Protein AF-A0A316UW29-F1 (afdb_monomer)

InterPro domains:
  IPR000634 Serine/threonine dehydratase, pyridoxal-phosphate-binding site [PS00165] (56-69)
  IPR001926 Tryptophan synthase beta chain-like, PALP domain [PF00291] (44-354)
  IPR036052 Tryptophan synthase beta chain-like, PALP domain superfamily [G3DSA:3.40.50.1100] (12-383)
  IPR036052 Tryptophan synthase beta chain-like, PALP domain superfamily [G3DSA:3.40.50.1100] (64-174)
  IPR036052 Tryptophan synthase beta chain-like, PALP domain superfamily [SSF53686] (6-393)

Sequence (394 aa):
MDLVSIADIQAAAQRIGPHVVRTPLLTNGAIDDIVSQALSPPDAPRLKIRMAFKAEHLQVVGAFKSRGAANAIQLKLKESKESNSRFEPKRLCVLTHSSGNHGAALACQAKNAGVQALVVMPEDAPKVKKQNVASYGARIMYCKPTQDAREAMAAEARAQLEKEGLVVEFIPPYDDPAIIAGQGTMGKEMMEQAAGLETRAGCSHAAQAGQSSSGVNTAWPPRPPHDAPPFDIIIAPVGGGGMLSGVATAVKSMDPRVLVVGAEPAGADDAQRSFTTGILQPSVTPTRTICDGLLTSLSQRTLAHIEEHVDLIATAPDSAVVWALNVITDKTKQLVEPNAAIGLATLLDNEELQALVRRVAVLRANEDDRSVRIGVVWSGGNTTIQTLARYLSQ

Solvent-accessible surface area (backbone atoms only — not comparable to full-atom values): 19954 Å² total; per-residue (Å²): 131,90,74,71,48,54,66,50,16,52,53,24,42,66,71,25,52,94,77,48,60,89,52,58,63,31,33,48,68,70,56,18,50,52,52,15,59,73,69,27,56,93,92,50,79,75,46,48,40,43,51,35,33,39,35,22,32,70,21,55,85,24,19,45,45,30,35,11,35,36,26,38,52,54,49,53,52,49,55,48,34,73,78,31,86,84,57,55,50,66,44,36,29,42,33,38,67,34,56,51,67,46,27,30,12,40,12,44,40,20,47,76,64,49,27,36,30,38,31,31,27,38,74,81,51,58,66,69,43,55,48,51,21,44,75,39,68,26,47,75,45,75,27,59,91,45,70,68,39,34,54,52,50,46,53,51,51,46,58,53,42,42,72,75,66,33,48,74,46,78,53,68,88,23,84,39,63,47,29,16,18,15,30,7,30,56,28,44,49,50,62,67,48,41,69,49,29,46,80,33,47,28,41,82,76,50,78,80,66,69,89,68,92,60,96,73,80,60,36,43,74,73,59,73,60,89,82,56,70,82,36,50,35,37,27,28,39,34,25,34,21,16,54,35,25,14,26,22,39,28,38,39,70,75,42,67,82,37,39,26,30,36,14,30,44,55,42,34,48,22,54,42,54,14,65,76,65,76,44,91,38,72,45,49,82,82,66,59,62,79,38,75,81,31,66,44,43,52,41,75,69,25,44,55,40,34,73,74,39,44,76,44,59,41,43,24,50,61,70,42,23,40,50,28,44,41,51,43,33,74,72,58,72,49,77,62,23,54,51,18,22,27,28,57,10,15,59,75,65,21,66,69,57,40,50,50,53,50,54,52,33,62,77,22,63,87,46,91,52,40,54,41,29,34,35,31,35,26,45,20,29,84,62,52,68,70,58,48,51,63,47,66,72,107

Nearest PDB structures (foldseek):
  3l6b-assembly1_A  TM=9.349E-01  e=1.642E-33  Homo sapiens
  3hmk-assembly1_A  TM=9.243E-01  e=1.447E-32  Rattus norvegicus
  5x2l-assembly1_B  TM=9.368E-01  e=1.204E-31  Homo sapiens
  6zuj-assembly2_BBB  TM=9.342E-01  e=1.603E-31  Homo sapiens
  6slh-assembly1_CCC  TM=9.299E-01  e=2.974E-30  Homo sapiens

Organism: NCBI:txid1569628

Mean predicted aligned error: 5.17 Å

Radius of gyration: 20.86 Å; Cα contacts (8 Å, |Δi|>4): 839; chains: 1; bounding box: 46×45×64 Å

Foldseek 3Di:
DDAQALVLLVVLCVQCVVPKDLAFWAWFVVLQVVLQVLLDDPPDPGARATEIELQQCPMVLRFLQLQLLLQVLSVVVVVQCVVPVPDDQQLEEEEEADLDSNLLSNLQSSLVSVYAYEYEYEPPRDPLSVCSNVVSPHHYDYFHPDPVRSVVSRVVVVVVSVVVVGDYHYDYSAPDSSSLSRLLNSLLSNQVCLVVLQVDHSALPPPPDDDDPPPPNNRDHDFPPPPDRSAQEEEEEAAQQSNLLSNQNNRCNVPVNRAYEYFYAPQFCQLQVCLVVVHRDATDPPRDEQQPVRRGTYDPNSSVSCNVGHPYYFYAHNLLLLVQQLVCCVRRVDAAGSSQSRRVSRSSGGPVNSVVQVVVLVVLVPGPPSYHYYYGYRRGRPDDPVVSCVSNVD

Structure (mmCIF, N/CA/C/O backbone):
data_AF-A0A316UW29-F1
#
_entry.id   AF-A0A316UW29-F1
#
loop_
_atom_site.group_PDB
_atom_site.id
_atom_site.type_symbol
_atom_site.label_atom_id
_atom_site.label_alt_id
_atom_site.label_comp_id
_atom_site.label_asym_id
_atom_site.label_entity_id
_atom_site.label_seq_id
_atom_site.pdbx_PDB_ins_code
_atom_site.Cartn_x
_atom_site.Cartn_y
_atom_site.Cartn_z
_atom_site.occupancy
_atom_site.B_iso_or_equiv
_atom_site.auth_seq_id
_atom_site.auth_comp_id
_atom_site.auth_asym_id
_atom_site.auth_atom_id
_atom_site.pdbx_PDB_model_num
ATOM 1 N N . MET A 1 1 ? 10.868 -9.398 18.415 1.00 71.62 1 MET A N 1
ATOM 2 C CA . MET A 1 1 ? 9.443 -9.069 18.203 1.00 71.62 1 MET A CA 1
ATOM 3 C C . MET A 1 1 ? 8.954 -10.017 17.133 1.00 71.62 1 MET A C 1
ATOM 5 O O . MET A 1 1 ? 9.643 -10.115 16.127 1.00 71.62 1 MET A O 1
ATOM 9 N N . ASP A 1 2 ? 7.845 -10.722 17.344 1.00 87.00 2 ASP A N 1
ATOM 10 C CA . ASP A 1 2 ? 7.355 -11.667 16.336 1.00 87.00 2 ASP A CA 1
ATOM 11 C C . ASP A 1 2 ? 6.784 -10.895 15.142 1.00 87.00 2 ASP A C 1
ATOM 13 O O . ASP A 1 2 ? 5.913 -10.029 15.299 1.00 87.00 2 ASP A O 1
ATOM 17 N N . LEU A 1 3 ? 7.344 -11.167 13.964 1.00 96.25 3 LEU A N 1
ATOM 18 C CA . LEU A 1 3 ? 6.898 -10.603 12.698 1.00 96.25 3 LEU A CA 1
ATOM 19 C C . LEU A 1 3 ? 5.592 -11.283 12.273 1.00 96.25 3 LEU A C 1
ATOM 21 O O . LEU A 1 3 ? 5.414 -12.485 12.461 1.00 96.25 3 LEU A O 1
ATOM 25 N N . VAL A 1 4 ? 4.688 -10.510 11.669 1.00 98.19 4 VAL A N 1
ATOM 26 C CA . VAL A 1 4 ? 3.523 -11.054 10.954 1.00 98.19 4 VAL A CA 1
ATOM 27 C C . VAL A 1 4 ? 3.990 -12.087 9.930 1.00 98.19 4 VAL A C 1
ATOM 29 O O . VAL A 1 4 ? 4.884 -11.818 9.133 1.00 98.19 4 VAL A O 1
ATOM 32 N N . SER A 1 5 ? 3.359 -13.255 9.936 1.00 98.31 5 SER A N 1
ATOM 33 C CA . SER A 1 5 ? 3.666 -14.368 9.041 1.00 98.31 5 SER A CA 1
ATOM 34 C C . SER A 1 5 ? 2.671 -14.468 7.879 1.00 98.31 5 SER A C 1
ATOM 36 O O . SER A 1 5 ? 1.606 -13.842 7.864 1.00 98.31 5 SER A O 1
ATOM 38 N N . ILE A 1 6 ? 2.964 -15.339 6.909 1.00 98.19 6 ILE A N 1
ATOM 39 C CA . ILE A 1 6 ? 1.990 -15.689 5.866 1.00 98.19 6 ILE A CA 1
ATOM 40 C C . ILE A 1 6 ? 0.713 -16.318 6.437 1.00 98.19 6 ILE A C 1
ATOM 42 O O . ILE A 1 6 ? -0.366 -16.091 5.889 1.00 98.19 6 ILE A O 1
ATOM 46 N N . ALA A 1 7 ? 0.799 -17.057 7.548 1.00 98.62 7 ALA A N 1
ATOM 47 C CA . ALA A 1 7 ? -0.367 -17.656 8.194 1.00 98.62 7 ALA A CA 1
ATOM 48 C C . ALA A 1 7 ? -1.310 -16.574 8.746 1.00 98.62 7 ALA A C 1
ATOM 50 O O . ALA A 1 7 ? -2.527 -16.659 8.563 1.00 98.62 7 ALA A O 1
ATOM 51 N N . ASP A 1 8 ? -0.755 -15.507 9.325 1.00 98.69 8 ASP A N 1
ATOM 52 C CA . ASP A 1 8 ? -1.530 -14.357 9.801 1.00 98.69 8 ASP A CA 1
ATOM 53 C C . ASP A 1 8 ? -2.237 -13.637 8.648 1.00 98.69 8 ASP A C 1
ATOM 55 O O . ASP A 1 8 ? -3.411 -13.275 8.757 1.00 98.69 8 ASP A O 1
ATOM 59 N N . ILE A 1 9 ? -1.548 -13.475 7.513 1.00 98.88 9 ILE A N 1
ATOM 60 C CA . ILE A 1 9 ? -2.098 -12.862 6.295 1.00 98.88 9 ILE A CA 1
ATOM 61 C C . ILE A 1 9 ? -3.197 -13.741 5.684 1.00 98.88 9 ILE A C 1
ATOM 63 O O . ILE A 1 9 ? -4.232 -13.231 5.251 1.00 98.88 9 ILE A O 1
ATOM 67 N N . GLN A 1 10 ? -3.027 -15.064 5.665 1.00 98.75 10 GLN A N 1
ATOM 68 C CA . GLN A 1 10 ? -4.054 -15.998 5.194 1.00 98.75 10 GLN A CA 1
ATOM 69 C C . GLN A 1 10 ? -5.288 -15.982 6.103 1.00 98.75 10 GLN A C 1
ATOM 71 O O . GLN A 1 10 ? -6.415 -15.909 5.605 1.00 98.75 10 GLN A O 1
ATOM 76 N N . ALA A 1 11 ? -5.089 -15.970 7.422 1.00 98.75 11 ALA A N 1
ATOM 77 C CA . ALA A 1 11 ? -6.171 -15.824 8.388 1.00 98.75 11 ALA A CA 1
ATOM 78 C C . ALA A 1 11 ? -6.882 -14.470 8.234 1.00 98.75 11 ALA A C 1
ATOM 80 O O . ALA A 1 11 ? -8.110 -14.403 8.295 1.00 98.75 11 ALA A O 1
ATOM 81 N N . ALA A 1 12 ? -6.131 -13.391 7.985 1.00 98.88 12 ALA A N 1
ATOM 82 C CA . ALA A 1 12 ? -6.694 -12.084 7.673 1.00 98.88 12 ALA A CA 1
ATOM 83 C C . ALA A 1 12 ? -7.528 -12.117 6.388 1.00 98.88 12 ALA A C 1
ATOM 85 O O . ALA A 1 12 ? -8.663 -11.654 6.408 1.00 98.88 12 ALA A O 1
ATOM 86 N N . ALA A 1 13 ? -7.030 -12.724 5.306 1.00 98.75 13 ALA A N 1
ATOM 87 C CA . ALA A 1 13 ? -7.751 -12.835 4.036 1.00 98.75 13 ALA A CA 1
ATOM 88 C C . ALA A 1 13 ? -9.100 -13.555 4.193 1.00 98.75 13 ALA A C 1
ATOM 90 O O . ALA A 1 13 ? -10.110 -13.092 3.664 1.00 98.75 13 ALA A O 1
ATOM 91 N N . GLN A 1 14 ? -9.136 -14.648 4.964 1.00 98.44 14 GLN A N 1
ATOM 92 C CA . GLN A 1 14 ? -10.382 -15.353 5.282 1.00 98.44 14 GLN A CA 1
ATOM 93 C C . GLN A 1 14 ? -11.335 -14.475 6.102 1.00 98.44 14 GLN A C 1
ATOM 95 O O . GLN A 1 14 ? -12.522 -14.389 5.791 1.00 98.44 14 GLN A O 1
ATOM 100 N N . ARG A 1 15 ? -10.811 -13.786 7.124 1.00 98.50 15 ARG A N 1
ATOM 101 C CA . ARG A 1 15 ? -11.586 -12.926 8.030 1.00 98.50 15 ARG A CA 1
ATOM 102 C C . ARG A 1 15 ? -12.213 -11.729 7.319 1.00 98.50 15 ARG A C 1
ATOM 104 O O . ARG A 1 15 ? -13.354 -11.387 7.609 1.00 98.50 15 ARG A O 1
ATOM 111 N N . ILE A 1 16 ? -11.476 -11.080 6.417 1.00 98.44 16 ILE A N 1
ATOM 112 C CA . ILE A 1 16 ? -11.916 -9.830 5.783 1.00 98.44 16 ILE A CA 1
ATOM 113 C C . ILE A 1 16 ? -12.634 -10.028 4.451 1.00 98.44 16 ILE A C 1
ATOM 115 O O . ILE A 1 16 ? -13.217 -9.066 3.964 1.00 98.44 16 ILE A O 1
ATOM 119 N N . GLY A 1 17 ? -12.617 -11.229 3.863 1.00 97.75 17 GLY A N 1
ATOM 120 C CA . GLY A 1 17 ? -13.213 -11.507 2.548 1.00 97.75 17 GLY A CA 1
ATOM 121 C C . GLY A 1 17 ? -14.637 -10.954 2.346 1.00 97.75 17 GLY A C 1
ATOM 122 O O . GLY A 1 17 ? -14.885 -10.344 1.310 1.00 97.75 17 GLY A O 1
ATOM 123 N N . PRO A 1 18 ? -15.559 -11.071 3.324 1.00 97.44 18 PRO A N 1
ATOM 124 C CA . PRO A 1 18 ? -16.906 -10.489 3.228 1.00 97.44 18 PRO A CA 1
ATOM 125 C C . PRO A 1 18 ? -16.975 -8.957 3.364 1.00 97.44 18 PRO A C 1
ATOM 127 O O . PRO A 1 18 ? -18.039 -8.370 3.177 1.00 97.44 18 PRO A O 1
ATOM 130 N N . HIS A 1 19 ? -15.877 -8.306 3.748 1.00 96.88 19 HIS A N 1
ATOM 131 C CA . HIS A 1 19 ? -15.823 -6.898 4.158 1.00 96.88 19 HIS A CA 1
ATOM 132 C C . HIS A 1 19 ? -14.996 -6.012 3.219 1.00 96.88 19 HIS A C 1
ATOM 134 O O . HIS A 1 19 ? -14.996 -4.787 3.378 1.00 96.88 19 HIS A O 1
ATOM 140 N N . VAL A 1 20 ? -14.278 -6.611 2.266 1.00 97.88 20 VAL A N 1
ATOM 141 C CA . VAL A 1 20 ? -13.415 -5.910 1.311 1.00 97.88 20 VAL A CA 1
ATOM 142 C C . VAL A 1 20 ? -13.650 -6.409 -0.107 1.00 97.88 20 VAL A C 1
ATOM 144 O O . VAL A 1 20 ? -14.145 -7.508 -0.339 1.00 97.88 20 VAL A O 1
ATOM 147 N N . VAL A 1 21 ? -13.255 -5.597 -1.078 1.00 97.50 21 VAL A N 1
ATOM 148 C CA . VAL A 1 21 ? -13.235 -5.979 -2.486 1.00 97.50 21 VAL A CA 1
ATOM 149 C C . VAL A 1 21 ? -11.928 -6.711 -2.774 1.00 97.50 21 VAL A C 1
ATOM 151 O O . VAL A 1 21 ? -10.849 -6.205 -2.457 1.00 97.50 21 VAL A O 1
ATOM 154 N N . ARG A 1 22 ? -12.007 -7.863 -3.449 1.00 97.25 22 ARG A N 1
ATOM 155 C CA . ARG A 1 22 ? -10.852 -8.455 -4.138 1.00 97.25 22 ARG A CA 1
ATOM 156 C C . ARG A 1 22 ? -10.548 -7.612 -5.377 1.00 97.25 22 ARG A C 1
ATOM 158 O O . ARG A 1 22 ? -11.059 -7.883 -6.463 1.00 97.25 22 ARG A O 1
ATOM 165 N N . THR A 1 23 ? -9.793 -6.534 -5.184 1.00 97.12 23 THR A N 1
ATOM 166 C CA . THR A 1 23 ? -9.542 -5.504 -6.207 1.00 97.12 23 THR A CA 1
ATOM 167 C C . THR A 1 23 ? -8.871 -6.096 -7.450 1.00 97.12 23 THR A C 1
ATOM 169 O O . THR A 1 23 ? -8.136 -7.087 -7.342 1.00 97.12 23 THR A O 1
ATOM 172 N N . PRO A 1 24 ? -9.110 -5.534 -8.646 1.00 94.69 24 PRO A N 1
ATOM 173 C CA . PRO A 1 24 ? -8.523 -6.061 -9.867 1.00 94.69 24 PRO A CA 1
ATOM 174 C C . PRO A 1 24 ? -7.006 -5.833 -9.920 1.00 94.69 24 PRO A C 1
ATOM 176 O O . PRO A 1 24 ? -6.469 -4.888 -9.338 1.00 94.69 24 PRO A O 1
ATOM 179 N N . LEU A 1 25 ? -6.338 -6.707 -10.670 1.00 93.81 25 LEU A N 1
ATOM 180 C CA . LEU A 1 25 ? -4.966 -6.533 -11.126 1.00 93.81 25 LEU A CA 1
ATOM 181 C C . LEU A 1 25 ? -5.028 -6.066 -12.587 1.00 93.81 25 LEU A C 1
ATOM 183 O O . LEU A 1 25 ? -5.451 -6.823 -13.462 1.00 93.81 25 LEU A O 1
ATOM 187 N N . LEU A 1 26 ? -4.716 -4.793 -12.818 1.00 92.62 26 LEU A N 1
ATOM 188 C CA . LEU A 1 26 ? -4.884 -4.121 -14.108 1.00 92.62 26 LEU A CA 1
ATOM 189 C C . LEU A 1 26 ? -3.582 -4.136 -14.913 1.00 92.62 26 LEU A C 1
ATOM 191 O O . LEU A 1 26 ? -2.510 -4.114 -14.331 1.00 92.62 26 LEU A O 1
ATOM 195 N N . THR A 1 27 ? -3.656 -4.106 -16.239 1.00 91.38 27 THR A N 1
ATOM 196 C CA . THR A 1 27 ? -2.508 -3.970 -17.149 1.00 91.38 27 THR A CA 1
ATOM 197 C C . THR A 1 27 ? -2.798 -2.904 -18.203 1.00 91.38 27 THR A C 1
ATOM 199 O O . THR A 1 27 ? -3.956 -2.578 -18.492 1.00 91.38 27 THR A O 1
ATOM 202 N N . ASN A 1 28 ? -1.746 -2.319 -18.780 1.00 90.06 28 ASN A N 1
ATOM 203 C CA . ASN A 1 28 ? -1.888 -1.328 -19.841 1.00 90.06 28 ASN A CA 1
ATOM 204 C C . ASN A 1 28 ? -0.674 -1.346 -20.777 1.00 90.06 28 ASN A C 1
ATOM 206 O O . ASN A 1 28 ? 0.411 -0.924 -20.390 1.00 90.06 28 ASN A O 1
ATOM 210 N N . GLY A 1 29 ? -0.879 -1.778 -22.025 1.00 88.88 29 GLY A N 1
ATOM 211 C CA . GLY A 1 29 ? 0.203 -1.895 -23.009 1.00 88.88 29 GLY A CA 1
ATOM 212 C C . GLY A 1 29 ? 0.898 -0.569 -23.341 1.00 88.88 29 GLY A C 1
ATOM 213 O O . GLY A 1 29 ? 2.090 -0.565 -23.615 1.00 88.88 29 GLY A O 1
ATOM 214 N N . ALA A 1 30 ? 0.201 0.570 -23.252 1.00 91.19 30 ALA A N 1
ATOM 215 C CA . ALA A 1 30 ? 0.844 1.864 -23.475 1.00 91.19 30 ALA A CA 1
ATOM 216 C C . ALA A 1 30 ? 1.803 2.228 -22.330 1.00 91.19 30 ALA A C 1
ATOM 218 O O . ALA A 1 30 ? 2.840 2.835 -22.579 1.00 91.19 30 ALA A O 1
ATOM 219 N N . ILE A 1 31 ? 1.491 1.844 -21.085 1.00 94.75 31 ILE A N 1
ATOM 220 C CA . ILE A 1 31 ? 2.431 2.009 -19.969 1.00 94.75 31 ILE A CA 1
ATOM 221 C C . ILE A 1 31 ? 3.587 1.009 -20.084 1.00 94.75 31 ILE A C 1
ATOM 223 O O . ILE A 1 31 ? 4.728 1.422 -19.891 1.00 94.75 31 ILE A O 1
ATOM 227 N N . ASP A 1 32 ? 3.331 -0.251 -20.467 1.00 94.12 32 ASP A N 1
ATOM 228 C CA . ASP A 1 32 ? 4.397 -1.219 -20.794 1.00 94.12 32 ASP A CA 1
ATOM 229 C C . ASP A 1 32 ? 5.399 -0.603 -21.779 1.00 94.12 32 ASP A C 1
ATOM 231 O O . ASP A 1 32 ? 6.608 -0.668 -21.562 1.00 94.12 32 ASP A O 1
ATOM 235 N N . ASP A 1 33 ? 4.899 0.034 -22.843 1.00 93.81 33 ASP A N 1
ATOM 236 C CA . ASP A 1 33 ? 5.721 0.661 -23.871 1.00 93.81 33 ASP A CA 1
ATOM 237 C C . ASP A 1 33 ? 6.540 1.844 -23.348 1.00 93.81 33 ASP A C 1
ATOM 239 O O . ASP A 1 33 ? 7.742 1.906 -23.629 1.00 93.81 33 ASP A O 1
ATOM 243 N N . ILE A 1 34 ? 5.914 2.744 -22.578 1.00 95.88 34 ILE A N 1
ATOM 244 C CA . ILE A 1 34 ? 6.576 3.903 -21.959 1.00 95.88 34 ILE A CA 1
ATOM 245 C C . ILE A 1 34 ? 7.723 3.437 -21.062 1.00 95.88 34 ILE A C 1
ATOM 247 O O . ILE A 1 34 ? 8.848 3.908 -21.209 1.00 95.88 34 ILE A O 1
ATOM 251 N N . VAL A 1 35 ? 7.461 2.479 -20.168 1.00 97.44 35 VAL A N 1
ATOM 252 C CA . VAL A 1 35 ? 8.470 1.977 -19.225 1.00 97.44 35 VAL A CA 1
ATOM 253 C C . VAL A 1 35 ? 9.563 1.208 -19.965 1.00 97.44 35 VAL A C 1
ATOM 255 O O . VAL A 1 35 ? 10.747 1.432 -19.726 1.00 97.44 35 VAL A O 1
ATOM 258 N N . SER A 1 36 ? 9.189 0.363 -20.930 1.00 96.56 36 SER A N 1
ATOM 259 C CA . SER A 1 36 ? 10.140 -0.348 -21.792 1.00 96.56 36 SER A CA 1
ATOM 260 C C . SER A 1 36 ? 11.078 0.619 -22.509 1.00 96.56 36 SER A C 1
ATOM 262 O O . SER A 1 36 ? 12.278 0.378 -22.569 1.00 96.56 36 SER A O 1
ATOM 264 N N . GLN A 1 37 ? 10.553 1.720 -23.053 1.00 95.44 37 GLN A N 1
ATOM 265 C CA . GLN A 1 37 ? 11.360 2.734 -23.728 1.00 95.44 37 GLN A CA 1
ATOM 266 C C . GLN A 1 37 ? 12.271 3.476 -22.747 1.00 95.44 37 GLN A C 1
ATOM 268 O O . GLN A 1 37 ? 13.464 3.577 -23.010 1.00 95.44 37 GLN A O 1
ATOM 273 N N . ALA A 1 38 ? 11.730 3.949 -21.623 1.00 95.44 38 ALA A N 1
ATOM 274 C CA . ALA A 1 38 ? 12.478 4.725 -20.637 1.00 95.44 38 ALA A CA 1
ATOM 275 C C . ALA A 1 38 ? 13.642 3.937 -20.016 1.00 95.44 38 ALA A C 1
ATOM 277 O O . ALA A 1 38 ? 14.709 4.493 -19.773 1.00 95.44 38 ALA A O 1
ATOM 278 N N . LEU A 1 39 ? 13.457 2.634 -19.780 1.00 95.88 39 LEU A N 1
ATOM 279 C CA . LEU A 1 39 ? 14.457 1.810 -19.097 1.00 95.88 39 LEU A CA 1
ATOM 280 C C . LEU A 1 39 ? 15.437 1.111 -20.040 1.00 95.88 39 LEU A C 1
ATOM 282 O O . LEU A 1 39 ? 16.441 0.561 -19.571 1.00 95.88 39 LEU A O 1
ATOM 286 N N . SER A 1 40 ? 15.183 1.148 -21.350 1.00 94.31 40 SER A N 1
ATOM 287 C CA . SER A 1 40 ? 16.090 0.576 -22.343 1.00 94.31 40 SER A CA 1
ATOM 288 C C . SER A 1 40 ? 17.397 1.364 -22.430 1.00 94.31 40 SER A C 1
ATOM 290 O O . SER A 1 40 ? 17.364 2.593 -22.482 1.00 94.31 40 SER A O 1
ATOM 292 N N . PRO A 1 41 ? 18.559 0.690 -22.478 1.00 87.88 41 PRO A N 1
ATOM 293 C CA . PRO A 1 41 ? 19.810 1.360 -22.805 1.00 87.88 41 PRO A CA 1
ATOM 294 C C . PRO A 1 41 ? 19.757 1.904 -24.244 1.00 87.88 41 PRO A C 1
ATOM 296 O O . PRO A 1 41 ? 19.165 1.247 -25.103 1.00 87.88 41 PRO A O 1
ATOM 299 N N . PRO A 1 42 ? 20.398 3.049 -24.537 1.00 84.81 42 PRO A N 1
ATOM 300 C CA . PRO 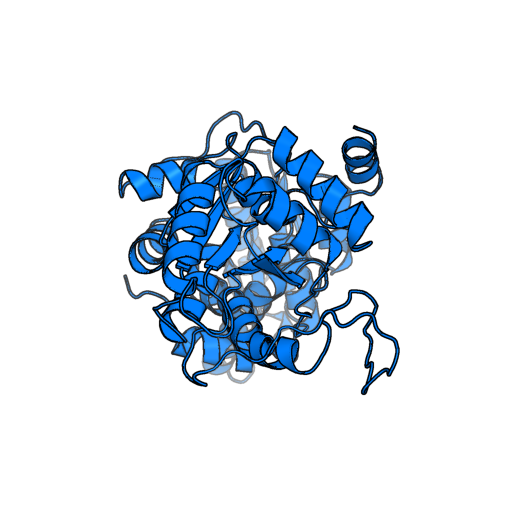A 1 42 ? 20.420 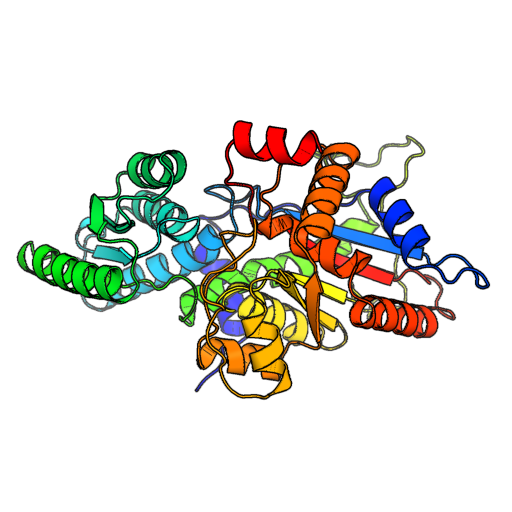3.615 -25.889 1.00 84.81 42 PRO A CA 1
ATOM 301 C C . PRO A 1 42 ? 21.080 2.679 -26.915 1.00 84.81 42 PRO A C 1
ATOM 303 O O . PRO A 1 42 ? 20.620 2.601 -28.050 1.00 84.81 42 PRO A O 1
ATOM 306 N N . ASP A 1 43 ? 22.095 1.919 -26.493 1.00 88.62 43 ASP A N 1
ATOM 307 C CA . ASP A 1 43 ? 22.919 1.071 -27.367 1.00 88.62 43 ASP A CA 1
ATOM 308 C C . ASP A 1 43 ? 22.643 -0.436 -27.198 1.00 88.62 43 ASP A C 1
ATOM 310 O O . ASP A 1 43 ? 23.509 -1.272 -27.461 1.00 88.62 43 ASP A O 1
ATOM 314 N N . ALA A 1 44 ? 21.452 -0.816 -26.725 1.00 85.19 44 ALA A N 1
ATOM 315 C CA . ALA A 1 44 ? 21.088 -2.217 -26.500 1.00 85.19 44 ALA A CA 1
ATOM 316 C C . ALA A 1 44 ? 19.675 -2.540 -27.015 1.00 85.19 44 ALA A C 1
ATOM 318 O O . ALA A 1 44 ? 18.867 -1.632 -27.228 1.00 85.19 44 ALA A O 1
ATOM 319 N N . PRO A 1 45 ? 19.334 -3.832 -27.203 1.00 86.56 45 PRO A N 1
ATOM 320 C CA . PRO A 1 45 ? 17.971 -4.224 -27.531 1.00 86.56 45 PRO A CA 1
ATOM 321 C C . PRO A 1 45 ? 16.967 -3.667 -26.520 1.00 86.56 45 PRO A C 1
ATOM 323 O O . PRO A 1 45 ? 17.206 -3.694 -25.310 1.00 86.56 45 PRO A O 1
ATOM 326 N N . ARG A 1 46 ? 15.823 -3.199 -27.031 1.00 91.81 46 ARG A N 1
ATOM 327 C CA . ARG A 1 46 ? 14.744 -2.662 -26.200 1.00 91.81 46 ARG A CA 1
ATOM 328 C C . ARG A 1 46 ? 14.314 -3.705 -25.170 1.00 91.81 46 ARG A C 1
ATOM 330 O O . ARG A 1 46 ? 13.956 -4.830 -25.528 1.00 91.81 46 ARG A O 1
ATOM 337 N N . LEU A 1 47 ? 14.318 -3.315 -23.900 1.00 94.38 47 LEU A N 1
ATOM 338 C CA . LEU A 1 47 ? 13.794 -4.135 -22.818 1.00 94.38 47 LEU A CA 1
ATOM 339 C C . LEU A 1 47 ? 12.296 -4.334 -23.013 1.00 94.38 47 LEU A C 1
ATOM 341 O O . LEU A 1 47 ? 11.581 -3.410 -23.393 1.00 94.38 47 LEU A O 1
ATOM 345 N N . LYS A 1 48 ? 11.813 -5.541 -22.726 1.00 93.75 48 LYS A N 1
ATOM 346 C CA . LYS A 1 48 ? 10.384 -5.842 -22.731 1.00 93.75 48 LYS A CA 1
ATOM 347 C C . LYS A 1 48 ? 9.887 -5.819 -21.295 1.00 93.75 48 LYS A C 1
ATOM 349 O O . LYS A 1 48 ? 10.168 -6.740 -20.538 1.00 93.75 48 LYS A O 1
ATOM 354 N N . ILE A 1 49 ? 9.164 -4.774 -20.918 1.00 95.25 49 ILE A N 1
ATOM 355 C CA . ILE A 1 49 ? 8.631 -4.617 -19.563 1.00 95.25 49 ILE A CA 1
ATOM 356 C C . ILE A 1 49 ? 7.121 -4.808 -19.597 1.00 95.25 49 ILE A C 1
ATOM 358 O O . ILE A 1 49 ? 6.437 -4.297 -20.482 1.00 95.25 49 ILE A O 1
ATOM 362 N N . ARG A 1 50 ? 6.612 -5.588 -18.645 1.00 94.25 50 ARG A N 1
ATOM 363 C CA . ARG A 1 50 ? 5.191 -5.882 -18.466 1.00 94.25 50 ARG A CA 1
ATOM 364 C C . ARG A 1 50 ? 4.742 -5.382 -17.108 1.00 94.25 50 ARG A C 1
ATOM 366 O O . ARG A 1 50 ? 5.210 -5.873 -16.086 1.00 94.25 50 ARG A O 1
ATOM 373 N N . MET A 1 51 ? 3.826 -4.427 -17.105 1.00 95.56 51 MET A N 1
ATOM 374 C CA . MET A 1 51 ? 3.326 -3.787 -15.899 1.00 95.56 51 MET A CA 1
ATOM 375 C C . MET A 1 51 ? 1.982 -4.380 -15.488 1.00 95.56 51 MET A C 1
ATOM 377 O O . MET A 1 51 ? 1.089 -4.572 -16.320 1.00 95.56 51 MET A O 1
ATOM 381 N N . ALA A 1 52 ? 1.810 -4.607 -14.187 1.00 96.31 52 ALA A N 1
ATOM 382 C CA . ALA A 1 52 ? 0.503 -4.835 -13.590 1.00 96.31 52 ALA A CA 1
ATOM 383 C C . ALA A 1 52 ? 0.284 -3.958 -12.356 1.00 96.31 52 ALA A C 1
ATOM 385 O O . ALA A 1 52 ? 1.205 -3.700 -11.587 1.00 96.31 52 ALA A O 1
ATOM 386 N N . PHE A 1 53 ? -0.956 -3.528 -12.144 1.00 97.50 53 PHE A N 1
ATOM 387 C CA . PHE A 1 53 ? -1.328 -2.545 -11.136 1.00 97.50 53 PHE A CA 1
ATOM 388 C C . PHE A 1 53 ? -2.392 -3.114 -10.204 1.00 97.50 53 PHE A C 1
ATOM 390 O O . PHE A 1 53 ? -3.517 -3.396 -10.629 1.00 97.50 53 PHE A O 1
ATOM 397 N N . LYS A 1 54 ? -2.051 -3.292 -8.926 1.00 98.19 54 LYS A N 1
ATOM 398 C CA . LYS A 1 54 ? -3.008 -3.707 -7.897 1.00 98.19 54 LYS A CA 1
ATOM 399 C C . LYS A 1 54 ? -3.843 -2.493 -7.483 1.00 98.19 54 LYS A C 1
ATOM 401 O O . LYS A 1 54 ? -3.346 -1.587 -6.817 1.00 98.19 54 LYS A O 1
ATOM 406 N N . ALA A 1 55 ? -5.097 -2.469 -7.930 1.00 97.62 55 ALA A N 1
ATOM 407 C CA . ALA A 1 55 ? -5.972 -1.296 -7.921 1.00 97.62 55 ALA A CA 1
ATOM 408 C C . ALA A 1 55 ? -6.674 -1.054 -6.568 1.00 97.62 55 ALA A C 1
ATOM 410 O O . ALA A 1 55 ? -7.898 -1.152 -6.466 1.00 97.62 55 ALA A O 1
ATOM 411 N N . GLU A 1 56 ? -5.921 -0.738 -5.512 1.00 98.50 56 GLU A N 1
ATOM 412 C CA . GLU A 1 56 ? -6.493 -0.453 -4.184 1.00 98.50 56 GLU A CA 1
ATOM 413 C C . GLU A 1 56 ? -7.225 0.896 -4.096 1.00 98.50 56 GLU A C 1
ATOM 415 O O . GLU A 1 56 ? -7.988 1.114 -3.156 1.00 98.50 56 GLU A O 1
ATOM 420 N N . HIS A 1 57 ? -7.110 1.763 -5.106 1.00 96.88 57 HIS A N 1
ATOM 421 C CA . HIS A 1 57 ? -7.999 2.919 -5.278 1.00 96.88 57 HIS A CA 1
ATOM 422 C C . HIS A 1 57 ? -9.462 2.525 -5.540 1.00 96.88 57 HIS A C 1
ATOM 424 O O . HIS A 1 57 ? -10.356 3.337 -5.324 1.00 96.88 57 HIS A O 1
ATOM 430 N N . LEU A 1 58 ? -9.719 1.274 -5.948 1.00 97.06 58 LEU A N 1
ATOM 431 C CA . LEU A 1 58 ? -11.060 0.693 -6.117 1.00 97.06 58 LEU A CA 1
ATOM 432 C C . LEU A 1 58 ? -11.529 -0.115 -4.894 1.00 97.06 58 LEU A C 1
ATOM 434 O O . LEU A 1 58 ? -12.551 -0.800 -4.955 1.00 97.06 58 LEU A O 1
ATOM 438 N N . GLN A 1 59 ? -10.778 -0.084 -3.792 1.00 97.62 59 GLN A N 1
ATOM 439 C CA . GLN A 1 59 ? -11.181 -0.716 -2.540 1.00 97.62 59 GLN A CA 1
ATOM 440 C C . GLN A 1 59 ? -12.347 0.047 -1.886 1.00 97.62 59 GLN A C 1
ATOM 442 O O . GLN A 1 59 ? -12.619 1.206 -2.205 1.00 97.62 59 GLN A O 1
ATOM 447 N N . VAL A 1 60 ? -13.018 -0.578 -0.913 1.00 94.50 60 VAL A N 1
ATOM 448 C CA . VAL A 1 60 ? -13.897 0.117 0.039 1.00 94.50 60 VAL A CA 1
ATOM 449 C C . VAL A 1 60 ? -13.174 1.352 0.592 1.00 94.50 60 VAL A C 1
ATOM 451 O O . VAL A 1 60 ? -11.981 1.305 0.878 1.00 94.50 60 VAL A O 1
ATOM 454 N N . VAL A 1 61 ? -13.897 2.470 0.688 1.00 93.06 61 VAL A N 1
ATOM 455 C CA . VAL A 1 61 ? -13.382 3.820 0.993 1.00 93.06 61 VAL A CA 1
ATOM 456 C C . VAL A 1 61 ? -12.328 4.386 0.032 1.00 93.06 61 VAL A C 1
ATOM 458 O O . VAL A 1 61 ? -11.739 5.413 0.350 1.00 93.06 61 VAL A O 1
ATOM 461 N N . GLY A 1 62 ? -12.079 3.758 -1.118 1.00 94.31 62 GLY A N 1
ATOM 462 C CA . GLY A 1 62 ? -11.142 4.246 -2.134 1.00 94.31 62 GLY A CA 1
ATOM 463 C C . GLY A 1 62 ? -9.660 4.078 -1.782 1.00 94.31 62 GLY A C 1
ATOM 464 O O . GLY A 1 62 ? -8.825 4.782 -2.350 1.00 94.31 62 GLY A O 1
ATOM 465 N N . ALA A 1 63 ? -9.316 3.212 -0.819 1.00 96.31 63 ALA A N 1
ATOM 466 C CA . ALA A 1 63 ? -7.926 2.957 -0.435 1.00 96.31 63 ALA A CA 1
ATOM 467 C C . ALA A 1 63 ? -7.725 1.605 0.267 1.00 96.31 63 ALA A C 1
ATOM 469 O O . ALA A 1 63 ? -8.611 1.097 0.959 1.00 96.31 63 ALA A O 1
ATOM 470 N N . PHE A 1 64 ? -6.492 1.094 0.215 1.00 98.25 64 PHE A N 1
ATOM 471 C CA . PHE A 1 64 ? -6.110 -0.199 0.802 1.00 98.25 64 PHE A CA 1
ATOM 472 C C . PHE A 1 64 ? -6.408 -0.339 2.301 1.00 98.25 64 PHE A C 1
ATOM 474 O O . PHE A 1 64 ? -6.590 -1.446 2.810 1.00 98.25 64 PHE A O 1
ATOM 481 N N . LYS A 1 65 ? -6.452 0.787 3.026 1.00 97.81 65 LYS A N 1
ATOM 482 C CA . LYS A 1 65 ? -6.543 0.825 4.493 1.00 97.81 65 LYS A CA 1
ATOM 483 C C . LYS A 1 65 ? -7.788 0.133 5.045 1.00 97.81 65 LYS A C 1
ATOM 485 O O . LYS A 1 65 ? -7.780 -0.287 6.201 1.00 97.81 65 LYS A O 1
ATOM 490 N N . SER A 1 66 ? -8.816 -0.051 4.213 1.00 97.69 66 SER A N 1
ATOM 491 C CA . SER A 1 66 ? -9.988 -0.853 4.559 1.00 97.69 66 SER A CA 1
ATOM 492 C C . SER A 1 66 ? -9.642 -2.286 4.970 1.00 97.69 66 SER A C 1
ATOM 494 O O . SER A 1 66 ? -10.362 -2.857 5.785 1.00 97.69 66 SER A O 1
ATOM 496 N N . ARG A 1 67 ? -8.562 -2.875 4.443 1.00 98.75 67 ARG A N 1
ATOM 497 C CA . ARG A 1 67 ? -8.198 -4.270 4.722 1.00 98.75 67 ARG A CA 1
ATOM 498 C C . ARG A 1 67 ? -7.751 -4.470 6.167 1.00 98.75 67 ARG A C 1
ATOM 500 O O . ARG A 1 67 ? -8.347 -5.256 6.894 1.00 98.75 67 ARG A O 1
ATOM 507 N N . GLY A 1 68 ? -6.754 -3.713 6.612 1.00 98.62 68 GLY A N 1
ATOM 508 C CA . GLY A 1 68 ? -6.262 -3.746 7.989 1.00 98.62 68 GLY A CA 1
ATOM 509 C C . GLY A 1 68 ? -7.303 -3.263 8.983 1.00 98.62 68 GLY A C 1
ATOM 510 O O . GLY A 1 68 ? -7.491 -3.915 10.004 1.00 98.62 68 GLY A O 1
ATOM 511 N N . ALA A 1 69 ? -8.043 -2.193 8.667 1.00 98.38 69 ALA A N 1
ATOM 512 C CA . ALA A 1 69 ? -9.124 -1.726 9.532 1.00 98.38 69 ALA A CA 1
ATOM 513 C C . ALA A 1 69 ? -10.182 -2.820 9.755 1.00 98.38 69 ALA A C 1
ATOM 515 O O . ALA A 1 69 ? -10.527 -3.106 10.901 1.00 98.38 69 ALA A O 1
ATOM 516 N N . ALA A 1 70 ? -10.640 -3.483 8.683 1.00 98.62 70 ALA A N 1
ATOM 517 C CA . ALA A 1 70 ? -11.556 -4.617 8.789 1.00 98.62 70 ALA A CA 1
ATOM 518 C C . ALA A 1 70 ? -10.946 -5.745 9.630 1.00 98.62 70 ALA A C 1
ATOM 520 O O . ALA A 1 70 ? -11.604 -6.268 10.526 1.00 98.62 70 ALA A O 1
ATOM 521 N N . ASN A 1 71 ? -9.680 -6.092 9.383 1.00 98.81 71 ASN A N 1
ATOM 522 C CA . ASN A 1 71 ? -9.010 -7.175 10.091 1.00 98.81 71 ASN A CA 1
ATOM 523 C C . ASN A 1 71 ? -8.930 -6.925 11.605 1.00 98.81 71 ASN A C 1
ATOM 525 O O . ASN A 1 71 ? -9.328 -7.781 12.395 1.00 98.81 71 ASN A O 1
ATOM 529 N N . ALA A 1 72 ? -8.464 -5.736 11.994 1.00 98.69 72 ALA A N 1
ATOM 530 C CA . ALA A 1 72 ? -8.335 -5.328 13.386 1.00 98.69 72 ALA A CA 1
ATOM 531 C C . ALA A 1 72 ? -9.700 -5.279 14.087 1.00 98.69 72 ALA A C 1
ATOM 533 O O . ALA A 1 72 ? -9.860 -5.868 15.152 1.00 98.69 72 ALA A O 1
ATOM 534 N N . ILE A 1 73 ? -10.717 -4.663 13.468 1.00 98.44 73 ILE A N 1
ATOM 535 C CA . ILE A 1 73 ? -12.071 -4.588 14.043 1.00 98.44 73 ILE A CA 1
ATOM 536 C C . ILE A 1 73 ? -12.657 -5.986 14.269 1.00 98.44 73 ILE A C 1
ATOM 538 O O . ILE A 1 73 ? -13.207 -6.256 15.337 1.00 98.44 73 ILE A O 1
ATOM 542 N N . GLN A 1 74 ? -12.533 -6.890 13.293 1.00 98.44 74 GLN A N 1
ATOM 543 C CA . GLN A 1 74 ? -13.068 -8.248 13.419 1.00 98.44 74 GLN A CA 1
ATOM 544 C C . GLN A 1 74 ? -12.348 -9.057 14.509 1.00 98.44 74 GLN A C 1
ATOM 546 O O . GLN A 1 74 ? -12.994 -9.827 15.220 1.00 98.44 74 GLN A O 1
ATOM 551 N N . LEU A 1 75 ? -11.038 -8.863 14.688 1.00 98.25 75 LEU A N 1
ATOM 552 C CA . LEU A 1 75 ? -10.296 -9.468 15.798 1.00 98.25 75 LEU A CA 1
ATOM 553 C C . LEU A 1 75 ? -10.762 -8.928 17.153 1.00 98.25 75 LEU A C 1
ATOM 555 O O . LEU A 1 75 ? -11.105 -9.721 18.024 1.00 98.25 75 LEU A O 1
ATOM 559 N N . LYS A 1 76 ? -10.903 -7.607 17.301 1.00 97.81 76 LYS A N 1
ATOM 560 C CA . LYS A 1 76 ? -11.407 -6.993 18.541 1.00 97.81 76 LYS A CA 1
ATOM 561 C C . LYS A 1 76 ? -12.828 -7.411 18.887 1.00 97.81 76 LYS A C 1
ATOM 563 O O . LYS A 1 76 ? -13.147 -7.652 20.051 1.00 97.81 76 LYS A O 1
ATOM 568 N N . LEU A 1 77 ? -13.679 -7.571 17.878 1.00 96.31 77 LEU A N 1
ATOM 569 C CA . LEU A 1 77 ? -15.012 -8.134 18.061 1.00 96.31 77 LEU A CA 1
ATOM 570 C C . LEU A 1 77 ? -14.978 -9.588 18.523 1.00 96.31 77 LEU A C 1
ATOM 572 O O . LEU A 1 77 ? -15.772 -9.963 19.386 1.00 96.31 77 LEU A O 1
ATOM 576 N N . LYS A 1 78 ? -14.088 -10.403 17.951 1.00 96.38 78 LYS A N 1
ATOM 577 C CA . LYS A 1 78 ? -13.908 -11.795 18.365 1.00 96.38 78 LYS A CA 1
ATOM 578 C C . LYS A 1 78 ? -13.434 -11.868 19.821 1.00 96.38 78 LYS A C 1
ATOM 580 O O . LYS A 1 78 ? -14.115 -12.501 20.620 1.00 96.38 78 LYS A O 1
ATOM 585 N N . GLU A 1 79 ? -12.371 -11.145 20.171 1.00 96.12 79 GLU A N 1
ATOM 586 C CA . GLU A 1 79 ? -11.825 -11.055 21.538 1.00 96.12 79 GLU A CA 1
ATOM 587 C C . GLU A 1 79 ? -12.903 -10.629 22.553 1.00 96.12 79 GLU A C 1
ATOM 589 O O . GLU A 1 79 ? -13.059 -11.236 23.616 1.00 96.12 79 GLU A O 1
ATOM 594 N N . SER A 1 80 ? -13.713 -9.625 22.199 1.00 95.06 80 SER A N 1
ATOM 595 C CA . SER A 1 80 ? -14.790 -9.121 23.064 1.00 95.06 80 SER A CA 1
ATOM 596 C C . SER A 1 80 ? -15.901 -10.154 23.288 1.00 95.06 80 SER A C 1
ATOM 598 O O . SER A 1 80 ? -16.409 -10.285 24.401 1.00 95.06 80 SER A O 1
ATOM 600 N N . LYS A 1 81 ? -16.272 -10.913 22.247 1.00 94.50 81 LYS A N 1
ATOM 601 C CA . LYS A 1 81 ? -17.290 -11.977 22.332 1.00 94.50 81 LYS A CA 1
ATOM 602 C C . LYS A 1 81 ? -16.793 -13.213 23.077 1.00 94.50 81 LYS A C 1
ATOM 604 O O . LYS A 1 81 ? -17.577 -13.851 23.771 1.00 94.50 81 LYS A O 1
ATOM 609 N N . GLU A 1 82 ? -15.514 -13.549 22.941 1.00 95.31 82 GLU A N 1
ATOM 610 C CA . GLU A 1 82 ? -14.886 -14.638 23.698 1.00 95.31 82 GLU A CA 1
ATOM 611 C C . GLU A 1 82 ? -14.805 -14.296 25.190 1.00 95.31 82 GLU A C 1
ATOM 613 O O . GLU A 1 82 ? -15.091 -15.143 26.033 1.00 95.31 82 GLU A O 1
ATOM 618 N N . SER A 1 83 ? -14.515 -13.033 25.516 1.00 92.56 83 SER A N 1
ATOM 619 C CA . SER A 1 83 ? -14.475 -12.545 26.902 1.00 92.56 83 SER A CA 1
ATOM 620 C C . SER A 1 83 ? -15.869 -12.418 27.534 1.00 92.56 83 SER A C 1
ATOM 622 O O . SER A 1 83 ? -16.022 -12.550 28.747 1.00 92.56 83 SER A O 1
ATOM 624 N N . ASN A 1 84 ? -16.903 -12.153 26.729 1.00 91.88 84 ASN A N 1
ATOM 625 C CA . ASN A 1 84 ? -18.291 -12.063 27.174 1.00 91.88 84 ASN A CA 1
ATOM 626 C C . ASN A 1 84 ? -19.245 -12.544 26.070 1.00 91.88 84 ASN A C 1
ATOM 628 O O . ASN A 1 84 ? -19.502 -11.837 25.097 1.00 91.88 84 ASN A O 1
ATOM 632 N N . SER A 1 85 ? -19.858 -13.714 26.259 1.00 87.69 85 SER A N 1
ATOM 633 C CA . SER A 1 85 ? -20.746 -14.324 25.256 1.00 87.69 85 SER A CA 1
ATOM 634 C C . SER A 1 85 ? -22.014 -13.516 24.950 1.00 87.69 85 SER A C 1
ATOM 636 O O . SER A 1 85 ? -22.643 -13.733 23.916 1.00 87.69 85 SER A O 1
ATOM 638 N N . ARG A 1 86 ? -22.388 -12.561 25.815 1.00 91.19 86 ARG A N 1
ATOM 639 C CA . ARG A 1 86 ? -23.498 -11.616 25.602 1.00 91.19 86 ARG A CA 1
ATOM 640 C C . ARG A 1 86 ? -23.026 -10.254 25.079 1.00 91.19 86 ARG A C 1
ATOM 642 O O . ARG A 1 86 ? -23.785 -9.291 25.131 1.00 91.19 86 ARG A O 1
ATOM 649 N N . PHE A 1 87 ? -21.779 -10.142 24.616 1.00 94.25 87 PHE A N 1
ATOM 650 C CA . PHE A 1 87 ? -21.228 -8.882 24.129 1.00 94.25 87 PHE A CA 1
ATOM 651 C C . PHE A 1 87 ? -21.957 -8.389 22.875 1.00 94.25 87 PHE A C 1
ATOM 653 O O . PHE A 1 87 ? -21.985 -9.052 21.835 1.00 94.25 87 PHE A O 1
ATOM 660 N N . GLU A 1 88 ? -22.502 -7.180 22.960 1.00 95.56 88 GLU A N 1
ATOM 661 C CA . GLU A 1 88 ? -23.120 -6.501 21.828 1.00 95.56 88 GLU A CA 1
ATOM 662 C C . GLU A 1 88 ? -22.077 -5.670 21.064 1.00 95.56 88 GLU A C 1
ATOM 664 O O . GLU A 1 88 ? -21.410 -4.839 21.682 1.00 95.56 88 GLU A O 1
ATOM 669 N N . PRO A 1 89 ? -21.967 -5.788 19.724 1.00 95.75 89 PRO A N 1
ATOM 670 C CA . PRO A 1 89 ? -21.006 -5.016 18.926 1.00 95.75 89 PRO A CA 1
ATOM 671 C C . PRO A 1 89 ? -21.028 -3.504 19.190 1.00 95.75 89 PRO A C 1
ATOM 673 O O . PRO A 1 89 ? -19.978 -2.872 19.255 1.00 95.75 89 PRO A O 1
ATOM 676 N N . LYS A 1 90 ? -22.207 -2.926 19.451 1.00 96.25 90 LYS A N 1
ATOM 677 C CA . LYS A 1 90 ? -22.373 -1.495 19.754 1.00 96.25 90 LYS A CA 1
ATOM 678 C C . LYS A 1 90 ? -21.642 -1.036 21.020 1.00 96.25 90 LYS A C 1
ATOM 680 O O . LYS A 1 90 ? -21.485 0.165 21.217 1.00 96.25 90 LYS A O 1
ATOM 685 N N . ARG A 1 91 ? -21.221 -1.956 21.891 1.00 96.75 91 ARG A N 1
ATOM 686 C CA . ARG A 1 91 ? -20.441 -1.662 23.103 1.00 96.75 91 ARG A CA 1
ATOM 687 C C . ARG A 1 91 ? -18.955 -1.475 22.817 1.00 96.75 91 ARG A C 1
ATOM 689 O O . ARG A 1 91 ? -18.271 -0.894 23.653 1.00 96.75 91 ARG A O 1
ATOM 696 N N . LEU A 1 92 ? -18.473 -1.938 21.664 1.00 97.88 92 LEU A N 1
ATOM 697 C CA . LEU A 1 92 ? -17.117 -1.686 21.194 1.00 97.88 92 LEU A CA 1
ATOM 698 C C . LEU A 1 92 ? -17.067 -0.327 20.491 1.00 97.88 92 LEU A C 1
ATOM 700 O O . LEU A 1 92 ? -17.868 -0.056 19.595 1.00 97.88 92 LEU A O 1
ATOM 704 N N . CYS A 1 93 ? -16.105 0.505 20.872 1.00 98.06 93 CYS A N 1
ATOM 705 C CA . CYS A 1 93 ? -15.742 1.721 20.166 1.00 98.06 93 CYS A CA 1
ATOM 706 C C . CYS A 1 93 ? -14.292 1.628 19.702 1.00 98.06 93 CYS A C 1
ATOM 708 O O . CYS A 1 93 ? -13.377 1.538 20.520 1.00 98.06 93 CYS A O 1
ATOM 710 N N . VAL A 1 94 ? -14.071 1.691 18.392 1.00 98.19 94 VAL A N 1
ATOM 711 C CA . VAL A 1 94 ? -12.719 1.789 17.838 1.00 98.19 94 VAL A CA 1
ATOM 712 C C . VAL A 1 94 ? -12.288 3.244 17.709 1.00 98.19 94 VAL A C 1
ATOM 714 O O . VAL A 1 94 ? -13.054 4.103 17.271 1.00 98.19 94 VAL A O 1
ATOM 717 N N . LEU A 1 95 ? -11.055 3.520 18.110 1.00 97.88 95 LEU A N 1
ATOM 718 C CA . LEU A 1 95 ? -10.486 4.856 18.229 1.00 97.88 95 LEU A CA 1
ATOM 719 C C . LEU A 1 95 ? -9.212 4.962 17.389 1.00 97.88 95 LEU A C 1
ATOM 721 O O . LEU A 1 95 ? -8.364 4.077 17.431 1.00 97.88 95 LEU A O 1
ATOM 725 N N . THR A 1 96 ? -9.034 6.058 16.654 1.00 96.50 96 THR A N 1
ATOM 726 C CA . THR A 1 96 ? -7.750 6.374 16.004 1.00 96.50 96 THR A CA 1
ATOM 727 C C . THR A 1 96 ? -7.537 7.881 15.887 1.00 96.50 96 THR A C 1
ATOM 729 O O . THR A 1 96 ? -8.490 8.650 15.993 1.00 96.50 96 THR A O 1
ATOM 732 N N . HIS A 1 97 ? -6.305 8.313 15.612 1.00 91.19 97 HIS A N 1
ATOM 733 C CA . HIS A 1 97 ? -5.948 9.718 15.371 1.00 91.19 97 HIS A CA 1
ATOM 734 C C . HIS A 1 97 ? -5.465 9.976 13.932 1.00 91.19 97 HIS A C 1
ATOM 736 O O . HIS A 1 97 ? -4.391 10.533 13.686 1.00 91.19 97 HIS A O 1
ATOM 742 N N . SER A 1 98 ? -6.240 9.533 12.941 1.00 84.38 98 SER A N 1
ATOM 743 C CA . SER A 1 98 ? -5.889 9.697 11.528 1.00 84.38 98 SER A CA 1
ATOM 744 C C . SER A 1 98 ? -6.923 10.516 10.776 1.00 84.38 98 SER A C 1
ATOM 746 O O . SER A 1 98 ? -8.071 10.109 10.627 1.00 84.38 98 SER A O 1
ATOM 748 N N . SER A 1 99 ? -6.484 11.633 10.203 1.00 68.44 99 SER A N 1
ATOM 749 C CA . SER A 1 99 ? -7.329 12.469 9.356 1.00 68.44 99 SER A CA 1
ATOM 750 C C . SER A 1 99 ? -7.384 12.042 7.889 1.00 68.44 99 SER A C 1
ATOM 752 O O . SER A 1 99 ? -8.001 12.745 7.098 1.00 68.44 99 SER A O 1
ATOM 754 N N . GLY A 1 100 ? -6.733 10.938 7.503 1.00 84.12 100 GLY A N 1
ATOM 755 C CA . GLY A 1 100 ? -6.624 10.471 6.116 1.00 84.12 100 GLY A CA 1
ATOM 756 C C . GLY A 1 100 ? -7.413 9.195 5.819 1.00 84.12 100 GLY A C 1
ATOM 757 O O . GLY A 1 100 ? -8.432 8.903 6.443 1.00 84.12 100 GLY A O 1
ATOM 758 N N . ASN A 1 101 ? -6.891 8.398 4.882 1.00 92.25 101 ASN A N 1
ATOM 759 C CA . ASN A 1 101 ? -7.503 7.140 4.440 1.00 92.25 101 ASN A CA 1
ATOM 760 C C . ASN A 1 101 ? -7.781 6.157 5.598 1.00 92.25 101 ASN A C 1
ATOM 762 O O . ASN A 1 101 ? -8.715 5.368 5.503 1.00 92.25 101 ASN A O 1
ATOM 766 N N . HIS A 1 102 ? -7.012 6.202 6.700 1.00 95.12 102 HIS A N 1
ATOM 767 C CA . HIS A 1 102 ? -7.206 5.284 7.836 1.00 95.12 102 HIS A CA 1
ATOM 768 C C . HIS A 1 102 ? -8.456 5.634 8.632 1.00 95.12 102 HIS A C 1
ATOM 770 O O . HIS A 1 102 ? -9.245 4.751 8.935 1.00 95.12 102 HIS A O 1
ATOM 776 N N . GLY A 1 103 ? -8.673 6.922 8.920 1.00 95.00 103 GLY A N 1
ATOM 777 C CA . GLY A 1 103 ? -9.872 7.373 9.623 1.00 95.00 103 GLY A CA 1
ATOM 778 C C . GLY A 1 103 ? -11.143 7.004 8.859 1.00 95.00 103 GLY A C 1
ATOM 779 O O . GLY A 1 103 ? -12.088 6.487 9.449 1.00 95.00 103 GLY A O 1
ATOM 780 N N . ALA A 1 104 ? -11.148 7.195 7.533 1.00 94.69 104 ALA A N 1
ATOM 781 C CA . ALA A 1 104 ? -12.276 6.807 6.686 1.00 94.69 104 ALA A CA 1
ATOM 782 C C . ALA A 1 104 ? -12.487 5.283 6.667 1.00 94.69 104 ALA A C 1
ATOM 784 O O . ALA A 1 104 ? -13.615 4.821 6.827 1.00 94.69 104 ALA A O 1
ATOM 785 N N . ALA A 1 105 ? -11.408 4.505 6.521 1.00 97.06 105 ALA A N 1
ATOM 786 C CA . ALA A 1 105 ? -11.454 3.045 6.549 1.00 97.06 105 ALA A CA 1
ATOM 787 C C . ALA A 1 105 ? -11.989 2.509 7.883 1.00 97.06 105 ALA A C 1
ATOM 789 O O . ALA A 1 105 ? -12.888 1.670 7.883 1.00 97.06 105 ALA A O 1
ATOM 790 N N . LEU A 1 106 ? -11.481 3.026 9.006 1.00 97.75 106 LEU A N 1
ATOM 791 C CA . LEU A 1 106 ? -11.919 2.644 10.345 1.00 97.75 106 LEU A CA 1
ATOM 792 C C . LEU A 1 106 ? -13.400 2.969 10.547 1.00 97.75 106 LEU A C 1
ATOM 794 O O . LEU A 1 106 ? -14.155 2.102 10.972 1.00 97.75 106 LEU A O 1
ATOM 798 N N . ALA A 1 107 ? -13.833 4.179 10.186 1.00 97.38 107 ALA A N 1
ATOM 799 C CA . ALA A 1 107 ? -15.226 4.599 10.304 1.00 97.38 107 ALA A CA 1
ATOM 800 C C . ALA A 1 107 ? -16.173 3.726 9.460 1.00 97.38 107 ALA A C 1
ATOM 802 O O . ALA A 1 107 ? -17.206 3.268 9.950 1.00 97.38 107 ALA A O 1
ATOM 803 N N . CYS A 1 108 ? -15.807 3.451 8.205 1.00 97.50 108 CYS A N 1
ATOM 804 C CA . CYS A 1 108 ? -16.596 2.609 7.307 1.00 97.50 108 CYS A CA 1
ATOM 805 C C . CYS A 1 108 ? -16.706 1.170 7.821 1.00 97.50 108 CYS A C 1
ATOM 807 O O . CYS A 1 108 ? -17.805 0.624 7.920 1.00 97.50 108 CYS A O 1
ATOM 809 N N . GLN A 1 109 ? -15.578 0.566 8.199 1.00 98.19 109 GLN A N 1
ATOM 810 C CA . GLN A 1 109 ? -15.559 -0.812 8.682 1.00 98.19 109 GLN A CA 1
ATOM 811 C C . GLN A 1 109 ? -16.230 -0.952 10.050 1.00 98.19 109 GLN A C 1
ATOM 813 O O . GLN A 1 109 ? -16.902 -1.951 10.297 1.00 98.19 109 GLN A O 1
ATOM 818 N N . ALA A 1 110 ? -16.148 0.073 10.901 1.00 98.19 110 ALA A N 1
ATOM 819 C CA . ALA A 1 110 ? -16.867 0.105 12.165 1.00 98.19 110 ALA A CA 1
ATOM 820 C C . ALA A 1 110 ? -18.385 0.082 11.953 1.00 98.19 110 ALA A C 1
ATOM 822 O O . ALA A 1 110 ? -19.082 -0.759 12.525 1.00 98.19 110 ALA A O 1
ATOM 823 N N . LYS A 1 111 ? -18.883 0.940 11.051 1.00 97.81 111 LYS A N 1
ATOM 824 C CA . LYS A 1 111 ? -20.294 0.962 10.649 1.00 97.81 111 LYS A CA 1
ATOM 825 C C . LYS A 1 111 ? -20.749 -0.404 10.132 1.00 97.81 111 LYS A C 1
ATOM 827 O O . LYS A 1 111 ? -21.781 -0.903 10.574 1.00 97.81 111 LYS A O 1
ATOM 832 N N . ASN A 1 112 ? -19.972 -1.022 9.239 1.00 96.38 112 ASN A N 1
ATOM 833 C CA . ASN A 1 112 ? -20.295 -2.332 8.663 1.00 96.38 112 ASN A CA 1
ATOM 834 C C . ASN A 1 112 ? -20.319 -3.450 9.716 1.00 96.38 112 ASN A C 1
ATOM 836 O O . ASN A 1 112 ? -21.114 -4.381 9.610 1.00 96.38 112 ASN A O 1
ATOM 840 N N . ALA A 1 113 ? -19.468 -3.355 10.738 1.00 96.88 113 ALA A N 1
ATOM 841 C CA . ALA A 1 113 ? -19.399 -4.317 11.831 1.00 96.88 113 ALA A CA 1
ATOM 842 C C . ALA A 1 113 ? -20.414 -4.043 12.963 1.00 96.88 113 ALA A C 1
ATOM 844 O O . ALA A 1 113 ? -20.516 -4.832 13.904 1.00 96.88 113 ALA A O 1
ATOM 845 N N . GLY A 1 114 ? -21.166 -2.937 12.891 1.00 97.12 114 GLY A N 1
ATOM 846 C CA . GLY A 1 114 ? -22.123 -2.527 13.921 1.00 97.12 114 GLY A CA 1
ATOM 847 C C . GLY A 1 114 ? -21.477 -2.026 15.217 1.00 97.12 114 GLY A C 1
ATOM 848 O O . GLY A 1 114 ? -22.134 -2.039 16.260 1.00 97.12 114 GLY A O 1
ATOM 849 N N . VAL A 1 115 ? -20.210 -1.606 15.161 1.00 97.88 115 VAL A N 1
ATOM 850 C CA . VAL A 1 115 ? -19.457 -1.045 16.295 1.00 97.88 115 VAL A CA 1
ATOM 851 C C . VAL A 1 115 ? -19.403 0.478 16.193 1.00 97.88 115 VAL A C 1
ATOM 853 O O . VAL A 1 115 ? -19.668 1.058 15.139 1.00 97.88 115 VAL A O 1
ATOM 856 N N . GLN A 1 116 ? -19.066 1.145 17.291 1.00 98.19 116 GLN A N 1
ATOM 857 C CA . GLN A 1 116 ? -18.874 2.593 17.298 1.00 98.19 116 GLN A CA 1
ATOM 858 C C . GLN A 1 116 ? -17.468 2.958 16.809 1.00 98.19 116 GLN A C 1
ATOM 860 O O . GLN A 1 116 ? -16.527 2.178 16.952 1.00 98.19 116 GLN A O 1
ATOM 865 N N . ALA A 1 117 ? -17.317 4.159 16.251 1.00 98.00 117 ALA A N 1
ATOM 866 C CA . ALA A 1 117 ? -16.020 4.704 15.867 1.00 98.00 117 ALA A CA 1
ATOM 867 C C . ALA A 1 117 ? -15.870 6.153 16.324 1.00 98.00 117 ALA A C 1
ATOM 869 O O . ALA A 1 117 ? -16.793 6.959 16.165 1.00 98.00 117 ALA A O 1
ATOM 870 N N . LEU A 1 118 ? -14.679 6.482 16.822 1.00 97.62 118 LEU A N 1
ATOM 871 C CA . LEU A 1 118 ? -14.235 7.850 17.052 1.00 97.62 118 LEU A CA 1
ATOM 872 C C . LEU A 1 118 ? -12.910 8.095 16.326 1.00 97.62 118 LEU A C 1
ATOM 874 O O . LEU A 1 118 ? -11.972 7.303 16.421 1.00 97.62 118 LEU A O 1
ATOM 878 N N . VAL A 1 119 ? -12.829 9.210 15.605 1.00 96.88 119 VAL A N 1
ATOM 879 C CA . VAL A 1 119 ? -11.617 9.630 14.900 1.00 96.88 119 VAL A CA 1
ATOM 880 C C . VAL A 1 119 ? -11.179 10.998 15.408 1.00 96.88 119 VAL A C 1
ATOM 882 O O . VAL A 1 119 ? -11.908 11.983 15.292 1.00 96.88 119 VAL A O 1
ATOM 885 N N . VAL A 1 120 ? -9.963 11.064 15.943 1.00 95.56 120 VAL A N 1
ATOM 886 C CA . VAL A 1 120 ? -9.298 12.324 16.277 1.00 95.56 120 VAL A CA 1
ATOM 887 C C . VAL A 1 120 ? -8.684 12.905 15.005 1.00 95.56 120 VAL A C 1
ATOM 889 O O . VAL A 1 120 ? -7.912 12.237 14.309 1.00 95.56 120 VAL A O 1
ATOM 892 N N . MET A 1 121 ? -9.040 14.145 14.671 1.00 93.19 121 MET A N 1
ATOM 893 C CA . MET A 1 121 ? -8.609 14.812 13.440 1.00 93.19 121 MET A CA 1
ATOM 894 C C . MET A 1 121 ? -8.121 16.238 13.728 1.00 93.19 121 MET A C 1
ATOM 896 O O . MET A 1 121 ? -8.772 16.955 14.483 1.00 93.19 121 MET A O 1
ATOM 900 N N . PRO A 1 122 ? -7.048 16.717 13.075 1.00 88.94 122 PRO A N 1
ATOM 901 C CA . PRO A 1 122 ? -6.671 18.121 13.147 1.00 88.94 122 PRO A CA 1
ATOM 902 C C . PRO A 1 122 ? -7.760 19.074 12.645 1.00 88.94 122 PRO A C 1
ATOM 904 O O . PRO A 1 122 ? -8.481 18.781 11.681 1.00 88.94 122 PRO A O 1
ATOM 907 N N . GLU A 1 123 ? -7.836 20.254 13.253 1.00 88.44 123 GLU A N 1
ATOM 908 C CA . GLU A 1 123 ? -8.736 21.337 12.840 1.00 88.44 123 GLU A CA 1
ATOM 909 C C . GLU A 1 123 ? -8.470 21.838 11.415 1.00 88.44 123 GLU A C 1
ATOM 911 O O . GLU A 1 123 ? -9.404 22.244 10.726 1.00 88.44 123 GLU A O 1
ATOM 916 N N . ASP A 1 124 ? -7.242 21.734 10.921 1.00 83.62 124 ASP A N 1
ATOM 917 C CA . ASP A 1 124 ? -6.843 22.129 9.565 1.00 83.62 124 ASP A CA 1
ATOM 918 C C . ASP A 1 124 ? -6.965 20.993 8.533 1.00 83.62 124 ASP A C 1
ATOM 920 O O . ASP A 1 124 ? -6.724 21.205 7.343 1.00 83.62 124 ASP A O 1
ATOM 924 N N . ALA A 1 125 ? -7.383 19.789 8.950 1.00 82.31 125 ALA A N 1
ATOM 925 C CA . ALA A 1 125 ? -7.502 18.667 8.029 1.00 82.31 125 ALA A CA 1
ATOM 926 C C . ALA A 1 125 ? -8.476 18.996 6.874 1.00 82.31 125 ALA A C 1
ATOM 928 O O . ALA A 1 125 ? -9.535 19.597 7.110 1.00 82.31 125 ALA A O 1
ATOM 929 N N . PRO A 1 126 ? -8.176 18.567 5.629 1.00 78.50 126 PRO A N 1
ATOM 930 C CA . PRO A 1 126 ? -9.008 18.868 4.470 1.00 78.50 126 PRO A CA 1
ATOM 931 C C . PRO A 1 126 ? -10.484 18.517 4.688 1.00 78.50 126 PRO A C 1
ATOM 933 O O . PRO A 1 126 ? -10.816 17.417 5.139 1.00 78.50 126 PRO A O 1
ATOM 936 N N . LYS A 1 127 ? -11.383 19.434 4.306 1.00 81.06 127 LYS A N 1
ATOM 937 C CA . LYS A 1 127 ? -12.837 19.290 4.502 1.00 81.06 127 LYS A CA 1
ATOM 938 C C . LYS A 1 127 ? -13.380 17.971 3.946 1.00 81.06 127 LYS A C 1
ATOM 940 O O . LYS A 1 127 ? -14.154 17.307 4.627 1.00 81.06 127 LYS A O 1
ATOM 945 N N . VAL A 1 128 ? -12.916 17.561 2.763 1.00 78.69 128 VAL A N 1
ATOM 946 C CA . VAL A 1 128 ? -13.310 16.294 2.123 1.00 78.69 128 VAL A CA 1
ATOM 947 C C . VAL A 1 128 ? -12.991 15.075 2.996 1.00 78.69 128 VAL A C 1
ATOM 949 O O . VAL A 1 128 ? -13.794 14.155 3.091 1.00 78.69 128 VAL A O 1
ATOM 952 N N . LYS A 1 129 ? -11.863 15.082 3.715 1.00 79.44 129 LYS A N 1
ATOM 953 C CA . LYS A 1 129 ? -11.463 13.959 4.569 1.00 79.44 129 LYS A CA 1
ATOM 954 C C . LYS A 1 129 ? -12.311 13.889 5.838 1.00 79.44 129 LYS A C 1
ATOM 956 O O . LYS A 1 129 ? -12.741 12.806 6.225 1.00 79.44 129 LYS A O 1
ATOM 961 N N . LYS A 1 130 ? -12.625 15.045 6.434 1.00 86.38 130 LYS A N 1
ATOM 962 C CA . LYS A 1 130 ? -13.573 15.141 7.562 1.00 86.38 130 LYS A CA 1
ATOM 963 C C . LYS A 1 130 ? -14.965 14.664 7.155 1.00 86.38 130 LYS A C 1
ATOM 965 O O . LYS A 1 130 ? -15.585 13.891 7.876 1.00 86.38 130 LYS A O 1
ATOM 970 N N . GLN A 1 131 ? -15.429 15.078 5.975 1.00 85.62 131 GLN A N 1
ATOM 971 C CA . GLN A 1 131 ? -16.711 14.647 5.418 1.00 85.62 131 GLN A CA 1
ATOM 972 C C . GLN A 1 131 ? -16.741 13.141 5.148 1.00 85.62 131 GLN A C 1
ATOM 974 O O . GLN A 1 131 ? -17.729 12.503 5.498 1.00 85.62 131 GLN A O 1
ATOM 979 N N . ASN A 1 132 ? -15.663 12.558 4.616 1.00 84.50 132 ASN A N 1
ATOM 980 C CA . ASN A 1 132 ? -15.578 11.113 4.407 1.00 84.50 132 ASN A CA 1
ATOM 981 C C . ASN A 1 132 ? -15.728 10.344 5.726 1.00 84.50 132 ASN A C 1
ATOM 983 O O . ASN A 1 132 ? -16.552 9.438 5.800 1.00 84.50 132 ASN A O 1
ATOM 987 N N . VAL A 1 133 ? -15.012 10.736 6.784 1.00 91.62 133 VAL A N 1
ATOM 988 C CA . VAL A 1 133 ? -15.154 10.118 8.117 1.00 91.62 133 VAL A CA 1
ATOM 989 C C . VAL A 1 133 ? -16.580 10.277 8.659 1.00 91.62 133 VAL A C 1
ATOM 991 O O . VAL A 1 133 ? -17.209 9.290 9.045 1.00 91.62 133 VAL A O 1
ATOM 994 N N . ALA A 1 134 ? -17.118 11.499 8.631 1.00 90.94 134 ALA A N 1
ATOM 995 C CA . ALA A 1 134 ? -18.458 11.798 9.136 1.00 90.94 134 ALA A CA 1
ATOM 996 C C . ALA A 1 134 ? -19.565 11.056 8.365 1.00 90.94 134 ALA A C 1
ATOM 998 O O . ALA A 1 134 ? -20.552 10.635 8.963 1.00 90.94 134 ALA A O 1
ATOM 999 N N . SER A 1 135 ? -19.398 10.840 7.054 1.00 92.12 135 SER A N 1
ATOM 1000 C CA . SER A 1 135 ? -20.380 10.141 6.209 1.00 92.12 135 SER A CA 1
ATOM 1001 C C . SER A 1 135 ? -20.612 8.680 6.620 1.00 92.12 135 SER A C 1
ATOM 1003 O O . SER A 1 135 ? -21.684 8.118 6.377 1.00 92.12 135 SER A O 1
ATOM 1005 N N . TYR A 1 136 ? -19.641 8.073 7.310 1.00 94.69 136 TYR A N 1
ATOM 1006 C CA . TYR A 1 136 ? -19.760 6.733 7.882 1.00 94.69 136 TYR A CA 1
ATOM 1007 C C . TYR A 1 136 ? -20.309 6.729 9.318 1.00 94.69 136 TYR A C 1
ATOM 1009 O O . TYR A 1 136 ? -20.472 5.660 9.896 1.00 94.69 136 TYR A O 1
ATOM 1017 N N . GLY A 1 137 ? -20.657 7.889 9.882 1.00 93.62 137 GLY A N 1
ATOM 1018 C CA . GLY A 1 137 ? -21.270 8.002 11.208 1.00 93.62 137 GLY A CA 1
ATOM 1019 C C . GLY A 1 137 ? -20.285 7.937 12.376 1.00 93.62 137 GLY A C 1
ATOM 1020 O O . GLY A 1 137 ? -20.713 7.756 13.514 1.00 93.62 137 GLY A O 1
ATOM 1021 N N . ALA A 1 138 ? -18.981 8.082 12.123 1.00 95.56 138 ALA A N 1
ATOM 1022 C CA . ALA A 1 138 ? -17.995 8.173 13.194 1.00 95.56 138 ALA A CA 1
ATOM 1023 C C . ALA A 1 138 ? -18.098 9.512 13.940 1.00 95.56 138 ALA A C 1
ATOM 1025 O O . ALA A 1 138 ? -18.299 10.570 13.336 1.00 95.56 138 ALA A O 1
ATOM 1026 N N . ARG A 1 139 ? -17.894 9.466 15.260 1.00 95.56 139 ARG A N 1
ATOM 1027 C CA . ARG A 1 139 ? -17.666 10.656 16.086 1.00 95.56 139 ARG A CA 1
ATOM 1028 C C . ARG A 1 139 ? -16.320 11.270 15.695 1.00 95.56 139 ARG A C 1
ATOM 1030 O O . ARG A 1 139 ? -15.341 10.548 15.524 1.00 95.56 139 ARG A O 1
ATOM 1037 N N . ILE A 1 140 ? -16.259 12.592 15.567 1.00 95.19 140 ILE A N 1
ATOM 1038 C CA . ILE A 1 140 ? -15.009 13.308 15.288 1.00 95.19 140 ILE A CA 1
ATOM 1039 C C . ILE A 1 140 ? -14.680 14.187 16.484 1.00 95.19 140 ILE A C 1
ATOM 1041 O O . ILE A 1 140 ? -15.530 14.951 16.938 1.00 95.19 140 ILE A O 1
ATOM 1045 N N . MET A 1 141 ? -13.444 14.087 16.960 1.00 95.06 141 MET A N 1
ATOM 1046 C CA . MET A 1 141 ? -12.899 14.970 17.984 1.00 95.06 141 MET A CA 1
ATOM 1047 C C . MET A 1 141 ? -11.733 15.752 17.382 1.00 95.06 141 MET A C 1
ATOM 1049 O O . MET A 1 141 ? -10.849 15.171 16.751 1.00 95.06 141 MET A O 1
ATOM 1053 N N . TYR A 1 142 ? -11.769 17.077 17.502 1.00 94.56 142 TYR A N 1
ATOM 1054 C CA . TYR A 1 142 ? -10.782 17.937 16.858 1.00 94.56 142 TYR A CA 1
ATOM 1055 C C . TYR A 1 142 ? -9.584 18.209 17.762 1.00 94.56 142 TYR A C 1
ATOM 1057 O O . TYR A 1 142 ? -9.729 18.315 18.976 1.00 94.56 142 TYR A O 1
ATOM 1065 N N . CYS A 1 143 ? -8.401 18.339 17.166 1.00 93.00 143 CYS A N 1
ATOM 1066 C CA . CYS A 1 143 ? -7.169 18.681 17.872 1.00 93.00 143 CYS A CA 1
ATOM 1067 C C . CYS A 1 143 ? -6.327 19.694 17.083 1.00 93.00 143 CYS A C 1
ATOM 1069 O O . CYS A 1 143 ? -6.548 19.936 15.892 1.00 93.00 143 CYS A O 1
ATOM 1071 N N . LYS A 1 144 ? -5.294 20.242 17.730 1.00 91.81 144 LYS A N 1
ATOM 1072 C CA . LYS A 1 144 ? -4.243 21.000 17.033 1.00 91.81 144 LYS A CA 1
ATOM 1073 C C . LYS A 1 144 ? -3.468 20.081 16.065 1.00 91.81 144 LYS A C 1
ATOM 1075 O O . LYS A 1 144 ? -3.401 18.873 16.308 1.00 91.81 144 LYS A O 1
ATOM 1080 N N . PRO A 1 145 ? -2.858 20.609 14.987 1.00 84.81 145 PRO A N 1
ATOM 1081 C CA . PRO A 1 145 ? -2.145 19.815 13.980 1.00 84.81 145 PRO A CA 1
ATOM 1082 C C . PRO A 1 145 ? -0.740 19.369 14.428 1.00 84.81 145 PRO A C 1
ATOM 1084 O O . PRO A 1 145 ? 0.217 19.445 13.665 1.00 84.81 145 PRO A O 1
ATOM 1087 N N . THR A 1 146 ? -0.602 18.886 15.662 1.00 84.69 146 THR A N 1
ATOM 1088 C CA . THR A 1 146 ? 0.650 18.327 16.192 1.00 84.69 146 THR A CA 1
ATOM 1089 C C . THR A 1 146 ? 0.441 16.880 16.625 1.00 84.69 146 THR A C 1
ATOM 1091 O O . THR A 1 146 ? -0.686 16.472 16.919 1.00 84.69 146 THR A O 1
ATOM 1094 N N . GLN A 1 147 ? 1.515 16.090 16.645 1.00 82.69 147 GLN A N 1
ATOM 1095 C CA . GLN A 1 147 ? 1.448 14.694 17.077 1.00 82.69 147 GLN A CA 1
ATOM 1096 C C . GLN A 1 147 ? 1.041 14.596 18.557 1.00 82.69 147 GLN A C 1
ATOM 1098 O O . GLN A 1 147 ? 0.066 13.917 18.869 1.00 82.69 147 GLN A O 1
ATOM 1103 N N . ASP A 1 148 ? 1.658 15.394 19.430 1.00 87.00 148 ASP A N 1
ATOM 1104 C CA . ASP A 1 148 ? 1.316 15.444 20.859 1.00 87.00 148 ASP A CA 1
ATOM 1105 C C . ASP A 1 148 ? -0.162 15.778 21.106 1.00 87.00 148 ASP A C 1
ATOM 1107 O O . ASP A 1 148 ? -0.816 15.180 21.958 1.00 87.00 148 ASP A O 1
ATOM 1111 N N . ALA A 1 149 ? -0.733 16.712 20.333 1.00 90.12 149 ALA A N 1
ATOM 1112 C CA . ALA A 1 149 ? -2.142 17.073 20.472 1.00 90.12 149 ALA A CA 1
ATOM 1113 C C . ALA A 1 149 ? -3.079 15.947 20.016 1.00 90.12 149 ALA A C 1
ATOM 1115 O O . ALA A 1 149 ? -4.158 15.787 20.585 1.00 90.12 149 ALA A O 1
ATOM 1116 N N . ARG A 1 150 ? -2.685 15.167 19.002 1.00 90.56 150 ARG A N 1
ATOM 1117 C CA . ARG A 1 150 ? -3.440 13.990 18.551 1.00 90.56 150 ARG A CA 1
ATOM 1118 C C . ARG A 1 150 ? -3.454 12.897 19.613 1.00 90.56 150 ARG A C 1
ATOM 1120 O O . ARG A 1 150 ? -4.508 12.318 19.861 1.00 90.56 150 ARG A O 1
ATOM 1127 N N . GLU A 1 151 ? -2.310 12.633 20.236 1.00 91.25 151 GLU A N 1
ATOM 1128 C CA . GLU A 1 151 ? -2.163 11.613 21.279 1.00 91.25 151 GLU A CA 1
ATOM 1129 C C . GLU A 1 151 ? -2.902 12.007 22.560 1.00 91.25 151 GLU A C 1
ATOM 1131 O O . GLU A 1 151 ? -3.695 11.218 23.077 1.00 91.25 151 GLU A O 1
ATOM 1136 N N . ALA A 1 152 ? -2.736 13.254 23.016 1.00 94.31 152 ALA A N 1
ATOM 1137 C CA . ALA A 1 152 ? -3.455 13.779 24.175 1.00 94.31 152 ALA A CA 1
ATOM 1138 C C . ALA A 1 152 ? -4.977 13.729 23.971 1.00 94.31 152 ALA A C 1
ATOM 1140 O O . ALA A 1 152 ? -5.706 13.243 24.835 1.00 94.31 152 ALA A O 1
ATOM 1141 N N . MET A 1 153 ? -5.458 14.154 22.797 1.00 96.12 153 MET A N 1
ATOM 1142 C CA . MET A 1 153 ? -6.886 14.129 22.476 1.00 96.12 153 MET A CA 1
ATOM 1143 C C . MET A 1 153 ? -7.426 12.697 22.330 1.00 96.12 153 MET A C 1
ATOM 1145 O O . MET A 1 153 ? -8.564 12.423 22.699 1.00 96.12 153 MET A O 1
ATOM 1149 N N . ALA A 1 154 ? -6.623 11.747 21.840 1.00 95.19 154 ALA A N 1
ATOM 1150 C CA . ALA A 1 154 ? -7.012 10.337 21.816 1.00 95.19 154 ALA A CA 1
ATOM 1151 C C . ALA A 1 154 ? -7.129 9.750 23.234 1.00 95.19 154 ALA A C 1
ATOM 1153 O O . ALA A 1 154 ? -8.066 8.998 23.508 1.00 95.19 154 ALA A O 1
ATOM 1154 N N . ALA A 1 155 ? -6.226 10.113 24.150 1.00 95.75 155 ALA A N 1
ATOM 1155 C CA . ALA A 1 155 ? -6.310 9.703 25.550 1.00 95.75 155 ALA A CA 1
ATOM 1156 C C . ALA A 1 155 ? -7.553 10.290 26.246 1.00 95.75 155 ALA A C 1
ATOM 1158 O O . ALA A 1 155 ? -8.264 9.570 26.951 1.00 95.75 155 ALA A O 1
ATOM 1159 N N . GLU A 1 156 ? -7.863 11.565 25.995 1.00 96.69 156 GLU A N 1
ATOM 1160 C CA . GLU A 1 156 ? -9.085 12.214 26.482 1.00 96.69 156 GLU A CA 1
ATOM 1161 C C . GLU A 1 156 ? -10.347 11.528 25.937 1.00 96.69 156 GLU A C 1
ATOM 1163 O O . GLU A 1 156 ? -11.230 11.142 26.709 1.00 96.69 156 GLU A O 1
ATOM 1168 N N . ALA A 1 157 ? -10.398 11.290 24.623 1.00 96.50 157 ALA A N 1
ATOM 1169 C CA . ALA A 1 157 ? -11.505 10.597 23.973 1.00 96.50 157 ALA A CA 1
ATOM 1170 C C . ALA A 1 157 ? -11.739 9.204 24.566 1.00 96.50 157 ALA A C 1
ATOM 1172 O O . ALA A 1 157 ? -12.879 8.828 24.839 1.00 96.50 157 ALA A O 1
ATOM 1173 N N . ARG A 1 158 ? -10.660 8.444 24.792 1.00 97.81 158 ARG A N 1
ATOM 1174 C CA . ARG A 1 158 ? -10.722 7.131 25.440 1.00 97.81 158 ARG A CA 1
ATOM 1175 C C . ARG A 1 158 ? -11.365 7.234 26.820 1.00 97.81 158 ARG A C 1
ATOM 1177 O O . ARG A 1 158 ? -12.346 6.542 27.075 1.00 97.81 158 ARG A O 1
ATOM 1184 N N . ALA A 1 159 ? -10.862 8.127 27.671 1.00 97.12 159 ALA A N 1
ATOM 1185 C CA . ALA A 1 159 ? -11.376 8.294 29.026 1.00 97.12 159 ALA A CA 1
ATOM 1186 C C . ALA A 1 159 ? -12.859 8.712 29.044 1.00 97.12 159 ALA A C 1
ATOM 1188 O O . ALA A 1 159 ? -13.612 8.287 29.921 1.00 97.12 159 ALA A O 1
ATOM 1189 N N . GLN A 1 160 ? -13.302 9.530 28.084 1.00 96.88 160 GLN A N 1
ATOM 1190 C CA . GLN A 1 160 ? -14.712 9.898 27.945 1.00 96.88 160 GLN A CA 1
ATOM 1191 C C . GLN A 1 160 ? -15.581 8.695 27.546 1.00 96.88 160 GLN A C 1
ATOM 1193 O O . GLN A 1 160 ? -16.602 8.435 28.179 1.00 96.88 160 GLN A O 1
ATOM 1198 N N . LEU A 1 161 ? -15.172 7.945 26.523 1.00 96.94 161 LEU A N 1
ATOM 1199 C CA . LEU A 1 161 ? -15.921 6.793 26.015 1.00 96.94 161 LEU A CA 1
ATOM 1200 C C . LEU A 1 161 ? -16.004 5.652 27.046 1.00 96.94 161 LEU A C 1
ATOM 1202 O O . LEU A 1 161 ? -17.048 5.014 27.177 1.00 96.94 161 LEU A O 1
ATOM 1206 N N . GLU A 1 162 ? -14.943 5.423 27.822 1.00 96.69 162 GLU A N 1
ATOM 1207 C CA . GLU A 1 162 ? -14.935 4.436 28.912 1.00 96.69 162 GLU A CA 1
ATOM 1208 C C . GLU A 1 162 ? -15.894 4.837 30.049 1.00 96.69 162 GLU A C 1
ATOM 1210 O O . GLU A 1 162 ? -16.581 3.979 30.604 1.00 96.69 162 GLU A O 1
ATOM 1215 N N . LYS A 1 163 ? -16.044 6.140 30.344 1.00 97.00 163 LYS A N 1
ATOM 1216 C CA . LYS A 1 163 ? -17.067 6.649 31.285 1.00 97.00 163 LYS A CA 1
ATOM 1217 C C . LYS A 1 163 ? -18.497 6.480 30.766 1.00 97.00 163 LYS A C 1
ATOM 1219 O O . LYS A 1 163 ? -19.407 6.280 31.564 1.00 97.00 163 LYS A O 1
ATOM 1224 N N . GLU A 1 164 ? -18.699 6.502 29.447 1.00 95.38 164 GLU A N 1
ATOM 1225 C CA . GLU A 1 164 ? -19.964 6.104 28.798 1.00 95.38 164 GLU A CA 1
ATOM 1226 C C . GLU A 1 164 ? -20.187 4.572 28.855 1.00 95.38 164 GLU A C 1
ATOM 1228 O O . GLU A 1 164 ? -21.202 4.042 28.394 1.00 95.38 164 GLU A O 1
ATOM 1233 N N . GLY A 1 165 ? -19.238 3.844 29.449 1.00 94.69 165 GLY A N 1
ATOM 1234 C CA . GLY A 1 165 ? -19.241 2.405 29.629 1.00 94.69 165 GLY A CA 1
ATOM 1235 C C . GLY A 1 165 ? -18.735 1.639 28.413 1.00 94.69 165 GLY A C 1
ATOM 1236 O O . GLY A 1 165 ? -18.864 0.425 28.404 1.00 94.69 165 GLY A O 1
ATOM 1237 N N . LEU A 1 166 ? -18.214 2.277 27.368 1.00 96.56 166 LEU A N 1
ATOM 1238 C CA . LEU A 1 166 ? -17.791 1.572 26.157 1.00 96.56 166 LEU A CA 1
ATOM 1239 C C . LEU A 1 166 ? -16.465 0.833 26.365 1.00 96.56 166 LEU A C 1
ATOM 1241 O O . LEU A 1 166 ? -15.602 1.275 27.118 1.00 96.56 166 LEU A O 1
ATOM 1245 N N . VAL A 1 167 ? -16.295 -0.283 25.656 1.00 96.38 167 VAL A N 1
ATOM 1246 C CA . VAL A 1 167 ? -14.984 -0.916 25.481 1.00 96.38 167 VAL A CA 1
ATOM 1247 C C . VAL A 1 167 ? -14.272 -0.159 24.371 1.00 96.38 167 VAL A C 1
ATOM 1249 O O . VAL A 1 167 ? -14.788 -0.097 23.255 1.00 96.38 167 VAL A O 1
ATOM 1252 N N . VAL A 1 168 ? -13.125 0.447 24.670 1.00 97.56 168 VAL A N 1
ATOM 1253 C CA . VAL A 1 168 ? -12.413 1.313 23.723 1.00 97.56 168 VAL A CA 1
ATOM 1254 C C . VAL A 1 168 ? -11.134 0.644 23.243 1.00 97.56 168 VAL A C 1
ATOM 1256 O O . VAL A 1 168 ? -10.213 0.401 24.020 1.00 97.56 168 VAL A O 1
ATOM 1259 N N . GLU A 1 169 ? -11.034 0.424 21.939 1.00 97.50 169 GLU A N 1
ATOM 1260 C CA . GLU A 1 169 ? -9.854 -0.165 21.306 1.00 97.50 169 GLU A CA 1
ATOM 1261 C C . GLU A 1 169 ? -9.185 0.869 20.406 1.00 97.50 169 GLU A C 1
ATOM 1263 O O . GLU A 1 169 ? -9.807 1.405 19.487 1.00 97.50 169 GLU A O 1
ATOM 1268 N N . PHE A 1 170 ? -7.911 1.167 20.667 1.00 97.50 170 PHE A N 1
ATOM 1269 C CA . PHE A 1 170 ? -7.151 2.066 19.805 1.00 97.50 170 PHE A CA 1
ATOM 1270 C C . PHE A 1 170 ? -6.575 1.268 18.639 1.00 97.50 170 PHE A C 1
ATOM 1272 O O . PHE A 1 170 ? -5.835 0.312 18.851 1.00 97.50 170 PHE A O 1
ATOM 1279 N N . ILE A 1 171 ? -6.912 1.666 17.415 1.00 97.25 171 ILE A N 1
ATOM 1280 C CA . ILE A 1 171 ? -6.479 1.001 16.189 1.00 97.25 171 ILE A CA 1
ATOM 1281 C C . ILE A 1 171 ? -5.496 1.925 15.450 1.00 97.25 171 ILE A C 1
ATOM 1283 O O . ILE A 1 171 ? -5.923 2.897 14.799 1.00 97.25 171 ILE A O 1
ATOM 1287 N N . PRO A 1 172 ? -4.178 1.661 15.531 1.00 95.25 172 PRO A N 1
ATOM 1288 C CA . PRO A 1 172 ? -3.181 2.500 14.881 1.00 95.25 172 PRO A CA 1
ATOM 1289 C C . PRO A 1 172 ? -3.266 2.381 13.349 1.00 95.25 172 PRO A C 1
ATOM 1291 O O . PRO A 1 172 ? -3.818 1.418 12.815 1.00 95.25 172 PRO A O 1
ATOM 1294 N N . PRO A 1 173 ? -2.739 3.368 12.606 1.00 93.75 173 PRO A N 1
ATOM 1295 C CA . PRO A 1 173 ? -2.802 3.378 11.144 1.00 93.75 173 PRO A CA 1
ATOM 1296 C C . PRO A 1 173 ? -1.854 2.399 10.440 1.00 93.75 173 PRO A C 1
ATOM 1298 O O . PRO A 1 173 ? -2.060 2.122 9.256 1.00 93.75 173 PRO A O 1
ATOM 1301 N N . TYR A 1 174 ? -0.815 1.907 11.123 1.00 95.19 174 TYR A N 1
ATOM 1302 C CA . TYR A 1 174 ? 0.195 1.020 10.531 1.00 95.19 174 TYR A CA 1
ATOM 1303 C C . TYR A 1 174 ? 0.921 0.126 11.545 1.00 95.19 174 TYR A C 1
ATOM 1305 O O . TYR A 1 174 ? 1.181 -1.029 11.223 1.00 95.19 174 TYR A O 1
ATOM 1313 N N . ASP A 1 175 ? 1.237 0.629 12.744 1.00 96.00 175 ASP A N 1
ATOM 1314 C CA . ASP A 1 175 ? 2.056 -0.083 13.738 1.00 96.00 175 ASP A CA 1
ATOM 1315 C C . ASP A 1 175 ? 1.251 -1.091 14.573 1.00 96.00 175 ASP A C 1
ATOM 1317 O O . ASP A 1 175 ? 1.095 -0.951 15.782 1.00 96.00 175 ASP A O 1
ATOM 1321 N N . ASP A 1 176 ? 0.678 -2.093 13.911 1.00 97.62 176 ASP A N 1
ATOM 1322 C CA . ASP A 1 176 ? -0.083 -3.156 14.567 1.00 97.62 176 ASP A CA 1
ATOM 1323 C C . ASP A 1 176 ? -0.080 -4.441 13.718 1.00 97.62 176 ASP A C 1
ATOM 1325 O O . ASP A 1 176 ? -0.274 -4.368 12.499 1.00 97.62 176 ASP A O 1
ATOM 1329 N N . PRO A 1 177 ? 0.129 -5.628 14.324 1.00 98.31 177 PRO A N 1
ATOM 1330 C CA . PRO A 1 177 ? 0.147 -6.895 13.593 1.00 98.31 177 PRO A CA 1
ATOM 1331 C C . PRO A 1 177 ? -1.134 -7.187 12.807 1.00 98.31 177 PRO A C 1
ATOM 1333 O O . PRO A 1 177 ? -1.061 -7.667 11.677 1.00 98.31 177 PRO A O 1
ATOM 1336 N N . ALA A 1 178 ? -2.314 -6.879 13.355 1.00 98.44 178 ALA A N 1
ATOM 1337 C CA . ALA A 1 178 ? -3.578 -7.080 12.655 1.00 98.44 178 ALA A CA 1
ATOM 1338 C C . ALA A 1 178 ? -3.723 -6.115 11.476 1.00 98.44 178 ALA A C 1
ATOM 1340 O O . ALA A 1 178 ? -4.226 -6.506 10.418 1.00 98.44 178 ALA A O 1
ATOM 1341 N N . ILE A 1 179 ? -3.255 -4.876 11.621 1.00 98.56 179 ILE A N 1
ATOM 1342 C CA . ILE A 1 179 ? -3.195 -3.927 10.511 1.00 98.56 179 ILE A CA 1
ATOM 1343 C C . ILE A 1 179 ? -2.294 -4.472 9.404 1.00 98.56 179 ILE A C 1
ATOM 1345 O O . IL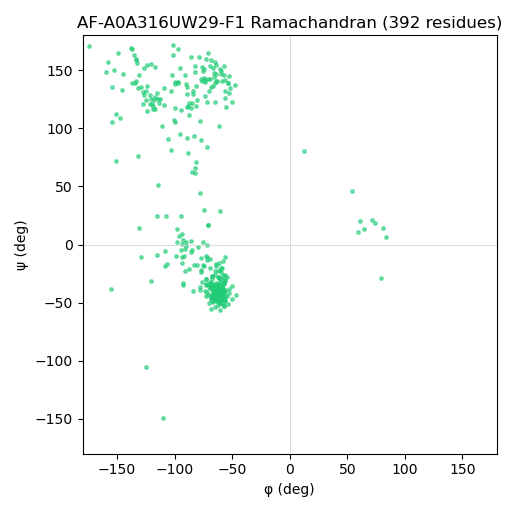E A 1 179 ? -2.778 -4.643 8.284 1.00 98.56 179 ILE A O 1
ATOM 1349 N N . ILE A 1 180 ? -1.038 -4.805 9.716 1.00 98.81 180 ILE A N 1
ATOM 1350 C CA . ILE A 1 180 ? -0.043 -5.331 8.764 1.00 98.81 180 ILE A CA 1
ATOM 1351 C C . ILE A 1 180 ? -0.567 -6.592 8.061 1.00 98.81 180 ILE A C 1
ATOM 1353 O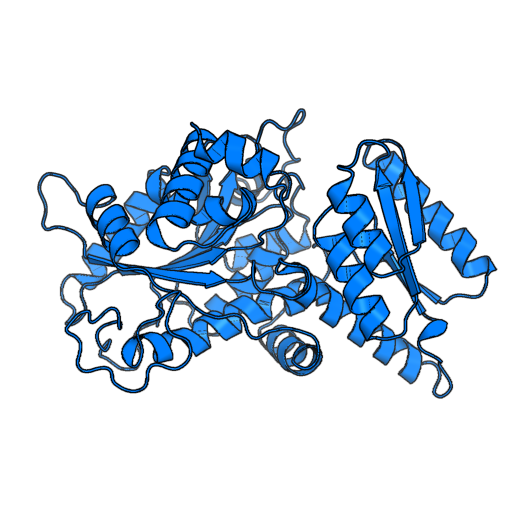 O . ILE A 1 180 ? -0.561 -6.654 6.830 1.00 98.81 180 ILE A O 1
ATOM 1357 N N . ALA A 1 181 ? -1.100 -7.560 8.815 1.00 98.88 181 ALA A N 1
ATOM 1358 C CA . ALA A 1 181 ? -1.658 -8.796 8.266 1.00 98.88 181 ALA A CA 1
ATOM 1359 C C . ALA A 1 181 ? -2.828 -8.532 7.309 1.00 98.88 181 ALA A C 1
ATOM 1361 O O . ALA A 1 181 ? -2.902 -9.116 6.227 1.00 98.88 181 ALA A O 1
ATOM 1362 N N . GLY A 1 182 ? -3.726 -7.610 7.674 1.00 98.81 182 GLY A N 1
ATOM 1363 C CA . GLY A 1 182 ? -4.817 -7.193 6.799 1.00 98.81 182 GLY A CA 1
ATOM 1364 C C . GLY A 1 182 ? -4.304 -6.545 5.516 1.00 98.81 182 GLY A C 1
ATOM 1365 O O . GLY A 1 182 ? -4.786 -6.884 4.435 1.00 98.81 182 GLY A O 1
ATOM 1366 N N . GLN A 1 183 ? -3.284 -5.687 5.593 1.00 98.69 183 GLN A N 1
ATOM 1367 C CA . GLN A 1 183 ? -2.722 -5.056 4.394 1.00 98.69 183 GLN A CA 1
ATOM 1368 C C . GLN A 1 183 ? -2.046 -6.083 3.484 1.00 98.69 183 GLN A C 1
ATOM 1370 O O . GLN A 1 183 ? -2.259 -6.055 2.272 1.00 98.69 183 GLN A O 1
ATOM 1375 N N . GLY A 1 184 ? -1.330 -7.053 4.055 1.00 98.75 184 GLY A N 1
ATOM 1376 C CA . GLY A 1 184 ? -0.654 -8.111 3.301 1.00 98.75 184 GLY A CA 1
ATOM 1377 C C . GLY A 1 184 ? -1.573 -8.965 2.428 1.00 98.75 184 GLY A C 1
ATOM 1378 O O . GLY A 1 184 ? -1.127 -9.527 1.427 1.00 98.75 184 GLY A O 1
ATOM 1379 N N . THR A 1 185 ? -2.880 -8.988 2.715 1.00 98.88 185 THR A N 1
ATOM 1380 C CA . THR A 1 185 ? -3.863 -9.673 1.860 1.00 98.88 185 THR A CA 1
ATOM 1381 C C . THR A 1 185 ? -3.852 -9.163 0.417 1.00 98.88 185 THR A C 1
ATOM 1383 O O . THR A 1 185 ? -4.105 -9.947 -0.496 1.00 98.88 185 THR A O 1
ATOM 1386 N N . MET A 1 186 ? -3.496 -7.893 0.176 1.00 98.56 186 MET A N 1
ATOM 1387 C CA . MET A 1 186 ? -3.389 -7.362 -1.186 1.00 98.56 186 MET A CA 1
ATOM 1388 C C . MET A 1 186 ? -2.193 -7.951 -1.946 1.00 98.56 186 MET A C 1
ATOM 1390 O O . MET A 1 186 ? -2.323 -8.227 -3.135 1.00 98.56 186 MET A O 1
ATOM 1394 N N . GLY A 1 187 ? -1.063 -8.182 -1.261 1.00 98.44 187 GLY A N 1
ATOM 1395 C CA . GLY A 1 187 ? 0.120 -8.831 -1.834 1.00 98.44 187 GLY A CA 1
ATOM 1396 C C . GLY A 1 187 ? -0.172 -10.289 -2.180 1.00 98.44 187 GLY A C 1
ATOM 1397 O O . GLY A 1 187 ? 0.111 -10.731 -3.291 1.00 98.44 187 GLY A O 1
ATOM 1398 N N . LYS A 1 188 ? -0.871 -10.998 -1.281 1.00 98.50 188 LYS A N 1
ATOM 1399 C CA . LYS A 1 188 ? -1.378 -12.352 -1.544 1.00 98.50 188 LYS A CA 1
ATOM 1400 C C . LYS A 1 188 ? -2.289 -12.386 -2.774 1.00 98.50 188 LYS A C 1
ATOM 1402 O O . LYS A 1 188 ? -2.069 -13.176 -3.686 1.00 98.50 188 LYS A O 1
ATOM 1407 N N . GLU A 1 189 ? -3.308 -11.525 -2.816 1.00 98.19 189 GLU A N 1
ATOM 1408 C CA . GLU A 1 189 ? -4.224 -11.459 -3.958 1.00 98.19 189 GLU A CA 1
ATOM 1409 C C . GLU A 1 189 ? -3.490 -11.156 -5.264 1.00 98.19 189 GLU A C 1
ATOM 1411 O O . GLU A 1 189 ? -3.804 -11.757 -6.284 1.00 98.19 189 GLU A O 1
ATOM 1416 N N . MET A 1 190 ? -2.522 -10.241 -5.234 1.00 95.94 190 MET A N 1
ATOM 1417 C CA . MET A 1 190 ? -1.737 -9.846 -6.397 1.00 95.94 190 MET A CA 1
ATOM 1418 C C . MET A 1 190 ? -0.937 -11.019 -6.974 1.00 95.94 190 MET A C 1
ATOM 1420 O O . MET A 1 190 ? -1.004 -11.255 -8.180 1.00 95.94 190 MET A O 1
ATOM 1424 N N . MET A 1 191 ? -0.260 -11.794 -6.122 1.00 96.06 191 MET A N 1
ATOM 1425 C CA . MET A 1 191 ? 0.458 -13.008 -6.527 1.00 96.06 191 MET A CA 1
ATOM 1426 C C . MET A 1 191 ? -0.490 -14.066 -7.116 1.00 96.06 191 MET A C 1
ATOM 1428 O O . MET A 1 191 ? -0.207 -14.634 -8.166 1.00 96.06 191 MET A O 1
ATOM 1432 N N . GLU A 1 192 ? -1.659 -14.282 -6.502 1.00 94.06 192 GLU A N 1
ATOM 1433 C CA . GLU A 1 192 ? -2.674 -15.225 -7.008 1.00 94.06 192 GLU A CA 1
ATOM 1434 C C . GLU A 1 192 ? -3.320 -14.772 -8.327 1.00 94.06 192 GLU A C 1
ATOM 1436 O O . GLU A 1 192 ? -3.707 -15.595 -9.156 1.00 94.06 192 GLU A O 1
ATOM 1441 N N . GLN A 1 193 ? -3.496 -13.463 -8.519 1.00 93.38 193 GLN A N 1
ATOM 1442 C CA . GLN A 1 193 ? -4.133 -12.892 -9.708 1.00 93.38 193 GLN A CA 1
ATOM 1443 C C . GLN A 1 193 ? -3.206 -12.878 -10.928 1.00 93.38 193 GLN A C 1
ATOM 1445 O O . GLN A 1 193 ? -3.708 -12.841 -12.052 1.00 93.38 193 GLN A O 1
ATOM 1450 N N . ALA A 1 194 ? -1.888 -12.926 -10.729 1.00 89.94 194 ALA A N 1
ATOM 1451 C CA . ALA A 1 194 ? -0.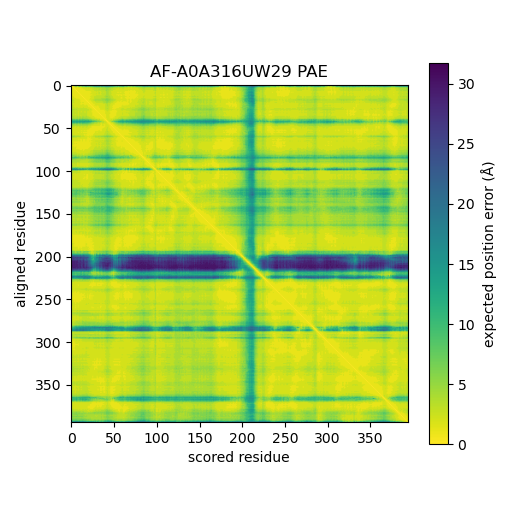901 -12.810 -11.798 1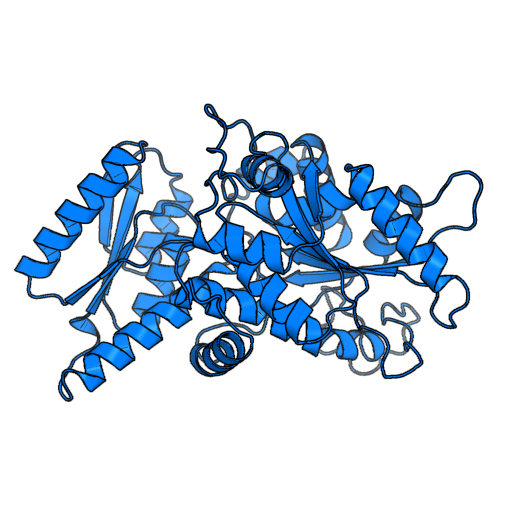.00 89.94 194 ALA A CA 1
ATOM 1452 C C . ALA A 1 194 ? -1.006 -13.920 -12.852 1.00 89.94 194 ALA A C 1
ATOM 1454 O O . ALA A 1 194 ? -0.949 -13.625 -14.043 1.00 89.94 194 ALA A O 1
ATOM 1455 N N . ALA A 1 195 ? -1.269 -15.167 -12.443 1.00 81.38 195 ALA A N 1
ATOM 1456 C CA . ALA A 1 195 ? -1.510 -16.276 -13.376 1.00 81.38 195 ALA A CA 1
ATOM 1457 C C . ALA A 1 195 ? -2.715 -16.006 -14.302 1.00 81.38 195 ALA A C 1
ATOM 1459 O O . ALA A 1 195 ? -2.751 -16.426 -15.457 1.00 81.38 195 ALA A O 1
ATOM 1460 N N . GLY A 1 196 ? -3.697 -15.236 -13.821 1.00 81.50 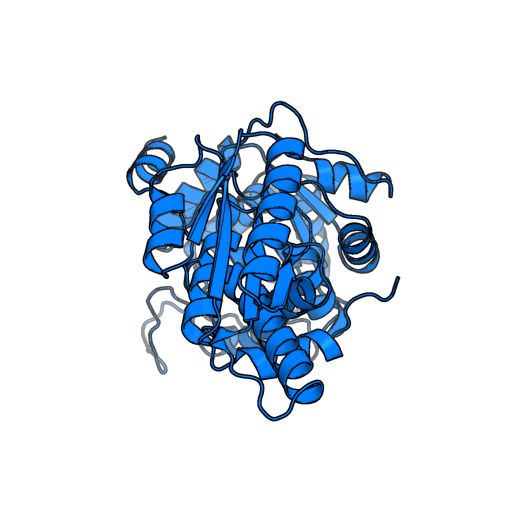196 GLY A N 1
ATOM 1461 C CA . GLY A 1 196 ? -4.829 -14.796 -14.629 1.00 81.50 196 GLY A CA 1
ATOM 1462 C C . GLY A 1 196 ? -4.433 -13.857 -15.771 1.00 81.50 196 GLY A C 1
ATOM 1463 O O . GLY A 1 196 ? -5.121 -13.836 -16.786 1.00 81.50 196 GLY A O 1
ATOM 1464 N N . LEU A 1 197 ? -3.328 -13.113 -15.662 1.00 82.50 197 LEU A N 1
ATOM 1465 C CA . LEU A 1 197 ? -2.902 -12.169 -16.701 1.00 82.50 197 LEU A CA 1
ATOM 1466 C C . LEU A 1 197 ? -2.431 -12.860 -17.985 1.00 82.50 197 LEU A C 1
ATOM 1468 O O . LEU A 1 197 ? -2.452 -12.236 -19.043 1.00 82.50 197 LEU A O 1
ATOM 1472 N N . GLU A 1 198 ? -2.055 -14.139 -17.920 1.00 75.06 198 GLU A N 1
ATOM 1473 C CA . GLU A 1 198 ? -1.661 -14.925 -19.099 1.00 75.06 198 GLU A CA 1
ATOM 1474 C C . GLU A 1 198 ? -2.863 -15.381 -19.936 1.00 75.06 198 GLU A C 1
ATOM 1476 O O . GLU A 1 198 ? -2.753 -15.631 -21.133 1.00 75.06 198 GLU A O 1
ATOM 1481 N N . THR A 1 199 ? -4.040 -15.461 -19.310 1.00 65.38 199 THR A N 1
ATOM 1482 C CA . THR A 1 199 ? -5.277 -15.952 -19.941 1.00 65.38 199 THR A CA 1
ATOM 1483 C C . THR A 1 199 ? -6.277 -14.840 -20.249 1.00 65.38 199 THR A C 1
ATOM 1485 O O . THR A 1 199 ? -7.189 -15.034 -21.053 1.00 65.38 199 THR A O 1
ATOM 1488 N N . ARG A 1 200 ? -6.114 -13.658 -19.641 1.00 61.84 200 ARG A N 1
ATOM 1489 C CA . ARG A 1 200 ? -6.934 -12.470 -19.893 1.00 61.84 200 ARG A CA 1
ATOM 1490 C C . ARG A 1 200 ? -6.109 -11.197 -19.781 1.00 61.84 200 ARG A C 1
ATOM 1492 O O . ARG A 1 200 ? -5.435 -10.952 -18.786 1.00 61.84 200 ARG A O 1
ATOM 1499 N N . ALA A 1 201 ? -6.281 -10.329 -20.767 1.00 57.31 201 ALA A N 1
ATOM 1500 C CA . ALA A 1 201 ? -5.910 -8.930 -20.677 1.00 57.31 201 ALA A CA 1
ATOM 1501 C C . ALA A 1 201 ? -6.470 -8.290 -19.390 1.00 57.31 201 ALA A C 1
ATOM 1503 O O . ALA A 1 201 ? -7.685 -8.248 -19.189 1.00 57.31 201 ALA A O 1
ATOM 1504 N N . GLY A 1 202 ? -5.603 -7.729 -18.546 1.00 53.38 202 GLY A N 1
ATOM 1505 C CA . GLY A 1 202 ? -5.982 -6.912 -17.388 1.00 53.38 202 GLY A CA 1
ATOM 1506 C C . GLY A 1 202 ? -6.477 -5.512 -17.769 1.00 53.38 202 GLY A C 1
ATOM 1507 O O . GLY A 1 202 ? -6.271 -4.570 -17.011 1.00 53.38 202 GLY A O 1
ATOM 1508 N N . CYS A 1 203 ? -7.079 -5.324 -18.947 1.00 55.69 203 CYS A N 1
ATOM 1509 C CA . CYS A 1 203 ? -7.487 -3.998 -19.407 1.00 55.69 203 CYS A CA 1
ATOM 1510 C C . CYS A 1 203 ? -8.427 -3.329 -18.393 1.00 55.69 203 CYS A C 1
ATOM 1512 O O . CYS A 1 203 ? -9.354 -3.958 -17.885 1.00 55.69 203 CYS A O 1
ATOM 1514 N N . SER A 1 204 ? -8.268 -2.016 -18.197 1.00 48.66 204 SER A N 1
ATOM 1515 C CA . SER A 1 204 ? -9.192 -1.166 -17.423 1.00 48.66 204 SER A CA 1
ATOM 1516 C C . SER A 1 204 ? -10.648 -1.203 -17.920 1.00 48.66 204 SER A C 1
ATOM 1518 O O . SER A 1 204 ? -11.545 -0.730 -17.230 1.00 48.66 204 SER A O 1
ATOM 1520 N N . HIS A 1 205 ? -10.879 -1.795 -19.096 1.00 43.38 205 HIS A N 1
ATOM 1521 C CA . HIS A 1 205 ? -12.176 -1.985 -19.745 1.00 43.38 205 HIS A CA 1
ATOM 1522 C C . HIS A 1 205 ? -12.658 -3.449 -19.737 1.00 43.38 205 HIS A C 1
ATOM 1524 O O . HIS A 1 205 ? -13.778 -3.723 -20.158 1.00 43.38 205 HIS A O 1
ATOM 1530 N N . ALA A 1 206 ? -11.844 -4.407 -19.276 1.00 44.69 206 ALA A N 1
ATOM 1531 C CA . ALA A 1 206 ? -12.168 -5.833 -19.318 1.00 44.69 206 ALA A CA 1
ATOM 1532 C C . ALA A 1 206 ? -13.017 -6.251 -18.108 1.00 44.69 206 ALA A C 1
ATOM 1534 O O . ALA A 1 206 ? -12.642 -7.108 -17.302 1.00 44.69 206 ALA A O 1
ATOM 1535 N N . ALA A 1 207 ? -14.210 -5.668 -18.005 1.00 36.03 207 ALA A N 1
ATOM 1536 C CA . ALA A 1 207 ? -15.319 -6.388 -17.408 1.00 36.03 207 ALA A CA 1
ATOM 1537 C C . ALA A 1 207 ? -15.570 -7.624 -18.292 1.00 36.03 207 ALA A C 1
ATOM 1539 O O . ALA A 1 207 ? -16.102 -7.512 -19.387 1.00 36.03 207 ALA A O 1
ATOM 1540 N N . GLN A 1 208 ? -15.109 -8.794 -17.846 1.00 40.28 208 GLN A N 1
ATOM 1541 C CA . GLN A 1 208 ? -15.521 -10.099 -18.381 1.00 40.28 208 GLN A CA 1
ATOM 1542 C C . GLN A 1 208 ? -15.382 -10.298 -19.907 1.00 40.28 208 GLN A C 1
ATOM 1544 O O . GLN A 1 208 ? -16.274 -10.855 -20.541 1.00 40.28 208 GLN A O 1
ATOM 1549 N N . ALA A 1 209 ? -14.258 -9.919 -20.519 1.00 38.69 209 ALA A N 1
ATOM 1550 C CA . ALA A 1 209 ? -13.993 -10.342 -21.895 1.00 38.69 209 ALA A CA 1
ATOM 1551 C C . ALA A 1 209 ? -13.528 -11.809 -21.904 1.00 38.69 209 ALA A C 1
ATOM 1553 O O . ALA A 1 209 ? -12.338 -12.104 -21.792 1.00 38.69 209 ALA A O 1
ATOM 1554 N N . GLY A 1 210 ? -14.483 -12.737 -22.010 1.00 40.25 210 GLY A N 1
ATOM 1555 C CA . GLY A 1 210 ? -14.205 -14.037 -22.611 1.00 40.25 210 GLY A CA 1
ATOM 1556 C C . GLY A 1 210 ? -13.644 -13.809 -24.015 1.00 40.25 210 GLY A C 1
ATOM 1557 O O . GLY A 1 210 ? -14.172 -12.969 -24.736 1.00 40.25 210 GLY A O 1
ATOM 1558 N N . GLN A 1 211 ? -12.542 -14.495 -24.330 1.00 43.50 211 GLN A N 1
ATOM 1559 C CA . GLN A 1 211 ? -11.911 -14.634 -25.652 1.00 43.50 211 GLN A CA 1
ATOM 1560 C C . GLN A 1 211 ? -12.438 -13.658 -26.726 1.00 43.50 211 GLN A C 1
ATOM 1562 O O . GLN A 1 211 ? -13.266 -14.037 -27.553 1.00 43.50 211 GLN A O 1
ATOM 1567 N N . SER A 1 212 ? -11.977 -12.399 -26.738 1.00 38.16 212 SER A N 1
ATOM 1568 C CA . SER A 1 212 ? -12.263 -11.515 -27.872 1.00 38.16 212 SER A CA 1
ATOM 1569 C C . SER A 1 212 ? -11.188 -11.696 -28.943 1.00 38.16 212 SER A C 1
ATOM 1571 O O . SER A 1 212 ? -9.998 -11.494 -28.717 1.00 38.16 212 SER A O 1
ATOM 1573 N N . SER A 1 213 ? -11.630 -12.071 -30.139 1.00 39.38 213 SER A N 1
ATOM 1574 C CA . SER A 1 213 ? -10.858 -12.234 -31.378 1.00 39.38 213 SER A CA 1
ATOM 1575 C C . SER A 1 213 ? -10.378 -10.909 -32.000 1.00 39.38 213 SER A C 1
ATOM 1577 O O . SER A 1 213 ? -9.994 -10.860 -33.167 1.00 39.38 213 SER A O 1
ATOM 1579 N N . SER A 1 214 ? -10.381 -9.814 -31.239 1.00 39.50 214 SER A N 1
ATOM 1580 C CA . SER A 1 214 ? -9.864 -8.512 -31.662 1.00 39.50 214 SER A CA 1
ATOM 1581 C C . SER A 1 214 ? -8.370 -8.430 -31.339 1.00 39.50 214 SER A C 1
ATOM 1583 O O . SER A 1 214 ? -8.009 -8.516 -30.169 1.00 39.50 214 SER A O 1
ATOM 1585 N N . GLY A 1 215 ? -7.517 -8.247 -32.351 1.00 41.06 215 GLY A N 1
ATOM 1586 C CA . GLY A 1 215 ? -6.044 -8.336 -32.317 1.00 41.06 215 GLY A CA 1
ATOM 1587 C C . GLY A 1 215 ? -5.251 -7.388 -31.397 1.00 41.06 215 GLY A C 1
ATOM 1588 O O . GLY A 1 215 ? -4.099 -7.092 -31.694 1.00 41.06 215 GLY A O 1
ATOM 1589 N N . VAL A 1 216 ? -5.812 -6.929 -30.278 1.00 48.78 216 VAL A N 1
ATOM 1590 C CA . VAL A 1 216 ? -5.094 -6.221 -29.209 1.00 48.78 216 VAL A CA 1
ATOM 1591 C C . VAL A 1 216 ? -4.883 -7.198 -28.048 1.00 48.78 216 VAL A C 1
ATOM 1593 O O . VAL A 1 216 ? -5.650 -7.228 -27.089 1.00 48.78 216 VAL A O 1
ATOM 1596 N N . ASN A 1 217 ? -3.858 -8.048 -28.155 1.00 56.78 217 ASN A N 1
ATOM 1597 C CA . ASN A 1 217 ? -3.525 -9.012 -27.106 1.00 56.78 217 ASN A CA 1
ATOM 1598 C C . ASN A 1 217 ? -2.661 -8.351 -26.015 1.00 56.78 217 ASN A C 1
ATOM 1600 O O . ASN A 1 217 ? -1.439 -8.280 -26.140 1.00 56.78 217 ASN A O 1
ATOM 1604 N N . THR A 1 218 ? -3.292 -7.844 -24.954 1.00 59.44 218 THR A N 1
AT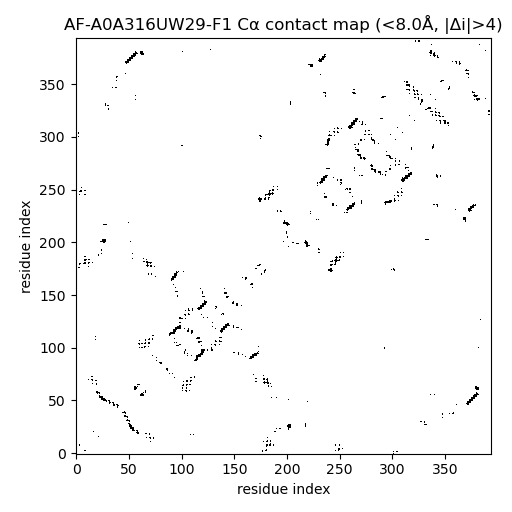OM 1605 C CA . THR A 1 218 ? -2.607 -7.337 -23.746 1.00 59.44 218 THR A CA 1
ATOM 1606 C C . THR A 1 218 ? -2.473 -8.395 -22.646 1.00 59.44 218 THR A C 1
ATOM 1608 O O . THR A 1 218 ? -2.074 -8.061 -21.527 1.00 59.44 218 THR A O 1
ATOM 1611 N N . ALA A 1 219 ? -2.797 -9.662 -22.935 1.00 70.38 219 ALA A N 1
ATOM 1612 C CA . ALA A 1 219 ? -2.454 -10.759 -22.041 1.00 70.38 219 ALA A CA 1
ATOM 1613 C C . ALA A 1 219 ? -0.929 -10.922 -21.981 1.00 70.38 219 ALA A C 1
ATOM 1615 O O . ALA A 1 219 ? -0.198 -10.651 -22.943 1.00 70.38 219 ALA A O 1
ATOM 1616 N N . TRP A 1 220 ? -0.438 -11.347 -20.827 1.00 80.38 220 TRP A N 1
ATOM 1617 C CA . TRP A 1 220 ? 0.958 -11.721 -20.677 1.00 80.38 220 TRP A CA 1
ATOM 1618 C C . TRP A 1 220 ? 1.222 -13.018 -21.453 1.00 80.38 220 TRP A C 1
ATOM 1620 O O . TRP A 1 220 ? 0.345 -13.878 -21.519 1.00 80.38 220 TRP A O 1
ATOM 1630 N N . PRO A 1 221 ? 2.393 -13.175 -22.096 1.00 78.12 221 PRO A N 1
ATOM 1631 C CA . PRO A 1 221 ? 2.741 -14.468 -22.676 1.00 78.12 221 PRO A CA 1
ATOM 1632 C C . PRO A 1 221 ? 2.797 -15.524 -21.558 1.00 78.12 221 PRO A C 1
ATOM 1634 O O . PRO A 1 221 ? 3.125 -15.169 -20.428 1.00 78.12 221 PRO A O 1
ATOM 1637 N N . PRO A 1 222 ? 2.518 -16.806 -21.823 1.00 81.69 222 PRO A N 1
ATOM 1638 C CA . PRO A 1 222 ? 2.823 -17.856 -20.858 1.00 81.69 222 PRO A CA 1
ATOM 1639 C C . PRO A 1 222 ? 4.299 -17.794 -20.445 1.00 81.69 222 PRO A C 1
ATOM 1641 O O . PRO A 1 222 ? 5.157 -17.563 -21.301 1.00 81.69 222 PRO A O 1
ATOM 1644 N N . ARG A 1 223 ? 4.598 -17.982 -19.156 1.00 81.31 223 ARG A N 1
ATOM 1645 C CA . ARG A 1 223 ? 5.976 -18.014 -18.638 1.00 81.31 223 ARG A CA 1
ATOM 1646 C C . ARG A 1 223 ? 6.396 -19.450 -18.301 1.00 81.31 223 ARG A C 1
ATOM 1648 O O . ARG A 1 223 ? 6.148 -19.890 -17.182 1.00 81.31 223 ARG A O 1
ATOM 1655 N N . PRO A 1 224 ? 6.995 -20.206 -19.240 1.00 71.06 224 PRO A N 1
ATOM 1656 C CA . PRO A 1 224 ? 7.664 -21.457 -18.911 1.00 71.06 224 PRO A CA 1
ATOM 1657 C C . PRO A 1 224 ? 9.031 -21.173 -18.254 1.00 71.06 224 PRO A C 1
ATOM 1659 O O . PRO A 1 224 ? 9.640 -20.145 -18.556 1.00 71.06 224 PRO A O 1
ATOM 1662 N N . PRO A 1 225 ? 9.544 -22.075 -17.401 1.00 71.19 225 PRO A N 1
ATOM 1663 C CA . PRO A 1 225 ? 8.844 -23.205 -16.779 1.00 71.19 225 PRO A CA 1
ATOM 1664 C C . PRO A 1 225 ? 7.721 -22.748 -15.826 1.00 71.19 225 PRO A C 1
ATOM 1666 O O . PRO A 1 225 ? 7.743 -21.632 -15.321 1.00 71.19 225 PRO A O 1
ATOM 1669 N N . HIS A 1 226 ? 6.732 -23.614 -15.566 1.00 68.06 226 HIS A N 1
ATOM 1670 C CA . HIS A 1 226 ? 5.572 -23.296 -14.708 1.00 68.06 226 HIS A CA 1
ATOM 1671 C C . HIS A 1 226 ? 5.932 -22.865 -13.273 1.00 68.06 226 HIS A C 1
ATOM 1673 O O . HIS A 1 226 ? 5.065 -22.364 -12.560 1.00 68.06 226 HIS A O 1
ATOM 1679 N N . ASP A 1 227 ? 7.175 -23.077 -12.836 1.00 78.88 227 ASP A N 1
ATOM 1680 C CA . ASP A 1 227 ? 7.685 -22.654 -11.536 1.00 78.88 227 ASP A CA 1
ATOM 1681 C C . ASP A 1 227 ? 8.366 -21.277 -11.571 1.00 78.88 227 ASP A C 1
ATOM 1683 O O . ASP A 1 227 ? 8.903 -20.862 -10.549 1.00 78.88 227 ASP A O 1
ATOM 1687 N N . ALA A 1 228 ? 8.388 -20.557 -12.695 1.00 85.94 228 ALA A N 1
ATOM 1688 C CA . ALA A 1 228 ? 8.928 -19.203 -12.745 1.00 85.94 228 ALA A CA 1
ATOM 1689 C C . ALA A 1 228 ? 8.074 -18.235 -11.900 1.00 85.94 228 ALA A C 1
ATOM 1691 O O . ALA A 1 228 ? 6.845 -18.360 -11.868 1.00 85.94 228 ALA A O 1
ATOM 1692 N N . PRO A 1 229 ? 8.692 -17.242 -11.233 1.00 91.75 229 PRO A N 1
ATOM 1693 C CA . PRO A 1 229 ? 7.940 -16.314 -10.405 1.00 91.75 229 PRO A CA 1
ATOM 1694 C C . PRO A 1 229 ? 6.964 -15.502 -11.277 1.00 91.75 229 PRO A C 1
ATOM 1696 O O . PRO A 1 229 ? 7.318 -15.102 -12.394 1.00 91.75 229 PRO A O 1
ATOM 1699 N N . PRO A 1 230 ? 5.733 -15.229 -10.807 1.00 91.06 230 PRO A N 1
ATOM 1700 C CA . PRO A 1 230 ? 4.732 -14.509 -11.597 1.00 91.06 230 PRO A CA 1
ATOM 1701 C C . PRO A 1 230 ? 5.104 -13.041 -11.850 1.00 91.06 230 PRO A C 1
ATOM 1703 O O . PRO A 1 230 ? 4.690 -12.457 -12.852 1.00 91.06 230 PRO A O 1
ATOM 1706 N N . PHE A 1 231 ? 5.896 -12.463 -10.950 1.00 96.19 231 PHE A N 1
ATOM 1707 C CA . PHE A 1 231 ? 6.506 -11.145 -11.051 1.00 96.19 231 PHE A CA 1
ATOM 1708 C C . PHE A 1 231 ? 8.004 -11.283 -10.841 1.00 96.19 231 PHE A C 1
ATOM 1710 O O . PHE A 1 231 ? 8.440 -12.161 -10.112 1.00 96.19 231 PHE A O 1
ATOM 1717 N N . ASP A 1 232 ? 8.793 -10.395 -11.422 1.00 97.81 232 ASP A N 1
ATOM 1718 C CA . ASP A 1 232 ? 10.202 -10.279 -11.060 1.00 97.81 232 ASP A CA 1
ATOM 1719 C C . ASP A 1 232 ? 10.386 -9.214 -9.964 1.00 97.81 232 ASP A C 1
ATOM 1721 O O . ASP A 1 232 ? 11.208 -9.381 -9.065 1.00 97.81 232 ASP A O 1
ATOM 1725 N N . ILE A 1 233 ? 9.586 -8.139 -10.007 1.00 98.88 233 ILE A N 1
ATOM 1726 C CA . ILE A 1 233 ? 9.623 -7.027 -9.045 1.00 98.88 233 ILE A CA 1
ATOM 1727 C C . ILE A 1 233 ? 8.194 -6.620 -8.654 1.00 98.88 233 ILE A C 1
ATOM 1729 O O . ILE A 1 233 ? 7.319 -6.519 -9.513 1.00 98.88 233 ILE A O 1
ATOM 1733 N N . ILE A 1 234 ? 7.956 -6.327 -7.376 1.00 98.88 234 ILE A N 1
ATOM 1734 C CA . ILE A 1 234 ? 6.744 -5.676 -6.864 1.00 98.88 234 ILE A CA 1
ATOM 1735 C C . ILE A 1 234 ? 7.131 -4.384 -6.145 1.00 98.88 234 ILE A C 1
ATOM 1737 O O . ILE A 1 234 ? 7.974 -4.391 -5.256 1.00 98.88 234 ILE A O 1
ATOM 1741 N N . ILE A 1 235 ? 6.477 -3.282 -6.507 1.00 98.94 235 ILE A N 1
ATOM 1742 C CA . ILE A 1 235 ? 6.713 -1.946 -5.961 1.00 98.94 235 ILE A CA 1
ATOM 1743 C C . ILE A 1 235 ? 5.489 -1.512 -5.152 1.00 98.94 235 ILE A C 1
ATOM 1745 O O . ILE A 1 235 ? 4.365 -1.486 -5.669 1.00 98.94 235 ILE A O 1
ATOM 1749 N N . ALA A 1 236 ? 5.693 -1.142 -3.889 1.00 98.75 236 ALA A N 1
ATOM 1750 C CA . ALA A 1 236 ? 4.629 -0.680 -3.002 1.00 98.75 236 ALA A CA 1
ATOM 1751 C C . ALA A 1 236 ? 4.997 0.653 -2.324 1.00 98.75 236 ALA A C 1
ATOM 1753 O O . ALA A 1 236 ? 6.111 0.793 -1.817 1.00 98.75 236 ALA A O 1
ATOM 1754 N N . PRO A 1 237 ? 4.068 1.630 -2.266 1.00 98.50 237 PRO A N 1
ATOM 1755 C CA . PRO A 1 237 ? 4.301 2.875 -1.542 1.00 98.50 237 PRO A CA 1
ATOM 1756 C C . PRO A 1 237 ? 4.649 2.648 -0.065 1.00 98.50 237 PRO A C 1
ATOM 1758 O O . PRO A 1 237 ? 4.087 1.757 0.578 1.00 98.50 237 PRO A O 1
ATOM 1761 N N . VAL A 1 238 ? 5.505 3.493 0.503 1.00 97.75 238 VAL A N 1
ATOM 1762 C CA . VAL A 1 238 ? 5.853 3.453 1.926 1.00 97.75 238 VAL A CA 1
ATOM 1763 C C . VAL A 1 238 ? 5.667 4.821 2.577 1.00 97.75 238 VAL A C 1
ATOM 1765 O O . VAL A 1 238 ? 6.034 5.852 2.033 1.00 97.75 238 VAL A O 1
ATOM 1768 N N . GLY A 1 239 ? 4.980 4.799 3.718 1.00 94.69 239 GLY A N 1
ATOM 1769 C CA . GLY A 1 239 ? 4.966 5.867 4.717 1.00 94.69 239 GLY A CA 1
ATOM 1770 C C . GLY A 1 239 ? 5.375 5.210 6.028 1.00 94.69 239 GLY A C 1
ATOM 1771 O O . GLY A 1 239 ? 6.477 4.702 6.140 1.00 94.69 239 GLY A O 1
ATOM 1772 N N . GLY A 1 240 ? 4.431 4.993 6.945 1.00 94.94 240 GLY A N 1
ATOM 1773 C CA . GLY A 1 240 ? 4.692 4.285 8.210 1.00 94.94 240 GLY A CA 1
ATOM 1774 C C . GLY A 1 240 ? 4.942 2.775 8.079 1.00 94.94 240 GLY A C 1
ATOM 1775 O O . GLY A 1 240 ? 4.784 2.047 9.043 1.00 94.94 240 GLY A O 1
ATOM 1776 N N . GLY A 1 241 ? 5.241 2.258 6.886 1.00 97.44 241 GLY A N 1
ATOM 1777 C CA . GLY A 1 241 ? 5.683 0.874 6.684 1.00 97.44 241 GLY A CA 1
ATOM 1778 C C . GLY A 1 241 ? 4.608 -0.215 6.677 1.00 97.44 241 GLY A C 1
ATOM 1779 O O . GLY A 1 241 ? 4.765 -1.183 5.949 1.00 97.44 241 GLY A O 1
ATOM 1780 N N . GLY A 1 242 ? 3.477 -0.063 7.374 1.00 98.12 242 GLY A N 1
ATOM 1781 C CA . GLY A 1 242 ? 2.540 -1.184 7.580 1.00 98.12 242 GLY A CA 1
ATOM 1782 C C . GLY A 1 242 ? 1.991 -1.856 6.306 1.00 98.12 242 GLY A C 1
ATOM 1783 O O . GLY A 1 242 ? 1.791 -3.070 6.286 1.00 98.12 242 GLY A O 1
ATOM 1784 N N . MET A 1 243 ? 1.781 -1.095 5.222 1.00 98.44 243 MET A N 1
ATOM 1785 C CA . MET A 1 243 ? 1.418 -1.669 3.916 1.00 98.44 243 MET A CA 1
ATOM 1786 C C . MET A 1 243 ? 2.583 -2.435 3.287 1.00 98.44 243 MET A C 1
ATOM 1788 O O . MET A 1 243 ? 2.395 -3.577 2.875 1.00 98.44 243 MET A O 1
ATOM 1792 N N . LEU A 1 244 ? 3.764 -1.811 3.221 1.00 98.81 244 LEU A N 1
ATOM 1793 C CA . LEU A 1 244 ? 4.962 -2.410 2.639 1.00 98.81 244 LEU A CA 1
ATOM 1794 C C . LEU A 1 244 ? 5.350 -3.683 3.396 1.00 98.81 244 LEU A C 1
ATOM 1796 O O . LEU A 1 244 ? 5.559 -4.703 2.757 1.00 98.81 244 LEU A O 1
ATOM 1800 N N . SER A 1 245 ? 5.333 -3.662 4.732 1.00 98.81 245 SER A N 1
ATOM 1801 C CA . SER A 1 245 ? 5.576 -4.832 5.582 1.00 98.81 245 SER A CA 1
ATOM 1802 C C . SER A 1 245 ? 4.656 -6.001 5.218 1.00 98.81 245 SER A C 1
ATOM 1804 O O . SER A 1 245 ? 5.129 -7.099 4.949 1.00 98.81 245 SER A O 1
ATOM 1806 N N . GLY A 1 246 ? 3.340 -5.764 5.139 1.00 98.81 246 GLY A N 1
ATOM 1807 C CA . GLY A 1 246 ? 2.380 -6.820 4.815 1.00 98.81 246 GLY A CA 1
ATOM 1808 C C . GLY A 1 246 ? 2.539 -7.354 3.389 1.00 98.81 246 GLY A C 1
ATOM 1809 O O . GLY A 1 246 ? 2.468 -8.564 3.172 1.00 98.81 246 GLY A O 1
ATOM 1810 N N . VAL A 1 247 ? 2.751 -6.466 2.410 1.00 98.88 247 VAL A N 1
ATOM 1811 C CA . VAL A 1 247 ? 2.987 -6.857 1.010 1.00 98.88 247 VAL A CA 1
ATOM 1812 C C . VAL A 1 247 ? 4.279 -7.663 0.894 1.00 98.88 247 VAL A C 1
ATOM 1814 O O . VAL A 1 247 ? 4.253 -8.735 0.298 1.00 98.88 247 VAL A O 1
ATOM 1817 N N . ALA A 1 248 ? 5.371 -7.196 1.501 1.00 98.88 248 ALA A N 1
ATOM 1818 C CA . ALA A 1 248 ? 6.672 -7.851 1.461 1.00 98.88 248 ALA A CA 1
ATOM 1819 C C . ALA A 1 248 ? 6.617 -9.251 2.082 1.00 98.88 248 ALA A C 1
ATOM 1821 O O . ALA A 1 248 ? 7.000 -10.220 1.430 1.00 98.88 248 ALA A O 1
ATOM 1822 N N . THR A 1 249 ? 6.033 -9.383 3.279 1.00 98.81 249 THR A N 1
ATOM 1823 C CA . THR A 1 249 ? 5.823 -10.685 3.927 1.00 98.81 249 THR A CA 1
ATOM 1824 C C . THR A 1 249 ? 5.008 -11.627 3.040 1.00 98.81 249 THR A C 1
ATOM 1826 O O . THR A 1 249 ? 5.404 -12.779 2.860 1.00 98.81 249 THR A O 1
ATOM 1829 N N . ALA A 1 250 ? 3.887 -11.169 2.464 1.00 98.75 250 ALA A N 1
ATOM 1830 C CA . ALA A 1 250 ? 3.062 -12.011 1.596 1.00 98.75 250 ALA A CA 1
ATOM 1831 C C . ALA A 1 250 ? 3.838 -12.491 0.364 1.00 98.75 250 ALA A C 1
ATOM 1833 O O . ALA A 1 250 ? 3.839 -13.681 0.060 1.00 98.75 250 ALA A O 1
ATOM 1834 N N . VAL A 1 251 ? 4.502 -11.562 -0.327 1.00 98.62 251 VAL A N 1
ATOM 1835 C CA . VAL A 1 251 ? 5.230 -11.828 -1.570 1.00 98.62 251 VAL A CA 1
ATOM 1836 C C . VAL A 1 251 ? 6.400 -12.770 -1.314 1.00 98.62 251 VAL A C 1
ATOM 1838 O O . VAL A 1 251 ? 6.443 -13.833 -1.928 1.00 98.62 251 VAL A O 1
ATOM 1841 N N . LYS A 1 252 ? 7.284 -12.452 -0.359 1.00 98.50 252 LYS A N 1
ATOM 1842 C CA . LYS A 1 252 ? 8.465 -13.272 -0.050 1.00 98.50 252 LYS A CA 1
ATOM 1843 C C . LYS A 1 252 ? 8.105 -14.667 0.453 1.00 98.50 252 LYS A C 1
ATOM 1845 O O . LYS A 1 252 ? 8.805 -15.623 0.139 1.00 98.50 252 LYS A O 1
ATOM 1850 N N . SER A 1 253 ? 7.001 -14.802 1.189 1.00 98.38 253 SER A N 1
ATOM 1851 C CA . SER A 1 253 ? 6.534 -16.113 1.660 1.00 98.38 253 SER A CA 1
ATOM 1852 C C . SER A 1 253 ? 5.932 -16.974 0.549 1.00 98.38 253 SER A C 1
ATOM 1854 O O . SER A 1 253 ? 5.955 -18.197 0.650 1.00 98.38 253 SER A O 1
ATOM 1856 N N . MET A 1 254 ? 5.343 -16.356 -0.481 1.00 97.56 254 MET A N 1
ATOM 1857 C CA . MET A 1 254 ? 4.770 -17.076 -1.622 1.00 97.56 254 MET A CA 1
ATOM 1858 C C . MET A 1 254 ? 5.827 -17.413 -2.671 1.00 97.56 254 MET A C 1
ATOM 1860 O O . MET A 1 254 ? 5.793 -18.503 -3.235 1.00 97.56 254 MET A O 1
ATOM 1864 N N . ASP A 1 255 ? 6.753 -16.491 -2.927 1.00 97.50 255 ASP A N 1
ATOM 1865 C CA . ASP A 1 255 ? 7.904 -16.717 -3.790 1.00 97.50 255 ASP A CA 1
ATOM 1866 C C . ASP A 1 255 ? 9.061 -15.769 -3.410 1.00 97.50 255 ASP A C 1
ATOM 1868 O O . ASP A 1 255 ? 9.020 -14.576 -3.734 1.00 97.50 255 ASP A O 1
ATOM 1872 N N . P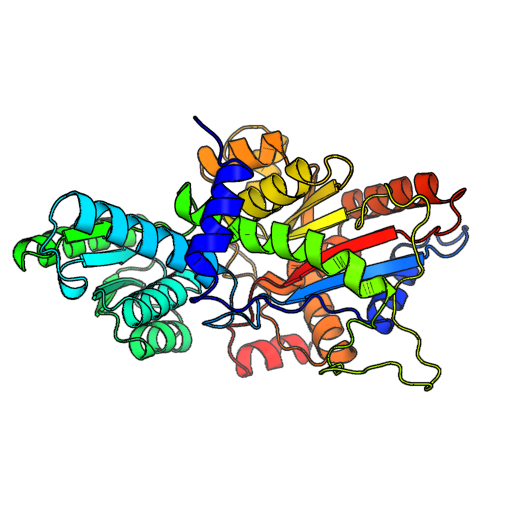RO A 1 256 ? 10.121 -16.270 -2.749 1.00 97.62 256 PRO A N 1
ATOM 1873 C CA . PRO A 1 256 ? 11.221 -15.432 -2.274 1.00 97.62 256 PRO A CA 1
ATOM 1874 C C . PRO A 1 256 ? 12.079 -14.853 -3.407 1.00 97.62 256 PRO A C 1
ATOM 1876 O O . PRO A 1 256 ? 12.871 -13.943 -3.159 1.00 97.62 256 PRO A O 1
ATOM 1879 N N . ARG A 1 257 ? 11.930 -15.352 -4.646 1.00 97.25 257 ARG A N 1
ATOM 1880 C CA . ARG A 1 257 ? 12.660 -14.848 -5.822 1.00 97.25 257 ARG A CA 1
ATOM 1881 C C . ARG A 1 257 ? 12.105 -13.517 -6.326 1.00 97.25 257 ARG A C 1
ATOM 1883 O O . ARG A 1 257 ? 12.796 -12.834 -7.075 1.00 97.25 257 ARG A O 1
ATOM 1890 N N . VAL A 1 258 ? 10.879 -13.152 -5.942 1.00 98.44 258 VAL A N 1
ATOM 1891 C CA . VAL A 1 258 ? 10.290 -11.856 -6.295 1.00 98.44 258 VAL A CA 1
ATOM 1892 C C . VAL A 1 258 ? 10.953 -10.769 -5.461 1.00 98.44 258 VAL A C 1
ATOM 1894 O O . VAL A 1 258 ? 11.006 -10.853 -4.231 1.00 98.44 258 VAL A O 1
ATOM 1897 N N . LEU A 1 259 ? 11.441 -9.729 -6.128 1.00 98.81 259 LEU A N 1
ATOM 1898 C CA . LEU A 1 259 ? 12.014 -8.565 -5.468 1.00 98.81 259 LEU A CA 1
ATOM 1899 C C . LEU A 1 259 ? 10.898 -7.619 -5.017 1.00 98.81 259 LEU A C 1
ATOM 1901 O O . LEU A 1 259 ? 9.960 -7.357 -5.767 1.00 98.81 259 LEU A O 1
ATOM 1905 N N . VAL A 1 260 ? 10.993 -7.086 -3.807 1.00 98.88 260 VAL A N 1
ATOM 1906 C CA . VAL A 1 260 ? 10.039 -6.146 -3.223 1.00 98.88 260 VAL A CA 1
ATOM 1907 C C . VAL A 1 260 ? 10.731 -4.809 -3.020 1.00 98.88 260 VAL A C 1
ATOM 1909 O O . VAL A 1 260 ? 11.762 -4.727 -2.359 1.00 98.88 260 VAL A O 1
ATOM 1912 N N . VAL A 1 261 ? 10.140 -3.753 -3.572 1.00 98.94 261 VAL A N 1
ATOM 1913 C CA . VAL A 1 261 ? 10.681 -2.396 -3.535 1.00 98.94 261 VAL A CA 1
ATOM 1914 C C . VAL A 1 261 ? 9.694 -1.459 -2.843 1.00 98.94 261 VAL A C 1
ATOM 1916 O O . VAL A 1 261 ? 8.528 -1.359 -3.236 1.00 98.94 261 VAL A O 1
ATOM 1919 N N . GLY A 1 262 ? 10.157 -0.760 -1.809 1.00 98.81 262 GLY A N 1
ATOM 1920 C CA . GLY A 1 262 ? 9.448 0.365 -1.206 1.00 98.81 262 GLY A CA 1
ATOM 1921 C C . GLY A 1 262 ? 9.581 1.624 -2.063 1.00 98.81 262 GLY A C 1
ATOM 1922 O O . GLY A 1 262 ? 10.641 1.868 -2.629 1.00 98.81 262 GLY A O 1
ATOM 1923 N N . ALA A 1 263 ? 8.522 2.425 -2.161 1.00 98.75 263 ALA A N 1
ATOM 1924 C CA . ALA A 1 263 ? 8.531 3.683 -2.909 1.00 98.75 263 ALA A CA 1
ATOM 1925 C C . ALA A 1 263 ? 8.038 4.855 -2.047 1.00 98.75 263 ALA A C 1
ATOM 1927 O O . ALA A 1 263 ? 6.892 4.844 -1.592 1.00 98.75 263 ALA A O 1
ATOM 1928 N N . GLU A 1 264 ? 8.864 5.880 -1.856 1.00 96.81 264 GLU A N 1
ATOM 1929 C CA . GLU A 1 264 ? 8.513 7.083 -1.083 1.00 96.81 264 GLU A CA 1
ATOM 1930 C C . GLU A 1 264 ? 8.923 8.370 -1.819 1.00 96.81 264 GLU A C 1
ATOM 1932 O O . GLU A 1 264 ? 9.746 8.335 -2.738 1.00 96.81 264 GLU A O 1
ATOM 1937 N N . PRO A 1 265 ? 8.329 9.527 -1.494 1.00 97.31 265 PRO A N 1
ATOM 1938 C CA . PRO A 1 265 ? 8.724 10.788 -2.105 1.00 97.31 265 PRO A CA 1
ATOM 1939 C C . PRO A 1 265 ? 10.073 11.258 -1.546 1.00 97.31 265 PRO A C 1
ATOM 1941 O O . PRO A 1 265 ? 10.310 11.213 -0.346 1.00 97.31 265 PRO A O 1
ATOM 1944 N N . ALA A 1 266 ? 10.928 11.833 -2.391 1.00 95.75 266 ALA A N 1
ATOM 1945 C CA . ALA A 1 266 ? 12.231 12.364 -1.973 1.00 95.75 266 ALA A CA 1
ATOM 1946 C C . ALA A 1 266 ? 12.124 13.470 -0.899 1.00 95.75 266 ALA A C 1
ATOM 1948 O O . ALA A 1 266 ? 13.057 13.702 -0.141 1.00 95.75 266 ALA A O 1
ATOM 1949 N N . GLY A 1 267 ? 10.978 14.158 -0.821 1.00 93.62 267 GLY A N 1
ATOM 1950 C CA . GLY A 1 267 ? 10.693 15.164 0.209 1.00 93.62 267 GLY A CA 1
ATOM 1951 C C . GLY A 1 267 ? 10.266 14.606 1.577 1.00 93.62 267 GLY A C 1
ATOM 1952 O O . GLY A 1 267 ? 10.009 15.400 2.485 1.00 93.62 267 GLY A O 1
ATOM 1953 N N . ALA A 1 268 ? 10.145 13.282 1.714 1.00 93.25 268 ALA A N 1
ATOM 1954 C CA . ALA A 1 268 ? 9.902 12.559 2.963 1.00 93.25 268 ALA A CA 1
ATOM 1955 C C . ALA A 1 268 ? 10.534 11.156 2.853 1.00 93.25 268 ALA A C 1
ATOM 1957 O O . ALA A 1 268 ? 9.828 10.174 2.677 1.00 93.25 268 ALA A O 1
ATOM 1958 N N . ASP A 1 269 ? 11.869 11.111 2.885 1.00 94.81 269 ASP A N 1
ATOM 1959 C CA . ASP A 1 269 ? 12.719 9.940 2.606 1.00 94.81 269 ASP A CA 1
ATOM 1960 C C . ASP A 1 269 ? 13.128 9.145 3.865 1.00 94.81 269 ASP A C 1
ATOM 1962 O O . ASP A 1 269 ? 14.196 8.525 3.927 1.00 94.81 269 ASP A O 1
ATOM 1966 N N . ASP A 1 270 ? 12.346 9.237 4.942 1.00 94.56 270 ASP A N 1
ATOM 1967 C CA . ASP A 1 270 ? 12.734 8.653 6.224 1.00 94.56 270 ASP A CA 1
ATOM 1968 C C . ASP A 1 270 ? 12.767 7.122 6.208 1.00 94.56 270 ASP A C 1
ATOM 1970 O O . ASP A 1 270 ? 13.584 6.544 6.935 1.00 94.56 270 ASP A O 1
ATOM 1974 N N . ALA A 1 271 ? 11.979 6.455 5.357 1.00 96.88 271 ALA A N 1
ATOM 1975 C CA . ALA A 1 271 ? 12.013 5.002 5.261 1.00 96.88 271 ALA A CA 1
ATOM 1976 C C . ALA A 1 271 ? 13.318 4.524 4.608 1.00 96.88 271 ALA A C 1
ATOM 1978 O O . ALA A 1 271 ? 13.948 3.610 5.136 1.00 96.88 271 ALA A O 1
ATOM 1979 N N . GLN A 1 272 ? 13.781 5.170 3.535 1.00 97.38 272 GLN A N 1
ATOM 1980 C CA . GLN A 1 272 ? 15.033 4.867 2.839 1.00 97.38 272 GLN A CA 1
ATOM 1981 C C . GLN A 1 272 ? 16.225 5.106 3.752 1.00 97.38 272 GLN A C 1
ATOM 1983 O O . GLN A 1 272 ? 17.102 4.241 3.850 1.00 97.38 272 GLN A O 1
ATOM 1988 N N . ARG A 1 273 ? 16.241 6.230 4.482 1.00 96.88 273 ARG A N 1
ATOM 1989 C CA . ARG A 1 273 ? 17.324 6.514 5.432 1.00 96.88 273 ARG A CA 1
ATOM 1990 C C . ARG A 1 273 ? 17.316 5.504 6.580 1.00 96.88 273 ARG A C 1
ATOM 1992 O O . ARG A 1 273 ? 18.381 5.044 6.997 1.00 96.88 273 ARG A O 1
ATOM 1999 N N . SER A 1 274 ? 16.133 5.111 7.057 1.00 97.94 274 SER A N 1
ATOM 2000 C CA . SER A 1 274 ? 15.999 4.082 8.095 1.00 97.94 274 SER A CA 1
ATOM 2001 C C . SER A 1 274 ? 16.473 2.712 7.618 1.00 97.94 274 SER A C 1
ATOM 2003 O O . SER A 1 274 ? 17.254 2.069 8.307 1.00 97.94 274 SER A O 1
ATOM 2005 N N . PHE A 1 275 ? 16.060 2.295 6.421 1.00 97.56 275 PHE A N 1
ATOM 2006 C CA . PHE A 1 275 ? 16.447 1.025 5.806 1.00 97.56 275 PHE A CA 1
ATOM 2007 C C . PHE A 1 275 ? 17.952 0.945 5.545 1.00 97.56 275 PHE A C 1
ATOM 2009 O O . PHE A 1 275 ? 18.585 -0.052 5.863 1.00 97.56 275 PHE A O 1
ATOM 2016 N N . THR A 1 276 ? 18.545 2.027 5.037 1.00 96.75 276 THR A N 1
ATOM 2017 C CA . THR A 1 276 ? 19.984 2.083 4.734 1.00 96.75 276 THR A CA 1
ATOM 2018 C C . THR A 1 276 ? 20.837 2.004 6.001 1.00 96.75 276 THR A C 1
ATOM 2020 O O . THR A 1 276 ? 21.917 1.419 5.992 1.00 96.75 276 THR A O 1
ATOM 2023 N N . THR A 1 277 ? 20.380 2.624 7.092 1.00 96.81 277 THR A N 1
ATOM 2024 C CA . THR A 1 277 ? 21.154 2.711 8.342 1.00 96.81 277 THR A CA 1
ATOM 2025 C C . THR A 1 277 ? 20.835 1.603 9.344 1.00 96.81 277 THR A C 1
ATOM 2027 O O . THR A 1 277 ? 21.593 1.431 10.296 1.00 96.81 277 THR A O 1
ATOM 2030 N N . GLY A 1 278 ? 19.720 0.888 9.169 1.00 94.31 278 GLY A N 1
ATOM 2031 C CA . GLY A 1 278 ? 19.148 -0.020 10.170 1.00 94.31 278 GLY A CA 1
ATOM 2032 C C . GLY A 1 278 ? 18.667 0.688 11.446 1.00 94.31 278 GLY A C 1
ATOM 2033 O O . GLY A 1 278 ? 18.441 0.063 12.481 1.00 94.31 278 GLY A O 1
ATOM 2034 N N . ILE A 1 279 ? 18.555 2.021 11.418 1.00 95.12 279 ILE A N 1
ATOM 2035 C CA . ILE A 1 279 ? 18.196 2.854 12.569 1.00 95.12 279 ILE A CA 1
ATOM 2036 C C . ILE A 1 279 ? 17.020 3.732 12.172 1.00 95.12 279 ILE A C 1
ATOM 2038 O O . ILE A 1 279 ? 17.095 4.450 11.181 1.00 95.12 279 ILE A O 1
ATOM 2042 N N . LEU A 1 280 ? 15.956 3.736 12.980 1.00 95.88 280 LEU A N 1
ATOM 2043 C CA . LEU A 1 280 ? 14.794 4.591 12.741 1.00 95.88 280 LEU A CA 1
ATOM 2044 C C . LEU A 1 280 ? 15.190 6.065 12.637 1.00 95.88 280 LEU A C 1
ATOM 2046 O O . LEU A 1 280 ? 15.669 6.671 13.598 1.00 95.88 280 LEU A O 1
ATOM 2050 N N . GLN A 1 281 ? 14.920 6.637 11.472 1.00 93.81 281 GLN A N 1
ATOM 2051 C CA . GLN A 1 281 ? 15.034 8.058 11.203 1.00 93.81 281 GLN A CA 1
ATOM 2052 C C . GLN A 1 281 ? 13.643 8.694 11.289 1.00 93.81 281 GLN A C 1
ATOM 2054 O O . GLN A 1 281 ? 12.659 8.104 10.840 1.00 93.81 281 GLN A O 1
ATOM 2059 N N . PRO A 1 282 ? 13.517 9.896 11.867 1.00 88.44 282 PRO A N 1
ATOM 2060 C CA . PRO A 1 282 ? 12.250 10.605 11.868 1.00 88.44 282 PRO A CA 1
ATOM 2061 C C . PRO A 1 282 ? 11.939 11.188 10.483 1.00 88.44 282 PRO A C 1
ATOM 2063 O O . PRO A 1 282 ? 12.843 11.594 9.740 1.00 88.44 282 PRO A O 1
ATOM 2066 N N . SER A 1 283 ? 10.642 11.304 10.196 1.00 81.69 283 SER A N 1
ATOM 2067 C CA . SER A 1 283 ? 10.105 12.057 9.062 1.00 81.69 283 SER A CA 1
ATOM 2068 C C . SER A 1 283 ? 10.635 13.496 9.022 1.00 81.69 283 SER A C 1
ATOM 2070 O O . SER A 1 283 ? 10.879 14.140 10.050 1.00 81.69 283 SER A O 1
ATOM 2072 N N . VAL A 1 284 ? 10.838 14.001 7.805 1.00 77.31 284 VAL A N 1
ATOM 2073 C CA . VAL A 1 284 ? 11.426 15.321 7.545 1.00 77.31 284 VAL A CA 1
ATOM 2074 C C . VAL A 1 284 ? 10.453 16.423 7.964 1.00 77.31 284 VAL A C 1
ATOM 2076 O O . VAL A 1 284 ? 9.288 16.407 7.588 1.00 77.31 284 VAL A O 1
ATOM 2079 N N . THR A 1 285 ? 10.920 17.426 8.714 1.00 74.50 285 THR A N 1
ATOM 2080 C CA . THR A 1 285 ? 10.092 18.571 9.132 1.00 74.50 285 THR A CA 1
ATOM 2081 C C . THR A 1 285 ? 10.741 19.897 8.707 1.00 74.50 285 THR A C 1
ATOM 2083 O O . THR A 1 285 ? 11.875 20.154 9.109 1.00 74.50 285 THR A O 1
ATOM 2086 N N . PRO A 1 286 ? 10.052 20.773 7.943 1.00 73.12 286 PRO A N 1
ATOM 2087 C CA . PRO A 1 286 ? 8.711 20.597 7.383 1.00 73.12 286 PRO A CA 1
ATOM 2088 C C . PRO A 1 286 ? 8.714 19.611 6.208 1.00 73.12 286 PRO A C 1
ATOM 2090 O O . PRO A 1 286 ? 9.603 19.661 5.357 1.00 73.12 286 PRO A O 1
ATOM 2093 N N . THR A 1 287 ? 7.689 18.765 6.129 1.00 70.12 287 THR A N 1
ATOM 2094 C CA . THR A 1 287 ? 7.497 17.882 4.976 1.00 70.12 287 THR A CA 1
ATOM 2095 C C . THR A 1 287 ? 7.225 18.714 3.722 1.00 70.12 287 THR A C 1
ATOM 2097 O O . THR A 1 287 ? 6.501 19.714 3.757 1.00 70.12 287 THR A O 1
ATOM 2100 N N . ARG A 1 288 ? 7.818 18.319 2.591 1.00 83.31 288 ARG A N 1
ATOM 2101 C CA . ARG A 1 288 ? 7.629 18.993 1.297 1.00 83.31 288 ARG A CA 1
ATOM 2102 C C . ARG A 1 288 ? 7.328 17.969 0.217 1.00 83.31 288 ARG A C 1
ATOM 2104 O O . ARG A 1 288 ? 8.200 17.623 -0.571 1.00 83.31 288 ARG A O 1
ATOM 2111 N N . THR A 1 289 ? 6.096 17.472 0.206 1.00 92.00 289 THR A N 1
ATOM 2112 C CA . THR A 1 289 ? 5.621 16.597 -0.868 1.00 92.00 289 THR A CA 1
ATOM 2113 C C . THR A 1 289 ? 4.109 16.691 -1.063 1.00 92.00 289 THR A C 1
ATOM 2115 O O . THR A 1 289 ? 3.358 16.923 -0.112 1.00 92.00 289 THR A O 1
ATOM 2118 N N . ILE A 1 290 ? 3.654 16.477 -2.297 1.00 93.31 290 ILE A N 1
ATOM 2119 C CA . ILE A 1 290 ? 2.242 16.271 -2.642 1.00 93.31 290 ILE A CA 1
ATOM 2120 C C . ILE A 1 290 ? 1.696 14.907 -2.183 1.00 93.31 290 ILE A C 1
ATOM 2122 O O . ILE A 1 290 ? 0.480 14.707 -2.186 1.00 93.31 290 ILE A O 1
ATOM 2126 N N . CYS A 1 291 ? 2.565 13.973 -1.784 1.00 93.69 291 CYS A N 1
ATOM 2127 C CA . CYS A 1 291 ? 2.206 12.652 -1.270 1.00 93.69 291 CYS A CA 1
ATOM 2128 C C . CYS A 1 291 ? 1.823 12.704 0.220 1.00 93.69 291 CYS A C 1
ATOM 2130 O O . CYS A 1 291 ? 2.533 12.220 1.102 1.00 93.69 291 CYS A O 1
ATOM 2132 N N . ASP A 1 292 ? 0.662 13.287 0.514 1.00 89.00 292 ASP A N 1
ATOM 2133 C CA . ASP A 1 292 ? 0.174 13.544 1.874 1.00 89.00 292 ASP A CA 1
ATOM 2134 C C . ASP A 1 292 ? -0.021 12.286 2.748 1.00 89.00 292 ASP A C 1
ATOM 2136 O O . ASP A 1 292 ? -0.057 12.369 3.978 1.00 89.00 292 ASP A O 1
ATOM 2140 N N . GLY A 1 293 ? -0.176 11.117 2.123 1.00 88.38 293 GLY A N 1
ATOM 2141 C CA . GLY A 1 293 ? -0.378 9.840 2.802 1.00 88.38 293 GLY A CA 1
ATOM 2142 C C . GLY A 1 293 ? 0.915 9.143 3.223 1.00 88.38 293 GLY A C 1
ATOM 2143 O O . GLY A 1 293 ? 0.825 8.112 3.895 1.00 88.38 293 GLY A O 1
ATOM 2144 N N . LEU A 1 294 ? 2.075 9.684 2.833 1.00 92.56 294 LEU A N 1
ATOM 2145 C CA . LEU A 1 294 ? 3.406 9.089 3.006 1.00 92.56 294 LEU A CA 1
ATOM 2146 C C . LEU A 1 294 ? 4.298 9.917 3.952 1.00 92.56 294 LEU A C 1
ATOM 2148 O O . LEU A 1 294 ? 5.511 9.864 3.870 1.00 92.56 294 LEU A O 1
ATOM 2152 N N . LEU A 1 295 ? 3.693 10.702 4.851 1.00 89.75 295 LEU A N 1
ATOM 2153 C CA . LEU A 1 295 ? 4.406 11.649 5.725 1.00 89.75 295 LEU A CA 1
ATOM 2154 C C . LEU A 1 295 ? 4.785 11.092 7.110 1.00 89.75 295 LEU A C 1
ATOM 2156 O O . LEU A 1 295 ? 5.285 11.830 7.958 1.00 89.75 295 LEU A O 1
ATOM 2160 N N . THR A 1 296 ? 4.456 9.835 7.395 1.00 87.06 296 THR A N 1
ATOM 2161 C CA . THR A 1 296 ? 4.632 9.217 8.719 1.00 87.06 296 THR A CA 1
ATOM 2162 C C . THR A 1 296 ? 5.926 8.424 8.789 1.00 87.06 296 THR A C 1
ATOM 2164 O O . THR A 1 296 ? 6.161 7.635 7.879 1.00 87.06 296 THR A O 1
ATOM 2167 N N . SER A 1 297 ? 6.639 8.510 9.914 1.00 91.56 297 SER A N 1
ATOM 2168 C CA . SER A 1 297 ? 7.819 7.682 10.166 1.00 91.56 297 SER A CA 1
ATOM 2169 C C . SER A 1 297 ? 7.485 6.196 10.313 1.00 91.56 297 SER A C 1
ATOM 2171 O O . SER A 1 297 ? 6.409 5.833 10.810 1.00 91.56 297 SER A O 1
ATOM 2173 N N . LEU A 1 298 ? 8.444 5.335 9.969 1.00 96.38 298 LEU A N 1
ATOM 2174 C CA . LEU A 1 298 ? 8.418 3.916 10.337 1.00 96.38 298 LEU A CA 1
ATOM 2175 C C . LEU A 1 298 ? 8.322 3.717 11.864 1.00 96.38 298 LEU A C 1
ATOM 2177 O O . LEU A 1 298 ? 8.785 4.544 12.652 1.00 96.38 298 LEU A O 1
ATOM 2181 N N . SER A 1 299 ? 7.757 2.584 12.288 1.00 95.88 299 SER A N 1
ATOM 2182 C CA . SER A 1 299 ? 7.914 2.055 13.649 1.00 95.88 299 SER A CA 1
ATOM 2183 C C . SER A 1 299 ? 9.012 0.990 13.703 1.00 95.88 299 SER A C 1
ATOM 2185 O O . SER A 1 299 ? 9.434 0.462 12.671 1.00 95.88 299 SER A O 1
ATOM 2187 N N . GLN A 1 300 ? 9.429 0.603 14.914 1.00 96.75 300 GLN A N 1
ATOM 2188 C CA . GLN A 1 300 ? 10.369 -0.513 15.106 1.00 96.75 300 GLN A CA 1
ATOM 2189 C C . GLN A 1 300 ? 9.847 -1.807 14.470 1.00 96.75 300 GLN A C 1
ATOM 2191 O O . GLN A 1 300 ? 10.603 -2.537 13.838 1.00 96.75 300 GLN A O 1
ATOM 2196 N N . ARG A 1 301 ? 8.539 -2.072 14.595 1.00 97.50 301 ARG A N 1
ATOM 2197 C CA . ARG A 1 301 ? 7.895 -3.252 14.010 1.00 97.50 301 ARG A CA 1
ATOM 2198 C C . ARG A 1 301 ? 7.970 -3.232 12.494 1.00 97.50 301 ARG A C 1
ATOM 2200 O O . ARG A 1 301 ? 8.309 -4.238 11.879 1.00 97.50 301 ARG A O 1
ATOM 2207 N N . THR A 1 302 ? 7.612 -2.106 11.883 1.00 98.00 302 THR A N 1
ATOM 2208 C CA . THR A 1 302 ? 7.567 -2.025 10.425 1.00 98.00 302 THR A CA 1
ATOM 2209 C C . THR A 1 302 ? 8.961 -1.996 9.822 1.00 98.00 302 THR A C 1
ATOM 2211 O O . THR A 1 302 ? 9.142 -2.602 8.774 1.00 98.00 302 THR A O 1
ATOM 2214 N N . LEU A 1 303 ? 9.944 -1.374 10.491 1.00 98.06 303 LEU A N 1
ATOM 2215 C CA . LEU A 1 303 ? 11.347 -1.446 10.078 1.00 98.06 303 LEU A CA 1
ATOM 2216 C C . LEU A 1 303 ? 11.851 -2.892 10.116 1.00 98.06 303 LEU A C 1
ATOM 2218 O O . LEU A 1 303 ? 12.355 -3.353 9.105 1.00 98.06 303 LEU A O 1
ATOM 2222 N N . ALA A 1 304 ? 11.599 -3.638 11.197 1.00 98.06 304 ALA A N 1
ATOM 2223 C CA . ALA A 1 304 ? 12.016 -5.040 11.288 1.00 98.06 304 ALA A CA 1
ATOM 2224 C C . ALA A 1 304 ? 11.435 -5.911 10.154 1.00 98.06 304 ALA A C 1
ATOM 2226 O O . ALA A 1 304 ? 12.119 -6.763 9.599 1.00 98.06 304 ALA A O 1
ATOM 2227 N N . HIS A 1 305 ? 10.180 -5.672 9.758 1.00 98.38 305 HIS A N 1
ATOM 2228 C CA . HIS A 1 305 ? 9.593 -6.317 8.578 1.00 98.38 305 HIS A CA 1
ATOM 2229 C C . HIS A 1 305 ? 10.258 -5.906 7.261 1.00 98.38 305 HIS A C 1
ATOM 2231 O O . HIS A 1 305 ? 10.369 -6.719 6.346 1.00 98.38 305 HIS A O 1
ATOM 2237 N N . ILE A 1 306 ? 10.597 -4.625 7.132 1.00 98.38 306 ILE A N 1
ATOM 2238 C CA . ILE A 1 306 ? 11.214 -4.070 5.929 1.00 98.38 306 ILE A CA 1
ATOM 2239 C C . ILE A 1 306 ? 12.634 -4.631 5.780 1.00 98.38 306 ILE A C 1
ATOM 2241 O O . ILE A 1 306 ? 12.961 -5.118 4.708 1.00 98.38 306 ILE A O 1
ATOM 2245 N N . GLU A 1 307 ? 13.434 -4.648 6.845 1.00 98.00 307 GLU A N 1
ATOM 2246 C CA . GLU A 1 307 ? 14.788 -5.222 6.847 1.00 98.00 307 GLU A CA 1
ATOM 2247 C C . GLU A 1 307 ? 14.798 -6.712 6.477 1.00 98.00 307 GLU A C 1
ATOM 2249 O O . GLU A 1 307 ? 15.698 -7.164 5.777 1.00 98.00 307 GLU A O 1
ATOM 2254 N N . GLU A 1 308 ? 13.783 -7.467 6.905 1.00 97.88 308 GLU A N 1
ATOM 2255 C CA . GLU A 1 308 ? 13.682 -8.904 6.628 1.00 97.88 308 GLU A CA 1
ATOM 2256 C C . GLU A 1 308 ? 13.236 -9.219 5.185 1.00 97.88 308 GLU A C 1
ATOM 2258 O O . GLU A 1 308 ? 13.600 -10.255 4.628 1.00 97.88 308 GLU A O 1
ATOM 2263 N N . HIS A 1 309 ? 12.398 -8.376 4.568 1.00 98.50 309 HIS A N 1
ATOM 2264 C CA . HIS A 1 309 ? 11.662 -8.767 3.355 1.00 98.50 309 HIS A CA 1
ATOM 2265 C C . HIS A 1 309 ? 11.752 -7.803 2.166 1.00 98.50 309 HIS A C 1
ATOM 2267 O O . HIS A 1 309 ? 11.278 -8.160 1.084 1.00 98.50 309 HIS A O 1
ATOM 2273 N N . VAL A 1 310 ? 12.289 -6.594 2.334 1.00 98.75 310 VAL A N 1
ATOM 2274 C CA . VAL A 1 310 ? 12.355 -5.573 1.276 1.00 98.75 310 VAL A CA 1
ATOM 2275 C C . VAL A 1 310 ? 13.770 -5.509 0.713 1.00 98.75 310 VAL A C 1
ATOM 2277 O O . VAL A 1 310 ? 14.740 -5.434 1.456 1.00 98.75 310 VAL A O 1
ATOM 2280 N N . ASP A 1 311 ? 13.884 -5.526 -0.614 1.00 98.75 311 ASP A N 1
ATOM 2281 C CA . ASP A 1 311 ? 15.176 -5.567 -1.308 1.00 98.75 311 ASP A CA 1
ATOM 2282 C C . ASP A 1 311 ? 15.728 -4.166 -1.616 1.00 98.75 311 ASP A C 1
ATOM 2284 O O . ASP A 1 311 ? 16.929 -4.010 -1.823 1.00 98.75 311 ASP A O 1
ATOM 2288 N N . LEU A 1 312 ? 14.861 -3.149 -1.686 1.00 98.75 312 LEU A N 1
ATOM 2289 C CA . LEU A 1 312 ? 15.231 -1.759 -1.970 1.00 98.75 312 LEU A CA 1
ATOM 2290 C C . LEU A 1 312 ? 14.142 -0.791 -1.487 1.00 98.75 312 LEU A C 1
ATOM 2292 O O . LEU A 1 312 ? 12.955 -1.102 -1.577 1.00 98.75 312 LEU A O 1
ATOM 2296 N N . ILE A 1 313 ? 14.524 0.416 -1.066 1.00 98.69 313 ILE A N 1
ATOM 2297 C CA . ILE A 1 313 ? 13.605 1.558 -0.970 1.00 98.69 313 ILE A CA 1
ATOM 2298 C C . ILE A 1 313 ? 14.074 2.650 -1.930 1.00 98.69 313 ILE A C 1
ATOM 2300 O O . ILE A 1 313 ? 15.169 3.187 -1.787 1.00 98.69 313 ILE A O 1
ATOM 2304 N N . ALA A 1 314 ? 13.237 2.954 -2.919 1.00 98.69 314 ALA A N 1
ATOM 2305 C CA . ALA A 1 314 ? 13.492 3.948 -3.948 1.00 98.69 314 ALA A CA 1
ATOM 2306 C C . ALA A 1 314 ? 12.722 5.244 -3.663 1.00 98.69 314 ALA A C 1
ATOM 2308 O O . ALA A 1 314 ? 11.582 5.223 -3.190 1.00 98.69 314 ALA A O 1
ATOM 2309 N N . THR A 1 315 ? 13.333 6.373 -4.019 1.00 98.31 315 THR A N 1
ATOM 2310 C CA . THR A 1 315 ? 12.742 7.706 -3.863 1.00 98.31 315 THR A CA 1
ATOM 2311 C C . THR A 1 315 ? 12.542 8.396 -5.209 1.00 98.31 315 THR A C 1
ATOM 2313 O O . THR A 1 315 ? 13.243 8.088 -6.175 1.00 98.31 315 THR A O 1
ATOM 2316 N N . ALA A 1 316 ? 11.561 9.300 -5.288 1.00 98.38 316 ALA A N 1
ATOM 2317 C CA . ALA A 1 316 ? 11.317 10.142 -6.464 1.00 98.38 316 ALA A CA 1
ATOM 2318 C C . ALA A 1 316 ? 10.818 11.544 -6.067 1.00 98.38 316 ALA A C 1
ATOM 2320 O O . ALA A 1 316 ? 10.091 11.676 -5.077 1.00 98.38 316 ALA A O 1
ATOM 2321 N N . PRO A 1 317 ? 11.161 12.605 -6.818 1.00 97.56 317 PRO A N 1
ATOM 2322 C CA . PRO A 1 317 ? 10.660 13.950 -6.577 1.00 97.56 317 PRO A CA 1
ATOM 2323 C C . PRO A 1 317 ? 9.184 14.080 -6.979 1.00 97.56 317 PRO A C 1
ATOM 2325 O O . PRO A 1 317 ? 8.669 13.341 -7.820 1.00 97.56 317 PRO A O 1
ATOM 2328 N N . ASP A 1 318 ? 8.504 15.091 -6.437 1.00 97.12 318 ASP A N 1
ATOM 2329 C CA . ASP A 1 318 ? 7.099 15.377 -6.755 1.00 97.12 318 ASP A CA 1
ATOM 2330 C C . ASP A 1 318 ? 6.845 15.595 -8.257 1.00 97.12 318 ASP A C 1
ATOM 2332 O O . ASP A 1 318 ? 5.775 15.247 -8.749 1.00 97.12 318 ASP A O 1
ATOM 2336 N N . SER A 1 319 ? 7.816 16.127 -9.007 1.00 97.12 319 SER A N 1
ATOM 2337 C CA . SER A 1 319 ? 7.710 16.283 -10.465 1.00 97.12 319 SER A CA 1
ATOM 2338 C C . SER A 1 319 ? 7.530 14.938 -11.176 1.00 97.12 319 SER A C 1
ATOM 2340 O O . SER A 1 319 ? 6.687 14.823 -12.066 1.00 97.12 319 SER A O 1
ATOM 2342 N N . ALA A 1 320 ? 8.254 13.902 -10.744 1.00 98.00 320 ALA A N 1
ATOM 2343 C CA . ALA A 1 320 ? 8.092 12.547 -11.260 1.00 98.00 320 ALA A CA 1
ATOM 2344 C C . ALA A 1 320 ? 6.738 11.948 -10.843 1.00 98.00 320 ALA A C 1
ATOM 2346 O O . ALA A 1 320 ? 6.099 11.256 -11.636 1.00 98.00 320 ALA A O 1
ATOM 2347 N N . VAL A 1 321 ? 6.252 12.261 -9.635 1.00 98.31 321 VAL A N 1
ATOM 2348 C CA . VAL A 1 321 ? 4.911 11.856 -9.174 1.00 98.31 321 VAL A CA 1
ATOM 2349 C C . VAL A 1 321 ? 3.812 12.488 -10.030 1.00 98.31 321 VAL A C 1
ATOM 2351 O O . VAL A 1 321 ? 2.892 11.788 -10.451 1.00 98.31 321 VAL A O 1
ATOM 2354 N N . VAL A 1 322 ? 3.909 13.785 -10.336 1.00 97.75 322 VAL A N 1
ATOM 2355 C CA . VAL A 1 322 ? 2.966 14.490 -11.223 1.00 97.75 322 VAL A CA 1
ATOM 2356 C C . VAL A 1 322 ? 2.988 13.894 -12.628 1.00 97.75 322 VAL A C 1
ATOM 2358 O O . VAL A 1 322 ? 1.934 13.625 -13.206 1.00 97.75 322 VAL A O 1
ATOM 2361 N N . TRP A 1 323 ? 4.172 13.617 -13.170 1.00 97.19 323 TRP A N 1
ATOM 2362 C CA . TRP A 1 323 ? 4.279 12.978 -14.477 1.00 97.19 323 TRP A CA 1
ATOM 2363 C C . TRP A 1 323 ? 3.676 11.561 -14.478 1.00 97.19 323 TRP A C 1
ATOM 2365 O O . TRP A 1 323 ? 2.902 11.218 -15.373 1.00 97.19 323 TRP A O 1
ATOM 2375 N N . ALA A 1 324 ? 3.920 10.763 -13.434 1.00 98.12 324 ALA A N 1
ATOM 2376 C CA . ALA A 1 324 ? 3.304 9.448 -13.277 1.00 98.12 324 ALA A CA 1
ATOM 2377 C C . ALA A 1 324 ? 1.769 9.527 -13.156 1.00 98.12 324 ALA A C 1
ATOM 2379 O O . ALA A 1 324 ? 1.071 8.705 -13.751 1.00 98.12 324 ALA A O 1
ATOM 2380 N N . LEU A 1 325 ? 1.224 10.526 -12.448 1.00 97.19 325 LEU A N 1
ATOM 2381 C CA . LEU A 1 325 ? -0.223 10.781 -12.385 1.00 97.19 325 LEU A CA 1
ATOM 2382 C C . LEU A 1 325 ? -0.817 11.061 -13.769 1.00 97.19 325 LEU A C 1
ATOM 2384 O O . LEU A 1 325 ? -1.868 10.503 -14.102 1.00 97.19 325 LEU A O 1
ATOM 2388 N N . ASN A 1 326 ? -0.138 11.883 -14.573 1.00 96.31 326 ASN A N 1
ATOM 2389 C CA . ASN A 1 326 ? -0.526 12.167 -15.954 1.00 96.31 326 ASN A CA 1
ATOM 2390 C C . ASN A 1 326 ? -0.524 10.886 -16.798 1.00 96.31 326 ASN A C 1
ATOM 2392 O O . ASN A 1 326 ? -1.536 10.561 -17.414 1.00 96.31 326 ASN A O 1
ATOM 2396 N N . VAL A 1 327 ? 0.549 10.088 -16.750 1.00 96.44 327 VAL A N 1
ATOM 2397 C CA . VAL A 1 327 ? 0.632 8.809 -17.479 1.00 96.44 327 VAL A CA 1
ATOM 2398 C C . VAL A 1 327 ? -0.486 7.847 -17.066 1.00 96.44 327 VAL A C 1
ATOM 2400 O O . VAL A 1 327 ? -1.165 7.285 -17.930 1.00 96.44 327 VAL A O 1
ATOM 2403 N N . ILE A 1 328 ? -0.717 7.663 -15.763 1.00 96.25 328 ILE A N 1
ATOM 2404 C CA . ILE A 1 328 ? -1.775 6.779 -15.256 1.00 96.25 328 ILE A CA 1
ATOM 2405 C C . ILE A 1 328 ? -3.138 7.256 -15.762 1.00 96.25 328 ILE A C 1
ATOM 2407 O O . ILE A 1 328 ? -3.885 6.466 -16.351 1.00 96.25 328 ILE A O 1
ATOM 2411 N N . THR A 1 329 ? -3.445 8.543 -15.603 1.00 95.00 329 THR A N 1
ATOM 2412 C CA . THR A 1 329 ? -4.737 9.113 -15.999 1.00 95.00 329 THR A CA 1
ATOM 2413 C C . THR A 1 329 ? -4.939 9.028 -17.512 1.00 95.00 329 THR A C 1
ATOM 2415 O O . THR A 1 329 ? -5.963 8.519 -17.972 1.00 95.00 329 THR A O 1
ATOM 2418 N N . ASP A 1 330 ? -3.947 9.424 -18.308 1.00 93.75 330 ASP A N 1
ATOM 2419 C CA . ASP A 1 330 ? -4.039 9.448 -19.765 1.00 93.75 330 ASP A CA 1
ATOM 2420 C C . ASP A 1 330 ? -4.112 8.063 -20.389 1.00 93.75 330 ASP A C 1
ATOM 2422 O O . ASP A 1 330 ? -4.805 7.883 -21.392 1.00 93.75 330 ASP A O 1
ATOM 2426 N N . LYS A 1 331 ? -3.404 7.072 -19.847 1.00 92.94 331 LYS A N 1
ATOM 2427 C CA . LYS A 1 331 ? -3.338 5.750 -20.486 1.00 92.94 331 LYS A CA 1
ATOM 2428 C C . LYS A 1 331 ? -4.391 4.790 -19.963 1.00 92.94 331 LYS A C 1
ATOM 2430 O O . LYS A 1 331 ? -4.889 3.967 -20.729 1.00 92.94 331 LYS A O 1
ATOM 2435 N N . THR A 1 332 ? -4.762 4.895 -18.689 1.00 91.31 332 THR A N 1
ATOM 2436 C CA . THR A 1 332 ? -5.644 3.910 -18.036 1.00 91.31 332 THR A CA 1
ATOM 2437 C C . THR A 1 332 ? -7.045 4.436 -17.757 1.00 91.31 332 THR A C 1
ATOM 2439 O O . THR A 1 332 ? -7.966 3.635 -17.574 1.00 91.31 332 THR A O 1
ATOM 2442 N N . LYS A 1 333 ? -7.203 5.768 -17.755 1.00 92.94 333 LYS A N 1
ATOM 2443 C CA . LYS A 1 333 ? -8.422 6.496 -17.370 1.00 92.94 333 LYS A CA 1
ATOM 2444 C C . LYS A 1 333 ? -8.831 6.252 -15.916 1.00 92.94 333 LYS A C 1
ATOM 2446 O O . LYS A 1 333 ? -9.981 6.457 -15.544 1.00 92.94 333 LYS A O 1
ATOM 2451 N N . GLN A 1 334 ? -7.883 5.798 -15.100 1.00 93.94 334 GLN A N 1
ATOM 2452 C CA . GLN A 1 334 ? -8.042 5.650 -13.663 1.00 93.94 334 GLN A CA 1
ATOM 2453 C C . GLN A 1 334 ? -7.614 6.942 -12.975 1.00 93.94 334 GLN A C 1
ATOM 2455 O O . GLN A 1 334 ? -6.603 7.537 -13.340 1.00 93.94 334 GLN A O 1
ATOM 2460 N N . LEU A 1 335 ? -8.381 7.353 -11.969 1.00 94.06 335 LEU A N 1
ATOM 2461 C CA . LEU A 1 335 ? -8.033 8.469 -11.099 1.00 94.06 335 LEU A CA 1
ATOM 2462 C C . LEU A 1 335 ? -7.451 7.901 -9.808 1.00 94.06 335 LEU A C 1
ATOM 2464 O O . LEU A 1 335 ? -8.135 7.183 -9.078 1.00 94.06 335 LEU A O 1
ATOM 2468 N N . VAL A 1 336 ? -6.188 8.219 -9.547 1.00 96.00 336 VAL A N 1
ATOM 2469 C CA . VAL A 1 336 ? -5.462 7.796 -8.347 1.00 96.00 336 VAL A CA 1
ATOM 2470 C C . VAL A 1 336 ? -4.918 9.021 -7.613 1.00 96.00 336 VAL A C 1
ATOM 2472 O O . VAL A 1 336 ? -4.719 10.074 -8.216 1.00 96.00 336 VAL A O 1
ATOM 2475 N N . GLU A 1 337 ? -4.702 8.912 -6.304 1.00 94.75 337 GLU A N 1
ATOM 2476 C CA . GLU A 1 337 ? -4.074 9.988 -5.525 1.00 94.75 337 GLU A CA 1
ATOM 2477 C C . GLU A 1 337 ? -2.541 9.990 -5.726 1.00 94.75 337 GLU A C 1
ATOM 2479 O O . GLU A 1 337 ? -1.988 8.961 -6.124 1.00 94.75 337 GLU A O 1
ATOM 2484 N N . PRO A 1 338 ? -1.814 11.088 -5.425 1.00 96.25 338 PRO A N 1
ATOM 2485 C CA . PRO A 1 338 ? -0.355 11.140 -5.605 1.00 96.25 338 PRO A CA 1
ATOM 2486 C C . PRO A 1 338 ? 0.400 9.979 -4.935 1.00 96.25 338 PRO A C 1
ATOM 2488 O O . PRO A 1 338 ? 1.290 9.384 -5.540 1.00 96.25 338 PRO A O 1
ATOM 2491 N N . ASN A 1 339 ? -0.043 9.564 -3.741 1.00 95.50 339 ASN A N 1
ATOM 2492 C CA . ASN A 1 339 ? 0.530 8.436 -2.992 1.00 95.50 339 ASN A CA 1
ATOM 2493 C C . ASN A 1 339 ? 0.508 7.108 -3.770 1.00 95.50 339 ASN A C 1
ATOM 2495 O O . ASN A 1 339 ? 1.298 6.215 -3.484 1.00 95.50 339 ASN A O 1
ATOM 2499 N N . ALA A 1 340 ? -0.426 6.936 -4.706 1.00 97.50 340 ALA A N 1
ATOM 2500 C CA . ALA A 1 340 ? -0.557 5.728 -5.515 1.00 97.50 340 ALA A CA 1
ATOM 2501 C C . ALA A 1 340 ? 0.315 5.769 -6.779 1.00 97.50 340 ALA A C 1
ATOM 2503 O O . ALA A 1 340 ? 0.641 4.718 -7.328 1.00 97.50 340 ALA A O 1
ATOM 2504 N N . ALA A 1 341 ? 0.716 6.960 -7.230 1.00 98.25 341 ALA A N 1
ATOM 2505 C CA . ALA A 1 341 ? 1.570 7.138 -8.401 1.00 98.25 341 ALA A CA 1
ATOM 2506 C C . ALA A 1 341 ? 3.069 6.978 -8.088 1.00 98.25 341 ALA A C 1
ATOM 2508 O O . ALA A 1 341 ? 3.851 6.724 -9.004 1.00 98.25 341 ALA A O 1
ATOM 2509 N N . ILE A 1 342 ? 3.474 7.062 -6.811 1.00 98.62 342 ILE A N 1
ATOM 2510 C CA . ILE A 1 342 ? 4.888 7.028 -6.395 1.00 98.62 342 ILE A CA 1
ATOM 2511 C C . ILE A 1 342 ? 5.637 5.767 -6.852 1.00 98.62 342 ILE A C 1
ATOM 2513 O O . ILE A 1 342 ? 6.814 5.841 -7.189 1.00 98.62 342 ILE A O 1
ATOM 2517 N N . GLY A 1 343 ? 4.965 4.613 -6.937 1.00 98.56 343 GLY A N 1
ATOM 2518 C CA . GLY A 1 343 ? 5.593 3.374 -7.411 1.00 98.56 343 GLY A CA 1
ATOM 2519 C C . GLY A 1 343 ? 5.980 3.421 -8.895 1.00 98.56 343 GLY A C 1
ATOM 2520 O O . GLY A 1 343 ? 7.018 2.898 -9.281 1.00 98.56 343 GLY A O 1
ATOM 2521 N N . LEU A 1 344 ? 5.178 4.091 -9.731 1.00 98.62 344 LEU A N 1
ATOM 2522 C CA . LEU A 1 344 ? 5.526 4.317 -11.137 1.00 98.62 344 LEU A CA 1
ATOM 2523 C C . LEU A 1 344 ? 6.558 5.446 -11.278 1.00 98.62 344 LEU A C 1
ATOM 2525 O O . LEU A 1 344 ? 7.450 5.353 -12.115 1.00 98.62 344 LEU A O 1
ATOM 2529 N N . ALA A 1 345 ? 6.451 6.488 -10.449 1.00 98.69 345 ALA A N 1
ATOM 2530 C CA . ALA A 1 345 ? 7.393 7.603 -10.435 1.00 98.69 345 ALA A CA 1
ATOM 2531 C C . ALA A 1 345 ? 8.818 7.141 -10.095 1.00 98.69 345 ALA A C 1
ATOM 2533 O O . ALA A 1 345 ? 9.743 7.405 -10.852 1.00 98.69 345 ALA A O 1
ATOM 2534 N N . THR A 1 346 ? 8.980 6.379 -9.010 1.00 98.75 346 THR A N 1
ATOM 2535 C CA . THR A 1 346 ? 10.272 5.794 -8.605 1.00 98.75 346 THR A CA 1
ATOM 2536 C C . THR A 1 346 ? 10.855 4.893 -9.683 1.00 98.75 346 THR A C 1
ATOM 2538 O O . THR A 1 346 ? 12.032 5.017 -9.996 1.00 98.75 346 THR A O 1
ATOM 2541 N N . LEU A 1 347 ? 10.042 4.051 -10.328 1.00 98.50 347 LEU A N 1
ATOM 2542 C CA . LEU A 1 347 ? 10.503 3.207 -11.433 1.00 98.50 347 LEU A CA 1
ATOM 2543 C C . LEU A 1 347 ? 11.102 4.010 -12.599 1.00 98.50 347 LEU A C 1
ATOM 2545 O O . LEU A 1 347 ? 12.017 3.529 -13.263 1.00 98.50 347 LEU A O 1
ATOM 2549 N N . LEU A 1 348 ? 10.585 5.211 -12.860 1.00 97.19 348 LEU A N 1
ATOM 2550 C CA . LEU A 1 348 ? 10.949 6.029 -14.020 1.00 97.19 348 LEU A CA 1
ATOM 2551 C C . LEU A 1 348 ? 11.975 7.125 -13.707 1.00 97.19 348 LEU A C 1
ATOM 2553 O O . LEU A 1 348 ? 12.534 7.692 -14.640 1.00 97.19 348 LEU A O 1
ATOM 2557 N N . ASP A 1 349 ? 12.275 7.361 -12.430 1.00 98.25 349 ASP A N 1
ATOM 2558 C CA . ASP A 1 349 ? 13.174 8.431 -11.975 1.00 98.25 349 ASP A CA 1
ATOM 2559 C C . ASP A 1 349 ? 14.394 7.915 -11.184 1.00 98.25 349 ASP A C 1
ATOM 2561 O O . ASP A 1 349 ? 15.479 8.478 -11.281 1.00 98.25 349 ASP A O 1
ATOM 2565 N N . ASN A 1 350 ? 14.265 6.806 -10.447 1.00 98.44 350 ASN A N 1
ATOM 2566 C CA . ASN A 1 350 ? 15.303 6.339 -9.526 1.00 98.44 350 ASN A CA 1
ATOM 2567 C C . ASN A 1 350 ? 16.348 5.430 -10.202 1.00 98.44 350 ASN A C 1
ATOM 2569 O O . ASN A 1 350 ? 16.053 4.283 -10.541 1.00 98.44 350 ASN A O 1
ATOM 2573 N N . GLU A 1 351 ? 17.591 5.899 -10.336 1.00 97.56 351 GLU A N 1
ATOM 2574 C CA . GLU A 1 351 ? 18.668 5.179 -11.039 1.00 97.56 351 GLU A CA 1
ATOM 2575 C C . GLU A 1 351 ? 18.966 3.778 -10.476 1.00 97.56 351 GLU A C 1
ATOM 2577 O O . GLU A 1 351 ? 19.213 2.845 -11.244 1.00 97.56 351 GLU A O 1
ATOM 2582 N N . GLU A 1 352 ? 18.917 3.598 -9.154 1.00 98.06 352 GLU A N 1
ATOM 2583 C CA . GLU A 1 352 ? 19.207 2.310 -8.515 1.00 98.06 352 GLU A CA 1
ATOM 2584 C C . GLU A 1 352 ? 18.139 1.262 -8.852 1.00 98.06 352 GLU A C 1
ATOM 2586 O O . GLU A 1 352 ? 18.460 0.131 -9.239 1.00 98.06 352 GLU A O 1
ATOM 2591 N N . LEU A 1 353 ? 16.863 1.652 -8.801 1.00 98.56 353 LEU A N 1
ATOM 2592 C CA . LEU A 1 353 ? 15.758 0.798 -9.225 1.00 98.56 353 LEU A CA 1
ATOM 2593 C C . LEU A 1 353 ? 15.832 0.487 -10.727 1.00 98.56 353 LEU A C 1
ATOM 2595 O O . LEU A 1 353 ? 15.629 -0.658 -11.134 1.00 98.56 353 LEU A O 1
ATOM 2599 N N . GLN A 1 354 ? 16.184 1.461 -11.568 1.00 98.12 354 GLN A N 1
ATOM 2600 C CA . GLN A 1 354 ? 16.366 1.219 -13.004 1.00 98.12 354 GLN A CA 1
ATOM 2601 C C . GLN A 1 354 ? 17.515 0.240 -13.281 1.00 98.12 354 GLN A C 1
ATOM 2603 O O . GLN A 1 354 ? 17.382 -0.664 -14.113 1.00 98.12 354 GLN A O 1
ATOM 2608 N N . ALA A 1 355 ? 18.630 0.369 -12.559 1.00 97.44 355 ALA A N 1
ATOM 2609 C CA . ALA A 1 355 ? 19.743 -0.569 -12.636 1.00 97.44 355 ALA A CA 1
ATOM 2610 C C . ALA A 1 355 ? 19.325 -1.975 -12.176 1.00 97.44 355 ALA A C 1
ATOM 2612 O O . ALA A 1 355 ? 19.687 -2.965 -12.819 1.00 97.44 355 ALA A O 1
ATOM 2613 N N . LEU A 1 356 ? 18.514 -2.085 -11.118 1.00 98.19 356 LEU A N 1
ATOM 2614 C CA . LEU A 1 356 ? 17.936 -3.354 -10.674 1.00 98.19 356 LEU A CA 1
ATOM 2615 C C . LEU A 1 356 ? 17.083 -4.005 -11.773 1.00 98.19 356 LEU A C 1
ATOM 2617 O O . LEU A 1 356 ? 17.302 -5.174 -12.088 1.00 98.19 356 LEU A O 1
ATOM 2621 N N . VAL A 1 357 ? 16.192 -3.247 -12.418 1.00 98.12 357 VAL A N 1
ATOM 2622 C CA . VAL A 1 357 ? 15.369 -3.733 -13.542 1.00 98.12 357 VAL A CA 1
ATOM 2623 C C . VAL A 1 357 ? 16.241 -4.220 -14.700 1.00 98.12 357 VAL A C 1
ATOM 2625 O O . VAL A 1 357 ? 15.996 -5.296 -15.245 1.00 98.12 357 VAL A O 1
ATOM 2628 N N . ARG A 1 358 ? 17.294 -3.475 -15.060 1.00 96.25 358 ARG A N 1
ATOM 2629 C CA . ARG A 1 358 ? 18.238 -3.881 -16.116 1.00 96.25 358 ARG A CA 1
ATOM 2630 C C . ARG A 1 358 ? 18.968 -5.178 -15.764 1.00 96.25 358 ARG A C 1
ATOM 2632 O O . ARG A 1 358 ? 19.096 -6.043 -16.627 1.00 96.25 358 ARG A O 1
ATOM 2639 N N . ARG A 1 359 ? 19.398 -5.355 -14.508 1.00 96.25 359 ARG A N 1
ATOM 2640 C CA . ARG A 1 359 ? 20.012 -6.613 -14.041 1.00 96.25 359 ARG A CA 1
ATOM 2641 C C . ARG A 1 359 ? 19.048 -7.789 -14.166 1.00 96.25 359 ARG A C 1
ATOM 2643 O O . ARG A 1 359 ? 19.430 -8.824 -14.704 1.00 96.25 359 ARG A O 1
ATOM 2650 N N . VAL A 1 360 ? 17.798 -7.618 -13.740 1.00 96.56 360 VAL A N 1
ATOM 2651 C CA . VAL A 1 360 ? 16.754 -8.642 -13.902 1.00 96.56 360 VAL A CA 1
ATOM 2652 C C . VAL A 1 360 ? 16.540 -8.971 -15.382 1.00 96.56 360 VAL A C 1
ATOM 2654 O O . VAL A 1 360 ? 16.483 -10.143 -15.743 1.00 96.56 360 VAL A O 1
ATOM 2657 N N . ALA A 1 361 ? 16.498 -7.967 -16.262 1.00 95.06 361 ALA A N 1
ATOM 2658 C CA . ALA A 1 361 ? 16.350 -8.194 -17.698 1.00 95.06 361 ALA A CA 1
ATOM 2659 C C . ALA A 1 361 ? 17.495 -9.030 -18.293 1.00 95.06 361 ALA A C 1
ATOM 2661 O O . ALA A 1 361 ? 17.246 -9.907 -19.118 1.00 95.06 361 ALA A O 1
ATOM 2662 N N . VAL A 1 362 ? 18.739 -8.812 -17.847 1.00 93.75 362 VAL A N 1
ATOM 2663 C CA . VAL A 1 362 ? 19.893 -9.634 -18.253 1.00 93.75 362 VAL A CA 1
ATOM 2664 C C . VAL A 1 362 ? 19.704 -11.093 -17.829 1.00 93.75 362 VAL A C 1
ATOM 2666 O O . VAL A 1 362 ? 19.934 -11.991 -18.636 1.00 93.75 362 VAL A O 1
ATOM 2669 N N . LEU A 1 363 ? 19.214 -11.343 -16.610 1.00 91.94 363 LEU A N 1
ATOM 2670 C CA . LEU A 1 363 ? 18.923 -12.701 -16.126 1.00 91.94 363 LEU A CA 1
ATOM 2671 C C . LEU A 1 363 ? 17.797 -13.391 -16.913 1.00 91.94 363 LEU A C 1
ATOM 2673 O O . LEU A 1 363 ? 17.721 -14.616 -16.943 1.00 91.94 363 LEU A O 1
ATOM 2677 N N . ARG A 1 364 ? 16.925 -12.621 -17.569 1.00 89.81 364 ARG A N 1
ATOM 2678 C CA . ARG A 1 364 ? 15.830 -13.127 -18.410 1.00 89.81 364 ARG A CA 1
ATOM 2679 C C . ARG A 1 364 ? 16.183 -13.220 -19.892 1.00 89.81 364 ARG A C 1
ATOM 2681 O O . ARG A 1 364 ? 15.382 -13.731 -20.667 1.00 89.81 364 ARG A O 1
ATOM 2688 N N . ALA A 1 365 ? 17.367 -12.772 -20.311 1.00 85.69 365 ALA A N 1
ATOM 2689 C CA . ALA A 1 365 ? 17.720 -12.663 -21.727 1.00 85.69 365 ALA A CA 1
ATOM 2690 C C . ALA A 1 365 ? 17.706 -14.008 -22.482 1.00 85.69 365 ALA A C 1
ATOM 2692 O O . ALA A 1 365 ? 17.429 -14.025 -23.684 1.00 85.69 365 ALA A O 1
ATOM 2693 N N . ASN A 1 366 ? 17.974 -15.112 -21.778 1.00 82.00 366 ASN A N 1
ATOM 2694 C CA . ASN A 1 366 ? 18.038 -16.463 -22.343 1.00 82.00 366 ASN A CA 1
ATOM 2695 C C . ASN A 1 366 ? 16.746 -17.277 -22.161 1.00 82.00 366 ASN A C 1
ATOM 2697 O O . ASN A 1 366 ? 16.708 -18.432 -22.571 1.00 82.00 366 ASN A O 1
ATOM 2701 N N . GLU A 1 367 ? 15.706 -16.692 -21.564 1.00 82.94 367 GLU A N 1
ATOM 2702 C CA . GLU A 1 367 ? 14.414 -17.355 -21.370 1.00 82.94 367 GLU A CA 1
ATOM 2703 C C . GLU A 1 367 ? 13.513 -17.202 -22.604 1.00 82.94 367 GLU A C 1
ATOM 2705 O O . GLU A 1 367 ? 13.686 -16.284 -23.418 1.00 82.94 367 GLU A O 1
ATOM 2710 N N . ASP A 1 368 ? 12.497 -18.062 -22.706 1.00 80.88 368 ASP A N 1
ATOM 2711 C CA . ASP A 1 368 ? 11.449 -17.947 -23.728 1.00 80.88 368 ASP A CA 1
ATOM 2712 C C . ASP A 1 368 ? 10.645 -16.646 -23.553 1.00 80.88 368 ASP A C 1
ATOM 2714 O O . ASP A 1 368 ? 10.433 -15.887 -24.507 1.00 80.88 368 ASP A O 1
ATOM 2718 N N . ASP A 1 369 ? 10.247 -16.338 -22.312 1.00 83.06 369 ASP A N 1
ATOM 2719 C CA . ASP A 1 369 ? 9.707 -15.032 -21.935 1.00 83.06 369 ASP A CA 1
ATOM 2720 C C . ASP A 1 369 ? 10.807 -14.136 -21.359 1.00 83.06 369 ASP A C 1
ATOM 2722 O O . ASP A 1 369 ? 11.081 -14.123 -20.160 1.00 83.06 369 ASP A O 1
ATOM 2726 N N . ARG A 1 370 ? 11.388 -13.311 -22.230 1.00 88.94 370 ARG A N 1
ATOM 2727 C CA . ARG A 1 370 ? 12.418 -12.324 -21.865 1.00 88.94 370 ARG A CA 1
ATOM 2728 C C . ARG A 1 370 ? 11.867 -11.088 -21.154 1.00 88.94 370 ARG A C 1
ATOM 2730 O O . ARG A 1 370 ? 12.615 -10.136 -20.931 1.00 88.94 370 ARG A O 1
ATOM 2737 N N . SER A 1 371 ? 10.558 -11.027 -20.900 1.00 92.50 371 SER A N 1
ATOM 2738 C CA . SER A 1 371 ? 9.971 -9.842 -20.288 1.00 92.50 371 SER A CA 1
ATOM 2739 C C . SER A 1 371 ? 10.250 -9.756 -18.793 1.00 92.50 371 SER A C 1
ATOM 2741 O O . SER A 1 371 ? 10.163 -10.752 -18.078 1.00 92.50 371 SER A O 1
ATOM 2743 N N . VAL A 1 372 ? 10.527 -8.540 -18.320 1.00 95.81 372 VAL A N 1
ATOM 2744 C CA . VAL A 1 372 ? 10.533 -8.221 -16.890 1.00 95.81 372 VAL A CA 1
ATOM 2745 C C . VAL A 1 372 ? 9.109 -7.866 -16.479 1.00 95.81 372 VAL A C 1
ATOM 2747 O O . VAL A 1 372 ? 8.534 -6.903 -16.992 1.00 95.81 372 VAL A O 1
ATOM 2750 N N . ARG A 1 373 ? 8.527 -8.646 -15.569 1.00 96.12 373 ARG A N 1
ATOM 2751 C CA . ARG A 1 373 ? 7.178 -8.442 -15.032 1.00 96.12 373 ARG A CA 1
ATOM 2752 C C . ARG A 1 373 ? 7.257 -7.649 -13.742 1.00 96.12 373 ARG A C 1
ATOM 2754 O O . ARG A 1 373 ? 7.805 -8.123 -12.748 1.00 96.12 373 ARG A O 1
ATOM 2761 N N . ILE A 1 374 ? 6.686 -6.452 -13.755 1.00 98.44 374 ILE A N 1
ATOM 2762 C CA . ILE A 1 374 ? 6.706 -5.526 -12.628 1.00 98.44 374 ILE A CA 1
ATOM 2763 C C . ILE A 1 374 ? 5.280 -5.280 -12.154 1.00 98.44 374 ILE A C 1
ATOM 2765 O O . ILE A 1 374 ? 4.395 -4.876 -12.910 1.00 98.44 374 ILE A O 1
ATOM 2769 N N . GLY A 1 375 ? 5.063 -5.528 -10.875 1.00 98.44 375 GLY A N 1
ATOM 2770 C CA . GLY A 1 375 ? 3.838 -5.218 -10.176 1.00 98.44 375 GLY A CA 1
ATOM 2771 C C . GLY A 1 375 ? 3.936 -3.889 -9.431 1.00 98.44 375 GLY A C 1
ATOM 2772 O O . GLY A 1 375 ? 4.952 -3.615 -8.807 1.00 98.44 375 GLY A O 1
ATOM 2773 N N . VAL A 1 376 ? 2.883 -3.074 -9.440 1.00 98.75 376 VAL A N 1
ATOM 2774 C CA . VAL A 1 376 ? 2.823 -1.808 -8.693 1.00 98.75 376 VAL A CA 1
ATOM 2775 C C . VAL A 1 376 ? 1.516 -1.716 -7.912 1.00 98.75 376 VAL A C 1
ATOM 2777 O O . VAL A 1 376 ? 0.442 -1.996 -8.444 1.00 98.75 376 VAL A O 1
ATOM 2780 N N . VAL A 1 377 ? 1.579 -1.303 -6.648 1.00 98.75 377 VAL A N 1
ATOM 2781 C CA . VAL A 1 377 ? 0.383 -1.071 -5.825 1.00 98.75 377 VAL A CA 1
ATOM 2782 C C . VAL A 1 377 ? -0.110 0.367 -5.989 1.00 98.75 377 VAL A C 1
ATOM 2784 O O . VAL A 1 377 ? 0.570 1.315 -5.599 1.00 98.75 377 VAL A O 1
ATOM 2787 N N . TRP A 1 378 ? -1.336 0.537 -6.488 1.00 98.44 378 TRP A N 1
ATOM 2788 C CA . TRP A 1 378 ? -2.038 1.822 -6.461 1.00 98.44 378 TRP A CA 1
ATOM 2789 C C . TRP A 1 378 ? -2.837 1.945 -5.168 1.00 98.44 378 TRP A C 1
ATOM 2791 O O . TRP A 1 378 ? -3.980 1.506 -5.085 1.00 98.44 378 TRP A O 1
ATOM 2801 N N . SER A 1 379 ? -2.205 2.522 -4.148 1.00 97.81 379 SER A N 1
ATOM 2802 C CA . SER A 1 379 ? -2.657 2.497 -2.751 1.00 97.81 379 SER A CA 1
ATOM 2803 C C . SER A 1 379 ? -4.012 3.175 -2.480 1.00 97.81 379 SER A C 1
ATOM 2805 O O . SER A 1 379 ? -4.715 2.780 -1.544 1.00 97.81 379 SER A O 1
ATOM 2807 N N . GLY A 1 380 ? -4.413 4.170 -3.273 1.00 95.94 380 GLY A N 1
ATOM 2808 C CA . GLY A 1 380 ? -5.654 4.908 -3.052 1.00 95.94 380 GLY A CA 1
ATOM 2809 C C . GLY A 1 380 ? -6.007 5.915 -4.147 1.00 95.94 380 GLY A C 1
ATOM 2810 O O . GLY A 1 380 ? -5.222 6.188 -5.054 1.00 95.94 380 GLY A O 1
ATOM 2811 N N . GLY A 1 381 ? -7.218 6.463 -4.056 1.00 93.62 381 GLY A N 1
ATOM 2812 C CA . GLY A 1 381 ? -7.771 7.459 -4.983 1.00 93.62 381 GLY A CA 1
ATOM 2813 C C . GLY A 1 381 ? -8.392 8.675 -4.293 1.00 93.62 381 GLY A C 1
ATOM 2814 O O . GLY A 1 381 ? -9.139 9.424 -4.919 1.00 93.62 381 GLY A O 1
ATOM 2815 N N . ASN A 1 382 ? -8.128 8.879 -3.000 1.00 90.06 382 ASN A N 1
ATOM 2816 C CA . ASN A 1 382 ? -8.841 9.847 -2.172 1.00 90.06 382 ASN A CA 1
ATOM 2817 C C . ASN A 1 382 ? -8.200 11.234 -2.223 1.00 90.06 382 ASN A C 1
ATOM 2819 O O . ASN A 1 382 ? -7.548 11.704 -1.289 1.00 90.06 382 ASN A O 1
ATOM 2823 N N . THR A 1 383 ? -8.480 11.942 -3.307 1.00 88.00 383 THR A N 1
ATOM 2824 C CA . THR A 1 383 ? -8.114 13.347 -3.487 1.00 88.00 383 THR A CA 1
ATOM 2825 C C . THR A 1 383 ? -9.274 14.124 -4.107 1.00 88.00 383 THR A C 1
ATOM 2827 O O . THR A 1 383 ? -10.276 13.549 -4.531 1.00 88.00 383 THR A O 1
ATOM 2830 N N . THR A 1 384 ? -9.188 15.453 -4.117 1.00 87.19 384 THR A N 1
ATOM 2831 C CA . THR A 1 384 ? -10.230 16.273 -4.748 1.00 87.19 384 THR A CA 1
ATOM 2832 C C . THR A 1 384 ? -10.001 16.363 -6.251 1.00 87.19 384 THR A C 1
ATOM 2834 O O . THR A 1 384 ? -8.857 16.402 -6.709 1.00 87.19 384 THR A O 1
ATOM 2837 N N . ILE A 1 385 ? -11.084 16.479 -7.022 1.00 89.12 385 ILE A N 1
ATOM 2838 C CA . ILE A 1 385 ? -10.999 16.728 -8.468 1.00 89.12 385 ILE A CA 1
ATOM 2839 C C . ILE A 1 385 ? -10.238 18.027 -8.750 1.00 89.12 385 ILE A C 1
ATOM 2841 O O . ILE A 1 385 ? -9.456 18.078 -9.688 1.00 89.12 385 ILE A O 1
ATOM 2845 N N . GLN A 1 386 ? -10.393 19.055 -7.911 1.00 90.31 386 GLN A N 1
ATOM 2846 C CA . GLN A 1 386 ? -9.652 20.312 -8.032 1.00 90.31 386 GLN A CA 1
ATOM 2847 C C . GLN A 1 386 ? -8.143 20.110 -7.840 1.00 90.31 386 GLN A C 1
ATOM 2849 O O . GLN A 1 386 ? -7.341 20.697 -8.562 1.00 90.31 386 GLN A O 1
ATOM 2854 N N . THR A 1 387 ? -7.748 19.277 -6.873 1.00 88.50 387 THR A N 1
ATOM 2855 C CA . THR A 1 387 ? -6.344 18.918 -6.654 1.00 88.50 387 THR A CA 1
ATOM 2856 C C . THR A 1 387 ? -5.788 18.143 -7.845 1.00 88.50 387 THR A C 1
ATOM 2858 O O . THR A 1 387 ? -4.725 18.504 -8.338 1.00 88.50 387 THR A O 1
ATOM 2861 N N . LEU A 1 388 ? -6.513 17.135 -8.343 1.00 89.88 388 LEU A N 1
ATOM 2862 C CA . LEU A 1 388 ? -6.096 16.379 -9.528 1.00 89.88 388 LEU A CA 1
ATOM 2863 C C . LEU A 1 388 ? -5.989 17.269 -10.759 1.00 89.88 388 LEU A C 1
ATOM 2865 O O . LEU A 1 388 ? -4.966 17.235 -11.425 1.00 89.88 388 LEU A O 1
ATOM 2869 N N . ALA A 1 389 ? -6.987 18.111 -11.023 1.00 92.25 389 ALA A N 1
ATOM 2870 C CA . ALA A 1 389 ? -6.971 19.031 -12.154 1.00 92.25 389 ALA A CA 1
ATOM 2871 C C . ALA A 1 389 ? -5.736 19.941 -12.133 1.00 92.25 389 ALA A C 1
ATOM 2873 O O . ALA A 1 389 ? -5.139 20.157 -13.177 1.00 92.25 389 ALA A O 1
ATOM 2874 N N . ARG A 1 390 ? -5.308 20.413 -10.951 1.00 93.06 390 ARG A N 1
ATOM 2875 C CA . ARG A 1 390 ? -4.083 21.217 -10.803 1.00 93.06 390 ARG A CA 1
ATOM 2876 C C . ARG A 1 390 ? -2.813 20.442 -11.161 1.00 93.06 390 ARG A C 1
ATOM 2878 O O . ARG A 1 390 ? -1.872 21.041 -11.670 1.00 93.06 390 ARG A O 1
ATOM 2885 N N . TYR A 1 391 ? -2.741 19.155 -10.831 1.00 91.75 391 TYR A N 1
ATOM 2886 C CA . TYR A 1 391 ? -1.576 18.329 -11.165 1.00 91.75 391 TYR A CA 1
ATOM 2887 C C . TYR A 1 391 ? -1.591 17.898 -12.630 1.00 91.75 391 TYR A C 1
ATOM 2889 O O . TYR A 1 391 ? -0.557 17.933 -13.275 1.00 91.75 391 TYR A O 1
ATOM 2897 N N . LEU A 1 392 ? -2.763 17.562 -13.165 1.00 89.38 392 LEU A N 1
ATOM 2898 C CA . LEU A 1 392 ? -2.936 17.112 -14.546 1.00 89.38 392 LEU A CA 1
ATOM 2899 C C . LEU A 1 392 ? -2.896 18.257 -15.573 1.00 89.38 392 LEU A C 1
ATOM 2901 O O . LEU A 1 392 ? -2.866 18.010 -16.772 1.00 89.38 392 LEU A O 1
ATOM 2905 N N . SER A 1 393 ? -2.947 19.514 -15.123 1.00 87.75 393 SER A N 1
ATOM 2906 C CA . SER A 1 393 ? -2.784 20.694 -15.981 1.00 87.75 393 SER A CA 1
ATOM 2907 C C . SER A 1 393 ? -1.335 21.176 -16.103 1.00 87.75 393 SER A C 1
ATOM 2909 O O . SER A 1 393 ? -1.103 22.180 -16.774 1.00 87.75 393 SER A O 1
ATOM 2911 N N . GLN A 1 394 ? -0.406 20.552 -15.373 1.00 78.38 394 GLN A N 1
ATOM 2912 C CA . GLN A 1 394 ? 1.038 20.787 -15.465 1.00 78.38 394 GLN A CA 1
ATOM 2913 C C . GLN A 1 394 ? 1.631 19.787 -16.448 1.00 78.38 394 GLN A C 1
ATOM 2915 O O . GLN A 1 394 ? 2.470 20.230 -17.261 1.00 78.38 394 GLN A O 1
#

Secondary structure (DSSP, 8-state):
-PPPPHHHHHHHHHHHGGGS----EEE-HHHHHHHHHHHS-TTSPPP-EEEEEEEGGGSGGGBTTHHHHHHHHHHHHHHHHHH-TT--GGGEEEEE--SSHHHHHHHHHHHHHT-EEEEEEETTS-HHHHHHHHHTT-EEEEE-SSHHHHHHHHHHHHHHHHHTT-EEEE--SSSSHHHHHHHHHHHHHHHHHHGGGGTS---TT-SS-----SS---SPPP-SSTTS-S-SEEEEE-SSSHHHHHHHHHHHHH-TTSEEEEEEEGGG-HHHHHHHHTSPPPPPSS---S-GGG-SPPPHHHHHHHHHH-SEEEEE-HHHHHHHHHHHHHHH-----HHHHHHHHHHHH-HHHHHHHHHHHHHHTTSS---EEEEEEE-B--S-HHHHHHHHT-

pLDDT: mean 91.6, std 11.98, range [36.03, 98.94]